Protein AF-A0A3M7N033-F1 (afdb_monomer_lite)

Sequence (394 aa):
MEASHALRQRLLLSLARSFPRSSPSSPSPPPLQHRARQSQSLRCRRLPSSRAFCSSQQWRQHEQPQPAADPSASPSRPPPPPPAETTKQALQAYISAVNTIIDGFKLKDSLSSRQHEQLVVALTNAEIRLGAPHAHPNSFTPLLDSLKGEINPILQRRFGTTDVQSLRTQATVKSVTPSQSVAANSMAITQDLDAVYGHLPKRSSPELARTSEQVNKSREHVNTWAALLQNPLSGINADLSAGAAARVRSPLAGASLSDYLNRRTAAERRESLDLNARLSAAEASADAQFRANYPSLNTNLTLSGQAADSLRLKPSLGRTVETSTQSGDLTRAFRSLEALCKRNHVSYDFNKQRFHVRRGQRRKDVRIQRWRKQFSAGFLEECRRIRRMRTQGW

Structure (mmCIF, N/CA/C/O backbone):
data_AF-A0A3M7N033-F1
#
_entry.id   AF-A0A3M7N033-F1
#
loop_
_atom_site.group_PDB
_atom_site.id
_atom_site.type_symbol
_atom_site.label_atom_id
_atom_site.label_alt_id
_atom_site.label_comp_id
_atom_site.label_asym_id
_atom_site.label_entity_id
_atom_site.label_seq_id
_atom_site.pdbx_PDB_ins_code
_atom_site.Cartn_x
_atom_site.Cartn_y
_atom_site.Cartn_z
_atom_site.occupancy
_atom_site.B_iso_or_equiv
_atom_site.auth_seq_id
_atom_site.auth_comp_id
_atom_site.auth_asym_id
_atom_site.auth_atom_id
_atom_site.pdbx_PDB_model_num
ATOM 1 N N . MET A 1 1 ? -18.131 4.846 -41.073 1.00 50.56 1 MET A N 1
ATOM 2 C CA . MET A 1 1 ? -17.898 5.231 -39.662 1.00 50.56 1 MET A CA 1
ATOM 3 C C . MET A 1 1 ? -16.911 6.405 -39.562 1.00 50.56 1 MET A C 1
ATOM 5 O O . MET A 1 1 ? -15.941 6.319 -38.828 1.00 50.56 1 MET A O 1
ATOM 9 N N . GLU A 1 2 ? -17.164 7.522 -40.258 1.00 44.12 2 GLU A N 1
ATOM 10 C CA . GLU A 1 2 ? -16.288 8.718 -40.196 1.00 44.12 2 GLU A CA 1
ATOM 11 C C . GLU A 1 2 ? -17.047 10.031 -39.919 1.00 44.12 2 GLU A C 1
ATOM 13 O O . GLU A 1 2 ? -16.449 11.026 -39.521 1.00 44.12 2 GLU A O 1
ATOM 18 N N . ALA A 1 3 ? -18.383 10.038 -39.993 1.00 43.06 3 ALA A N 1
ATOM 19 C CA . ALA A 1 3 ? -19.188 11.237 -39.732 1.00 43.06 3 ALA A CA 1
ATOM 20 C C . ALA A 1 3 ? -19.334 11.596 -38.234 1.00 43.06 3 ALA A C 1
ATOM 22 O O . ALA A 1 3 ? -19.726 12.712 -37.894 1.00 43.06 3 ALA A O 1
ATOM 23 N N . SER A 1 4 ? -18.995 10.687 -37.312 1.00 46.09 4 SER A N 1
ATOM 24 C CA . SER A 1 4 ? -19.154 10.898 -35.863 1.00 46.09 4 SER A CA 1
ATOM 25 C C . SER A 1 4 ? -17.999 11.671 -35.212 1.00 46.09 4 SER A C 1
ATOM 27 O O . SER A 1 4 ? -18.141 12.156 -34.087 1.00 46.09 4 SER A O 1
ATOM 29 N N . HIS A 1 5 ? -16.868 11.839 -35.907 1.00 46.62 5 HIS A N 1
ATOM 30 C CA . HIS A 1 5 ? -15.687 12.498 -35.343 1.00 46.62 5 HIS A CA 1
ATOM 31 C C . HIS A 1 5 ? -15.677 14.025 -35.554 1.00 46.62 5 HIS A C 1
ATOM 33 O O . HIS A 1 5 ? -15.130 14.755 -34.725 1.00 46.62 5 HIS A O 1
ATOM 39 N N . ALA A 1 6 ? -16.356 14.529 -36.593 1.00 46.88 6 ALA A N 1
ATOM 40 C CA . ALA A 1 6 ? -16.410 15.961 -36.910 1.00 46.88 6 ALA A CA 1
ATOM 41 C C . ALA A 1 6 ? -17.330 16.769 -35.967 1.00 46.88 6 ALA A C 1
ATOM 43 O O . ALA A 1 6 ? -17.058 17.933 -35.671 1.00 46.88 6 ALA A O 1
ATOM 44 N N . LEU A 1 7 ? -18.383 16.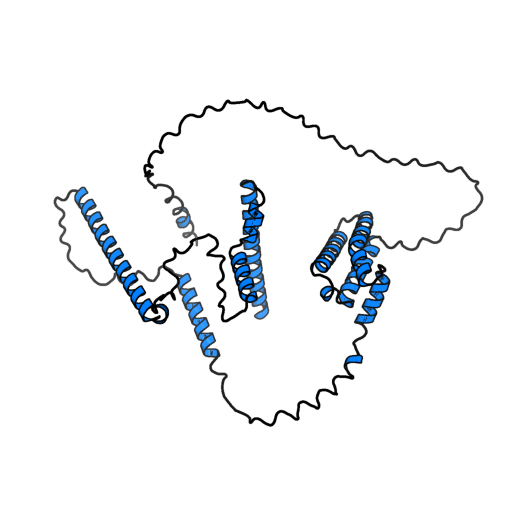151 -35.417 1.00 47.12 7 LEU A N 1
ATOM 45 C CA . LEU A 1 7 ? -19.320 16.826 -34.504 1.00 47.12 7 LEU A CA 1
ATOM 46 C C . LEU A 1 7 ? -18.771 17.004 -33.078 1.00 47.12 7 LEU A C 1
ATOM 48 O O . LEU A 1 7 ? -19.173 17.932 -32.378 1.00 47.12 7 LEU A O 1
ATOM 52 N N . ARG A 1 8 ? -17.794 16.190 -32.653 1.00 53.00 8 ARG A N 1
ATOM 53 C CA . ARG A 1 8 ? -17.167 16.330 -31.324 1.00 53.00 8 ARG A CA 1
ATOM 54 C C . ARG A 1 8 ? -16.167 17.483 -31.228 1.00 53.00 8 ARG A C 1
ATOM 56 O O . ARG A 1 8 ? -15.969 18.004 -30.134 1.00 53.00 8 ARG A O 1
ATOM 63 N N . GLN A 1 9 ? -15.571 17.926 -32.337 1.00 51.31 9 GLN A N 1
ATOM 64 C CA . GLN A 1 9 ? -14.616 19.043 -32.313 1.00 51.31 9 GLN A CA 1
ATOM 65 C C . GLN A 1 9 ? -15.285 20.428 -32.336 1.00 51.31 9 GLN A C 1
ATOM 67 O O . GLN A 1 9 ? -14.699 21.384 -31.833 1.00 51.31 9 GLN A O 1
ATOM 72 N N . ARG A 1 10 ? -16.532 20.554 -32.817 1.00 48.50 10 ARG A N 1
ATOM 73 C CA . ARG A 1 10 ? -17.255 21.843 -32.828 1.00 48.50 10 ARG A CA 1
ATOM 74 C C . ARG A 1 10 ? -17.896 22.234 -31.490 1.00 48.50 10 ARG A C 1
ATOM 76 O O . ARG A 1 10 ? -18.108 23.419 -31.263 1.00 48.50 10 ARG A O 1
ATOM 83 N N . LEU A 1 11 ? -18.137 21.287 -30.580 1.00 45.88 11 LEU A N 1
ATOM 84 C CA . LEU A 1 11 ? -18.760 21.562 -29.272 1.00 45.88 11 LEU A CA 1
ATOM 85 C C . LEU A 1 11 ? -17.783 22.017 -28.172 1.00 45.88 11 LEU A C 1
ATOM 87 O O . LEU A 1 11 ? -18.222 22.510 -27.139 1.00 45.88 11 LEU A O 1
ATOM 91 N N . LEU A 1 12 ? -16.466 21.904 -28.378 1.00 45.19 12 LEU A N 1
ATOM 92 C CA . LEU A 1 12 ? -15.465 22.304 -27.375 1.00 45.19 12 LEU A CA 1
ATOM 93 C C . LEU A 1 12 ? -14.946 23.745 -27.530 1.00 45.19 12 LEU A C 1
ATOM 95 O O . LEU A 1 12 ? -14.196 24.207 -26.673 1.00 45.19 12 LEU A O 1
ATOM 99 N N . LEU A 1 13 ? -15.359 24.477 -28.571 1.00 46.19 13 LEU A N 1
ATOM 100 C CA . LEU A 1 13 ? -14.908 25.855 -28.830 1.00 46.19 13 LEU A CA 1
ATOM 101 C C . LEU A 1 13 ? -15.961 26.943 -28.536 1.00 46.19 13 LEU A C 1
ATOM 103 O O . LEU A 1 13 ? -15.629 28.123 -28.605 1.00 46.19 13 LEU A O 1
ATOM 107 N N . SER A 1 14 ? -17.194 26.593 -28.147 1.00 40.62 14 SER A N 1
ATOM 108 C CA . SER A 1 14 ? -18.272 27.571 -27.893 1.00 40.62 14 SER A CA 1
ATOM 109 C C . SER A 1 14 ? -18.528 27.913 -26.415 1.00 40.62 14 SER A C 1
ATOM 111 O O . SER A 1 14 ? -19.311 28.814 -26.138 1.00 40.62 14 SER A O 1
ATOM 113 N N . LEU A 1 15 ? -17.844 27.279 -25.453 1.00 41.50 15 LEU A N 1
ATOM 114 C CA . LEU A 1 15 ? -18.072 27.502 -24.009 1.00 41.50 15 LEU A CA 1
ATOM 115 C C . LEU A 1 15 ? -17.063 28.449 -23.326 1.00 41.50 15 LEU A C 1
ATOM 117 O O . LEU A 1 15 ? -17.035 28.547 -22.102 1.00 41.50 15 LEU A O 1
ATOM 121 N N . ALA A 1 16 ? -16.239 29.176 -24.089 1.00 43.62 16 ALA A N 1
ATOM 122 C CA . ALA A 1 16 ? -15.180 30.036 -23.540 1.00 43.62 16 ALA A CA 1
ATOM 123 C C . ALA A 1 16 ? -15.465 31.554 -23.575 1.00 43.62 16 ALA A C 1
ATOM 125 O O . ALA A 1 16 ? -14.558 32.344 -23.312 1.00 43.62 16 ALA A O 1
ATOM 126 N N . ARG A 1 17 ? -16.688 32.007 -23.878 1.00 52.81 17 ARG A N 1
ATOM 127 C CA . ARG A 1 17 ? -17.023 33.445 -23.880 1.00 52.81 17 ARG A CA 1
ATOM 128 C C . ARG A 1 17 ? -18.437 33.713 -23.374 1.00 52.81 17 ARG A C 1
ATOM 130 O O . ARG A 1 17 ? -19.341 33.796 -24.186 1.00 52.81 17 ARG A O 1
ATOM 137 N N . SER A 1 18 ? -18.581 33.904 -22.062 1.00 44.84 18 SER A N 1
ATOM 138 C CA . SER A 1 18 ? -19.480 34.906 -21.452 1.00 44.84 18 SER A CA 1
ATOM 139 C C . SER A 1 18 ? -19.660 34.631 -19.955 1.00 44.84 18 SER A C 1
ATOM 141 O O . SER A 1 18 ? -20.509 33.837 -19.565 1.00 44.84 18 SER A O 1
ATOM 143 N N . PHE A 1 19 ? -18.904 35.324 -19.105 1.00 44.34 19 PHE A N 1
ATOM 144 C CA . PHE A 1 19 ? -19.338 35.581 -17.731 1.00 44.34 19 PHE A CA 1
ATOM 145 C C . PHE A 1 19 ? -19.127 37.070 -17.434 1.00 44.34 19 PHE A C 1
ATOM 147 O O . PHE A 1 19 ? -17.982 37.532 -17.485 1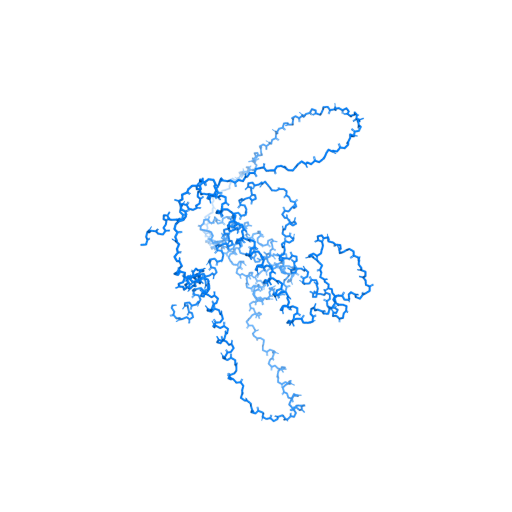.00 44.34 19 PHE A O 1
ATOM 154 N N . PRO A 1 20 ? -20.198 37.843 -17.176 1.00 49.25 20 PRO A N 1
ATOM 155 C CA . PRO A 1 20 ? -20.079 39.226 -16.747 1.00 49.25 20 PRO A CA 1
ATOM 156 C C . PRO A 1 20 ? -19.548 39.285 -15.310 1.00 49.25 20 PRO A C 1
ATOM 158 O O . PRO A 1 20 ? -19.927 38.510 -14.434 1.00 49.25 20 PRO A O 1
ATOM 161 N N . ARG A 1 21 ? -18.626 40.220 -15.091 1.00 41.81 21 ARG A N 1
ATOM 162 C CA . ARG A 1 21 ? -17.944 40.480 -13.826 1.00 41.81 21 ARG A CA 1
ATOM 163 C C . ARG A 1 21 ? -18.787 41.472 -13.019 1.00 41.81 21 ARG A C 1
ATOM 165 O O . ARG A 1 21 ? -18.680 42.672 -13.238 1.00 41.81 21 ARG A O 1
ATOM 172 N N . SER A 1 22 ? -19.628 40.984 -12.113 1.00 45.09 22 SER A N 1
ATOM 173 C CA . SER A 1 22 ? -20.340 41.815 -11.133 1.00 45.09 22 SER A CA 1
ATOM 174 C C . SER A 1 22 ? -19.629 41.752 -9.779 1.00 45.09 22 SER A C 1
ATOM 176 O O . SER A 1 22 ? -19.586 40.707 -9.131 1.00 45.09 22 SER A O 1
ATOM 178 N N . SER A 1 23 ? -19.041 42.879 -9.385 1.00 49.16 23 SER A N 1
ATOM 179 C CA . SER A 1 23 ? -18.403 43.115 -8.088 1.00 49.16 23 SER A CA 1
ATOM 180 C C . SER A 1 23 ? -19.454 43.417 -7.014 1.00 49.16 23 SER A C 1
ATOM 182 O O . SER A 1 23 ? -20.273 44.305 -7.242 1.00 49.16 23 SER A O 1
ATOM 184 N N . PRO A 1 24 ? -19.405 42.798 -5.824 1.00 55.09 24 PRO A N 1
ATOM 185 C CA . PRO A 1 24 ? -20.029 43.368 -4.641 1.00 55.09 24 PRO A CA 1
ATOM 186 C C . PRO A 1 24 ? -19.016 44.219 -3.861 1.00 55.09 24 PRO A C 1
ATOM 188 O O . PRO A 1 24 ? -17.928 43.775 -3.493 1.00 55.09 24 PRO A O 1
ATOM 191 N N . SER A 1 25 ? -19.409 45.468 -3.636 1.00 54.75 25 SER A N 1
ATOM 192 C CA . SER A 1 25 ? -18.839 46.425 -2.693 1.00 54.75 25 SER A CA 1
ATOM 193 C C . SER A 1 25 ? -18.773 45.841 -1.279 1.00 54.75 25 SER A C 1
ATOM 195 O O . SER A 1 25 ? -19.794 45.416 -0.742 1.00 54.75 25 SER A O 1
ATOM 197 N N . SER A 1 26 ? -17.588 45.868 -0.668 1.00 48.44 26 SER A N 1
ATOM 198 C CA . SER A 1 26 ? -17.386 45.525 0.742 1.00 48.44 26 SER A CA 1
ATOM 199 C C . SER A 1 26 ? -17.083 46.801 1.544 1.00 48.44 26 SER A C 1
ATOM 201 O O . SER A 1 26 ? -16.356 47.659 1.035 1.00 48.44 26 SER A O 1
ATOM 203 N N . PRO A 1 27 ? -17.627 46.947 2.767 1.00 59.31 27 PRO A N 1
ATOM 204 C CA . PRO A 1 27 ? -17.520 48.165 3.565 1.00 59.31 27 PRO A CA 1
ATOM 205 C C . PRO A 1 27 ? -16.143 48.343 4.220 1.00 59.31 27 PRO A C 1
ATOM 207 O O . PRO A 1 27 ? -15.442 47.388 4.555 1.00 59.31 27 PRO A O 1
ATOM 210 N N . SER A 1 28 ? -15.790 49.614 4.390 1.00 53.88 28 SER A N 1
ATOM 211 C CA . SER A 1 28 ? -14.573 50.172 4.983 1.00 53.88 28 SER A CA 1
ATOM 212 C C . SER A 1 28 ? -14.316 49.741 6.438 1.00 53.88 28 SER A C 1
ATOM 214 O O . SER A 1 28 ? -15.241 49.809 7.249 1.00 53.88 28 SER A O 1
ATOM 216 N N . PRO A 1 29 ? -13.067 49.407 6.819 1.00 66.75 29 PRO A N 1
ATOM 217 C CA . PRO A 1 29 ? -12.659 49.301 8.220 1.00 66.75 29 PRO A CA 1
ATOM 218 C C . PRO A 1 29 ? -12.250 50.670 8.824 1.00 66.75 29 PRO A C 1
ATOM 220 O O . PRO A 1 29 ? -11.789 51.546 8.089 1.00 66.75 29 PRO A O 1
ATOM 223 N N . PRO A 1 30 ? -12.391 50.862 10.154 1.00 67.44 30 PRO A N 1
ATOM 224 C CA . PRO A 1 30 ? -12.060 52.111 10.851 1.00 67.44 30 PRO A CA 1
ATOM 225 C C . PRO A 1 30 ? -10.540 52.337 11.021 1.00 67.44 30 PRO A C 1
ATOM 227 O O . PRO A 1 30 ? -9.757 51.385 10.938 1.00 67.44 30 PRO A O 1
ATOM 230 N N . PRO A 1 31 ? -10.103 53.589 11.277 1.00 56.31 31 PRO A N 1
ATOM 231 C CA . PRO A 1 31 ? -8.692 53.963 11.283 1.00 56.31 31 PRO A CA 1
ATOM 232 C C . PRO A 1 31 ? -7.973 53.475 12.547 1.00 56.31 31 PRO A C 1
ATOM 234 O O . PRO A 1 31 ? -8.321 53.849 13.667 1.00 56.31 31 PRO A O 1
ATOM 237 N N . LEU A 1 32 ? -6.924 52.670 12.360 1.00 48.84 32 LEU A N 1
ATOM 238 C CA . LEU A 1 32 ? -5.972 52.328 13.414 1.00 48.84 32 LEU A CA 1
ATOM 239 C C . LEU A 1 32 ? -4.834 53.349 13.452 1.00 48.84 32 LEU A C 1
ATOM 241 O O . LEU A 1 32 ? -4.183 53.645 12.452 1.00 48.84 32 LEU A O 1
ATOM 245 N N . GLN A 1 33 ? -4.632 53.868 14.657 1.00 53.22 33 GLN A N 1
ATOM 246 C CA . GLN A 1 33 ? -3.674 54.890 15.040 1.00 53.22 33 GLN A CA 1
ATOM 247 C C . GLN A 1 33 ? -2.227 54.504 14.704 1.00 53.22 33 GLN A C 1
ATOM 249 O O . GLN A 1 33 ? -1.780 53.373 14.909 1.00 53.22 33 GLN A O 1
ATOM 254 N N . HIS A 1 34 ? -1.486 55.502 14.226 1.00 42.84 34 HIS A N 1
ATOM 255 C CA . HIS A 1 34 ? -0.057 55.452 13.958 1.00 42.84 34 HIS A CA 1
ATOM 256 C C . HIS A 1 34 ? 0.744 55.005 15.187 1.00 42.84 34 HIS A C 1
ATOM 258 O O . HIS A 1 34 ? 0.804 55.705 16.195 1.00 42.84 34 HIS A O 1
ATOM 264 N N . ARG A 1 35 ? 1.467 53.888 15.059 1.00 38.84 35 ARG A N 1
ATOM 265 C CA . ARG A 1 35 ? 2.619 53.591 15.914 1.00 38.84 35 ARG A CA 1
ATOM 266 C C . ARG A 1 35 ? 3.851 53.438 15.034 1.00 38.84 35 ARG A C 1
ATOM 268 O O . ARG A 1 35 ? 4.065 52.408 14.402 1.00 38.84 35 ARG A O 1
ATOM 275 N N . ALA A 1 36 ? 4.635 54.510 14.985 1.00 49.53 36 ALA A N 1
ATOM 276 C CA . ALA A 1 36 ? 5.950 54.542 14.373 1.00 49.53 36 ALA A CA 1
ATOM 277 C C . ALA A 1 36 ? 6.831 53.438 14.978 1.00 49.53 36 ALA A C 1
ATOM 279 O O . ALA A 1 36 ? 7.063 53.403 16.188 1.00 49.53 36 ALA A O 1
ATOM 280 N N . ARG A 1 37 ? 7.335 52.533 14.135 1.00 42.59 37 ARG A N 1
ATOM 281 C CA . ARG A 1 37 ? 8.474 51.680 14.471 1.00 42.59 37 ARG A CA 1
ATOM 282 C C . ARG A 1 37 ? 9.512 51.775 13.368 1.00 42.59 37 ARG A C 1
ATOM 284 O O . ARG A 1 37 ? 9.232 51.570 12.192 1.00 42.59 37 ARG A O 1
ATOM 291 N N . GLN A 1 38 ? 10.695 52.146 13.828 1.00 45.75 38 GLN A N 1
ATOM 292 C CA . GLN A 1 38 ? 11.914 52.417 13.095 1.00 45.75 38 GLN A CA 1
ATOM 293 C C . GLN A 1 38 ? 12.310 51.232 12.210 1.00 45.75 38 GLN A C 1
ATOM 295 O O . GLN A 1 38 ? 12.415 50.092 12.660 1.00 45.75 38 GLN A O 1
ATOM 300 N N . SER A 1 39 ? 12.564 51.532 10.944 1.00 38.28 39 SER A N 1
ATOM 301 C CA . SER A 1 39 ? 13.191 50.648 9.972 1.00 38.28 39 SER A CA 1
ATOM 302 C C . SER A 1 39 ? 14.683 50.502 10.284 1.00 38.28 39 SER A C 1
ATOM 304 O O . SER A 1 39 ? 15.471 51.394 9.974 1.00 38.28 39 SER A O 1
ATOM 306 N N . GLN A 1 40 ? 15.086 49.373 10.869 1.00 47.91 40 GLN A N 1
ATOM 307 C CA . GLN A 1 40 ? 16.486 48.945 10.861 1.00 47.91 40 GLN A CA 1
ATOM 308 C C . GLN A 1 40 ? 16.745 48.097 9.613 1.00 47.91 40 GLN A C 1
ATOM 310 O O . GLN A 1 40 ? 16.184 47.015 9.438 1.00 47.91 40 GLN A O 1
ATOM 315 N N . SER A 1 41 ? 17.592 48.618 8.725 1.00 43.97 41 SER A N 1
ATOM 316 C CA . SER A 1 41 ? 18.062 47.922 7.533 1.00 43.97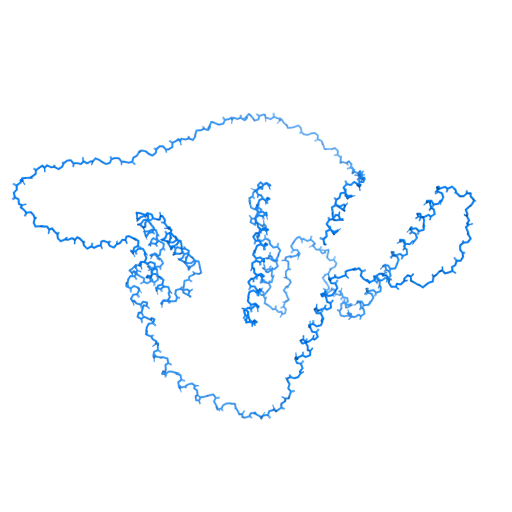 41 SER A CA 1
ATOM 317 C C . SER A 1 41 ? 18.989 46.772 7.932 1.00 43.97 41 SER A C 1
ATOM 319 O O . SER A 1 41 ? 20.115 47.001 8.382 1.00 43.97 41 SER A O 1
ATOM 321 N N . LEU A 1 42 ? 18.560 45.529 7.729 1.00 44.16 42 LEU A N 1
ATOM 322 C CA . LEU A 1 42 ? 19.457 44.380 7.813 1.00 44.16 42 LEU A CA 1
ATOM 323 C C . LEU A 1 42 ? 20.113 44.155 6.449 1.00 44.16 42 LEU A C 1
ATOM 325 O O . LEU A 1 42 ? 19.508 43.659 5.499 1.00 44.16 42 LEU A O 1
ATOM 329 N N . ARG A 1 43 ? 21.386 44.556 6.372 1.00 37.56 43 ARG A N 1
ATOM 330 C CA . ARG A 1 43 ? 22.314 44.241 5.283 1.00 37.56 43 ARG A CA 1
ATOM 331 C C . ARG A 1 43 ? 22.423 42.721 5.129 1.00 37.56 43 ARG A C 1
ATOM 333 O O . ARG A 1 43 ? 22.909 42.033 6.024 1.00 37.56 43 ARG A O 1
ATOM 340 N N . CYS A 1 44 ? 22.035 42.206 3.967 1.00 39.34 44 CYS A N 1
ATOM 341 C CA . CYS A 1 44 ? 22.314 40.831 3.565 1.00 39.34 44 CYS A CA 1
ATOM 342 C C . CYS A 1 44 ? 23.824 40.659 3.326 1.00 39.34 44 CYS A C 1
ATOM 344 O O . CYS A 1 44 ? 24.346 41.062 2.287 1.00 39.34 44 CYS A O 1
ATOM 346 N N . ARG A 1 45 ? 24.537 40.056 4.286 1.00 43.66 45 ARG A N 1
ATOM 347 C CA . ARG A 1 45 ? 25.896 39.541 4.069 1.00 43.66 45 ARG A CA 1
ATOM 348 C C . ARG A 1 45 ? 25.817 38.285 3.195 1.00 43.66 45 ARG A C 1
ATOM 350 O O . ARG A 1 45 ? 25.253 37.274 3.604 1.00 43.66 45 ARG A O 1
ATOM 357 N N . ARG A 1 46 ? 26.399 38.360 1.994 1.00 41.12 46 ARG A N 1
ATOM 358 C CA . ARG A 1 46 ? 26.750 37.194 1.171 1.00 41.12 46 ARG A CA 1
ATOM 359 C C . ARG A 1 46 ? 27.793 36.366 1.925 1.00 41.12 46 ARG A C 1
ATOM 361 O O . ARG A 1 46 ? 28.841 36.896 2.281 1.00 41.12 46 ARG A O 1
ATOM 368 N N . LEU A 1 47 ? 27.508 35.087 2.147 1.00 51.56 47 LEU A N 1
ATOM 369 C CA . LEU A 1 47 ? 28.498 34.104 2.586 1.00 51.56 47 LEU A CA 1
ATOM 370 C C . LEU A 1 47 ? 29.118 33.421 1.355 1.00 51.56 47 LEU A C 1
ATOM 372 O O . LEU A 1 47 ? 28.383 33.122 0.407 1.00 51.56 47 LEU A O 1
ATOM 376 N N . PRO A 1 48 ? 30.439 33.177 1.339 1.00 52.56 48 PRO A N 1
ATOM 377 C CA . PRO A 1 48 ? 31.097 32.490 0.242 1.00 52.56 48 PRO A CA 1
ATOM 378 C C . PRO A 1 48 ? 30.838 30.980 0.305 1.00 52.56 48 PRO A C 1
ATOM 380 O O . PRO A 1 48 ? 30.936 30.336 1.346 1.00 52.56 48 PRO A O 1
ATOM 383 N N . SER A 1 49 ? 30.508 30.428 -0.858 1.00 46.38 49 SER A N 1
ATOM 384 C CA . SER A 1 49 ? 30.420 28.999 -1.134 1.00 46.38 49 SER A CA 1
ATOM 385 C C . SER A 1 49 ? 31.829 28.441 -1.347 1.00 46.38 49 SER A C 1
ATOM 387 O O . SER A 1 49 ? 32.379 28.583 -2.437 1.00 46.38 49 SER A O 1
ATOM 389 N N . SER A 1 50 ? 32.390 27.763 -0.348 1.00 44.19 50 SER A N 1
ATOM 390 C CA . SER A 1 50 ? 33.521 26.849 -0.523 1.00 44.19 50 SER A CA 1
ATOM 391 C C . SER A 1 50 ? 33.066 25.422 -0.206 1.00 44.19 50 SER A C 1
ATOM 393 O O . SER A 1 50 ? 32.959 25.005 0.944 1.00 44.19 50 SER A O 1
ATOM 395 N N . ARG A 1 51 ? 32.758 24.645 -1.250 1.00 44.19 51 ARG A N 1
ATOM 396 C CA . ARG A 1 51 ? 32.740 23.181 -1.147 1.00 44.19 51 ARG A CA 1
ATOM 397 C C . ARG A 1 51 ? 34.118 22.679 -1.549 1.00 44.19 51 ARG A C 1
ATOM 399 O O . ARG A 1 51 ? 34.522 22.843 -2.695 1.00 44.19 51 ARG A O 1
ATOM 406 N N . ALA A 1 52 ? 34.814 22.094 -0.581 1.00 44.88 52 ALA A N 1
ATOM 407 C CA . ALA A 1 52 ? 36.081 21.414 -0.777 1.00 44.88 52 ALA A CA 1
ATOM 408 C C . ALA A 1 52 ? 35.893 20.181 -1.673 1.00 44.88 52 ALA A C 1
ATOM 410 O O . ALA A 1 52 ? 35.001 19.355 -1.465 1.00 44.88 52 ALA A O 1
ATOM 411 N N . PHE A 1 53 ? 36.750 20.096 -2.681 1.00 42.78 53 PHE A N 1
ATOM 412 C CA . PHE A 1 53 ? 36.928 18.968 -3.577 1.00 42.78 53 PHE A CA 1
ATOM 413 C C . PHE A 1 53 ? 37.640 17.859 -2.786 1.00 42.78 53 PHE A C 1
ATOM 415 O O . PHE A 1 53 ? 38.811 17.991 -2.437 1.00 42.78 53 PHE A O 1
ATOM 422 N N . CYS A 1 54 ? 36.923 16.795 -2.424 1.00 43.53 54 CYS A N 1
ATOM 423 C CA . CYS A 1 54 ? 37.494 15.655 -1.709 1.00 43.53 54 CYS A CA 1
ATOM 424 C C . CYS A 1 54 ? 38.180 14.730 -2.727 1.00 43.53 54 CYS A C 1
ATOM 426 O O . CYS A 1 54 ? 37.559 13.843 -3.309 1.00 43.53 54 CYS A O 1
ATOM 428 N N . SER A 1 55 ? 39.458 15.007 -2.988 1.00 43.72 55 SER A N 1
ATOM 429 C CA . SER A 1 55 ? 40.377 14.140 -3.725 1.00 43.72 55 SER A CA 1
ATOM 430 C C . SER A 1 55 ? 40.754 12.947 -2.845 1.00 43.72 55 SER A C 1
ATOM 432 O O . SER A 1 55 ? 41.519 13.089 -1.894 1.00 43.72 55 SER A O 1
ATOM 434 N N . SER A 1 56 ? 40.224 11.768 -3.167 1.00 50.81 56 SER A N 1
ATOM 435 C CA . SER A 1 56 ? 40.667 10.492 -2.605 1.00 50.81 56 SER A CA 1
ATOM 436 C C . SER A 1 56 ? 41.999 10.095 -3.254 1.00 50.81 56 SER A C 1
ATOM 438 O O . SER A 1 56 ? 42.035 9.503 -4.328 1.00 50.81 56 SER A O 1
ATOM 440 N N . GLN A 1 57 ? 43.104 10.477 -2.612 1.00 52.03 57 GLN A N 1
ATOM 441 C CA . GLN A 1 57 ? 44.424 9.878 -2.803 1.00 52.03 57 GLN A CA 1
ATOM 442 C C . GLN A 1 57 ? 44.834 9.218 -1.490 1.00 52.03 57 GLN A C 1
ATOM 444 O O . GLN A 1 57 ? 45.143 9.932 -0.542 1.00 52.03 57 GLN A O 1
ATOM 449 N N . GLN A 1 58 ? 44.810 7.883 -1.438 1.00 49.94 58 GLN A N 1
ATOM 450 C CA . GLN A 1 58 ? 45.424 7.017 -0.414 1.00 49.94 58 GLN A CA 1
ATOM 451 C C . GLN A 1 58 ? 44.930 5.584 -0.715 1.00 49.94 58 GLN A C 1
ATOM 453 O O . GLN A 1 58 ? 43.727 5.376 -0.780 1.00 49.94 58 GLN A O 1
ATOM 458 N N . TRP A 1 59 ? 45.722 4.548 -1.003 1.00 45.50 59 TRP A N 1
ATOM 459 C CA . TRP A 1 59 ? 47.049 4.172 -0.523 1.00 45.50 59 TRP A CA 1
ATOM 460 C C . TRP A 1 59 ? 47.783 3.338 -1.587 1.00 45.50 59 TRP A C 1
ATOM 462 O O . TRP A 1 59 ? 47.241 2.360 -2.096 1.00 45.50 59 TRP A O 1
ATOM 472 N N . ARG A 1 60 ? 49.034 3.699 -1.886 1.00 44.56 60 ARG A N 1
ATOM 473 C CA . ARG A 1 60 ? 49.999 2.855 -2.598 1.00 44.56 60 ARG A CA 1
ATOM 474 C C . ARG A 1 60 ? 50.849 2.203 -1.504 1.00 44.56 60 ARG A C 1
ATOM 476 O O . ARG A 1 60 ? 51.627 2.900 -0.859 1.00 44.56 60 ARG A O 1
ATOM 483 N N . GLN A 1 61 ? 50.612 0.927 -1.204 1.00 52.16 61 GLN A N 1
ATOM 484 C CA . GLN A 1 61 ? 51.459 0.196 -0.262 1.00 52.16 61 GLN A CA 1
ATOM 485 C C . GLN A 1 61 ? 52.780 -0.167 -0.942 1.00 52.16 61 GLN A C 1
ATOM 487 O O . GLN A 1 61 ? 52.802 -0.604 -2.090 1.00 52.16 61 GLN A O 1
ATOM 492 N N . HIS A 1 62 ? 53.862 0.098 -0.217 1.00 41.75 62 HIS A N 1
ATOM 493 C CA . HIS A 1 62 ? 55.231 -0.277 -0.532 1.00 41.75 62 HIS A CA 1
ATOM 494 C C . HIS A 1 62 ? 55.349 -1.801 -0.662 1.00 41.75 62 HIS A C 1
ATOM 496 O O . HIS A 1 62 ? 55.105 -2.520 0.305 1.00 41.75 62 HIS A O 1
ATOM 502 N N . GLU A 1 63 ? 55.774 -2.277 -1.830 1.00 43.62 63 GLU A N 1
ATOM 503 C CA . GLU A 1 63 ? 56.376 -3.601 -1.967 1.00 43.62 63 GLU A CA 1
ATOM 504 C C . GLU A 1 63 ? 57.762 -3.580 -1.310 1.00 43.62 63 GLU A C 1
ATOM 506 O O . GLU A 1 63 ? 58.606 -2.731 -1.606 1.00 43.62 63 GLU A O 1
ATOM 511 N N . GLN A 1 64 ? 57.971 -4.501 -0.372 1.00 55.31 64 GLN A N 1
ATOM 512 C CA . GLN A 1 64 ? 59.260 -4.779 0.250 1.00 55.31 64 GLN A CA 1
ATOM 513 C C . GLN A 1 64 ? 60.022 -5.783 -0.637 1.00 55.31 64 GLN A C 1
ATOM 515 O O . GLN A 1 64 ? 59.459 -6.834 -0.951 1.00 55.31 64 GLN A O 1
ATOM 520 N N . PRO A 1 65 ? 61.279 -5.522 -1.037 1.00 55.28 65 PRO A N 1
ATOM 521 C CA . PRO A 1 65 ? 62.076 -6.502 -1.768 1.00 55.28 65 PRO A CA 1
ATOM 522 C C . PRO A 1 65 ? 62.567 -7.609 -0.822 1.00 55.28 65 PRO A C 1
ATOM 524 O O . PRO A 1 65 ? 63.194 -7.330 0.201 1.00 55.28 65 PRO A O 1
ATOM 527 N N . GLN A 1 66 ? 62.278 -8.867 -1.164 1.00 58.91 66 GLN A N 1
ATOM 528 C CA . GLN A 1 66 ? 62.834 -10.039 -0.484 1.00 58.91 66 GLN A CA 1
ATOM 529 C C . GLN A 1 66 ? 64.253 -10.351 -0.994 1.00 58.91 66 GLN A C 1
ATOM 531 O O . GLN A 1 66 ? 64.515 -10.183 -2.189 1.00 58.91 66 GLN A O 1
ATOM 536 N N . PRO A 1 67 ? 65.172 -10.802 -0.119 1.00 61.69 67 PRO A N 1
ATOM 537 C CA . PRO A 1 67 ? 66.532 -11.159 -0.499 1.00 61.69 67 PRO A CA 1
ATOM 538 C C . PRO A 1 67 ? 66.579 -12.497 -1.249 1.00 61.69 67 PRO A C 1
ATOM 540 O O . PRO A 1 67 ? 65.850 -13.437 -0.937 1.00 61.69 67 PRO A O 1
ATOM 543 N N . ALA A 1 68 ? 67.464 -12.553 -2.243 1.00 55.06 68 ALA A N 1
ATOM 544 C CA . ALA A 1 68 ? 67.749 -13.722 -3.060 1.00 55.06 68 ALA A CA 1
ATOM 545 C C . ALA A 1 68 ? 68.278 -14.889 -2.209 1.00 55.06 68 ALA A C 1
ATOM 547 O O . ALA A 1 68 ? 69.231 -14.714 -1.450 1.00 55.06 68 ALA A O 1
ATOM 548 N N . ALA A 1 69 ? 67.678 -16.068 -2.381 1.00 50.00 69 ALA A N 1
ATOM 549 C CA . ALA A 1 69 ? 68.182 -17.336 -1.869 1.00 50.00 69 ALA A CA 1
ATOM 550 C C . ALA A 1 69 ? 68.380 -18.338 -3.020 1.00 50.00 69 ALA A C 1
ATOM 552 O O . ALA A 1 69 ? 67.627 -18.358 -3.994 1.00 50.00 69 ALA A O 1
ATOM 553 N N . ASP A 1 70 ? 69.446 -19.110 -2.849 1.00 50.78 70 ASP A N 1
ATOM 554 C CA . ASP A 1 70 ? 70.190 -20.008 -3.734 1.00 50.78 70 ASP A CA 1
ATOM 555 C C . ASP A 1 70 ? 69.423 -20.949 -4.696 1.00 50.78 70 ASP A C 1
ATOM 557 O O . ASP A 1 70 ? 68.333 -21.436 -4.386 1.00 50.78 70 ASP A O 1
ATOM 561 N N . PRO A 1 71 ? 70.033 -21.314 -5.847 1.00 61.47 71 PRO A N 1
ATOM 562 C CA . PRO A 1 71 ? 69.471 -22.259 -6.804 1.00 61.47 71 PRO A CA 1
ATOM 563 C C . PRO A 1 71 ? 70.006 -23.682 -6.569 1.00 61.47 71 PRO A C 1
ATOM 565 O O . PRO A 1 71 ? 71.100 -24.005 -7.016 1.00 61.47 71 PRO A O 1
ATOM 568 N N . SER A 1 72 ? 69.255 -24.567 -5.906 1.00 56.41 72 SER A N 1
ATOM 569 C CA . SER A 1 72 ? 69.419 -26.031 -6.083 1.00 56.41 72 SER A CA 1
ATOM 570 C C . SER A 1 72 ? 68.380 -26.854 -5.313 1.00 56.41 72 SER A C 1
ATOM 572 O O . SER A 1 72 ? 68.692 -27.564 -4.366 1.00 56.41 72 SER A O 1
ATOM 574 N N . ALA A 1 73 ? 67.122 -26.828 -5.745 1.00 52.62 73 ALA A N 1
ATOM 575 C CA . ALA A 1 73 ? 66.196 -27.915 -5.431 1.00 52.62 73 ALA A CA 1
ATOM 576 C C . ALA A 1 73 ? 65.053 -27.920 -6.443 1.00 52.62 73 ALA A C 1
ATOM 578 O O . ALA A 1 73 ? 64.261 -26.984 -6.488 1.00 52.62 73 ALA A O 1
ATOM 579 N N . SER A 1 74 ? 64.971 -28.969 -7.260 1.00 60.38 74 SER A N 1
ATOM 580 C CA . SER A 1 74 ? 63.840 -29.234 -8.150 1.00 60.38 74 SER A CA 1
ATOM 581 C C . SER A 1 74 ? 62.558 -29.396 -7.321 1.00 60.38 74 SER A C 1
ATOM 583 O O . SER A 1 74 ? 62.449 -30.388 -6.595 1.00 60.38 74 SER A O 1
ATOM 585 N N . PRO A 1 75 ? 61.573 -28.480 -7.400 1.00 55.78 75 PRO A N 1
ATOM 586 C CA . PRO A 1 75 ? 60.330 -28.643 -6.672 1.00 55.78 75 PRO A CA 1
ATOM 587 C C . PRO A 1 75 ? 59.411 -29.569 -7.467 1.00 55.78 75 PRO A C 1
ATOM 589 O O . PRO A 1 75 ? 59.059 -29.317 -8.623 1.00 55.78 75 PRO A O 1
ATOM 592 N N . SER A 1 76 ? 59.013 -30.660 -6.824 1.00 63.06 76 SER A N 1
ATOM 593 C CA . SER A 1 76 ? 57.863 -31.453 -7.226 1.00 63.06 76 SER A CA 1
ATOM 594 C C . SER A 1 76 ? 56.656 -30.526 -7.399 1.00 63.06 76 SER A C 1
ATOM 596 O O . SER A 1 76 ? 56.313 -29.731 -6.524 1.00 63.06 76 SER A O 1
ATOM 598 N N . ARG A 1 77 ? 56.035 -30.594 -8.579 1.00 63.00 77 ARG A N 1
ATOM 599 C CA . ARG A 1 77 ? 54.848 -29.822 -8.949 1.00 63.00 77 ARG A CA 1
ATOM 600 C C . ARG A 1 77 ? 53.762 -30.026 -7.877 1.00 63.00 77 ARG A C 1
ATOM 602 O O . ARG A 1 77 ? 53.287 -31.156 -7.746 1.00 63.00 77 ARG A O 1
ATOM 609 N N . PRO A 1 78 ? 53.368 -28.990 -7.113 1.00 73.12 78 PRO A N 1
ATOM 610 C CA . PRO A 1 78 ? 52.297 -29.132 -6.140 1.00 73.12 78 PRO A CA 1
ATOM 611 C C . PRO A 1 78 ? 51.004 -29.535 -6.866 1.00 73.12 78 PRO A C 1
ATOM 613 O O . PRO A 1 78 ? 50.771 -29.084 -7.996 1.00 73.12 78 PRO A O 1
ATOM 616 N N . PRO A 1 79 ? 50.178 -30.407 -6.259 1.00 76.94 79 PRO A N 1
ATOM 617 C CA . PRO A 1 79 ? 48.902 -30.801 -6.837 1.00 76.94 79 PRO A CA 1
ATOM 618 C C . PRO A 1 79 ? 48.057 -29.550 -7.122 1.00 76.94 79 PRO A C 1
ATOM 620 O O . PRO A 1 79 ? 48.117 -28.587 -6.350 1.00 76.94 79 PRO A O 1
ATOM 623 N N . PRO A 1 80 ? 47.295 -29.528 -8.232 1.00 77.69 80 PRO A N 1
ATOM 624 C CA . PRO A 1 80 ? 46.448 -28.392 -8.560 1.00 77.69 80 PRO A CA 1
ATOM 625 C C . PRO A 1 80 ? 45.520 -28.103 -7.371 1.00 77.69 80 PRO A C 1
ATOM 627 O O . PRO A 1 80 ? 44.923 -29.043 -6.837 1.00 77.69 80 PRO A O 1
ATOM 630 N N . PRO A 1 81 ? 45.413 -26.837 -6.926 1.00 74.50 81 PRO A N 1
ATOM 631 C CA . PRO A 1 81 ? 44.511 -26.491 -5.842 1.00 74.50 81 PRO A CA 1
ATOM 632 C C . PRO A 1 81 ? 43.090 -26.935 -6.220 1.00 74.50 81 PRO A C 1
ATOM 634 O O . PRO A 1 81 ? 42.717 -26.823 -7.396 1.00 74.50 81 PRO A O 1
ATOM 637 N N . PRO A 1 82 ? 42.299 -27.456 -5.262 1.00 73.25 82 PRO A N 1
ATOM 638 C CA . PRO A 1 82 ? 40.904 -27.791 -5.518 1.00 73.25 82 PRO A CA 1
ATOM 639 C C . PRO A 1 82 ? 40.208 -26.570 -6.135 1.00 73.25 82 PRO A C 1
ATOM 641 O O . PRO A 1 82 ? 40.569 -25.440 -5.787 1.00 73.25 82 PRO A O 1
ATOM 644 N N . PRO A 1 83 ? 39.251 -26.762 -7.063 1.00 72.25 83 PRO A N 1
ATOM 645 C CA . PRO A 1 83 ? 38.559 -25.652 -7.700 1.00 72.25 83 PRO A CA 1
ATOM 646 C C . PRO A 1 83 ? 37.946 -24.795 -6.596 1.00 72.25 83 PRO A C 1
ATOM 648 O O . PRO A 1 83 ? 37.020 -25.232 -5.918 1.00 72.25 83 PRO A O 1
ATOM 651 N N . ALA A 1 84 ? 38.521 -23.612 -6.366 1.00 69.00 84 ALA A N 1
ATOM 652 C CA . ALA A 1 84 ? 38.035 -22.702 -5.347 1.00 69.00 84 ALA A CA 1
ATOM 653 C C . ALA A 1 84 ? 36.559 -22.451 -5.649 1.00 69.00 84 ALA A C 1
ATOM 655 O O . ALA A 1 84 ? 36.231 -21.982 -6.744 1.00 69.00 84 ALA A O 1
ATOM 656 N N . GLU A 1 85 ? 35.681 -22.832 -4.715 1.00 74.81 85 GLU A N 1
ATOM 657 C CA . GLU A 1 85 ? 34.255 -22.566 -4.837 1.00 74.81 85 GLU A CA 1
ATOM 658 C C . GLU A 1 85 ? 34.097 -21.103 -5.218 1.00 74.81 85 GLU A C 1
ATOM 660 O O . GLU A 1 85 ? 34.580 -20.195 -4.532 1.00 74.81 85 GLU A O 1
ATOM 665 N N . THR A 1 86 ? 33.490 -20.867 -6.377 1.00 88.69 86 THR A N 1
ATOM 666 C CA . THR A 1 86 ? 33.352 -19.497 -6.855 1.00 88.69 86 THR A CA 1
ATOM 667 C C . THR A 1 86 ? 32.544 -18.728 -5.811 1.00 88.69 86 THR A C 1
ATOM 669 O O . THR A 1 86 ? 31.562 -19.235 -5.271 1.00 88.69 86 THR A O 1
ATOM 672 N N . THR A 1 87 ? 32.922 -17.489 -5.509 1.00 89.88 87 THR A N 1
ATOM 673 C CA . THR A 1 87 ? 32.209 -16.639 -4.531 1.00 89.88 87 THR A CA 1
ATOM 674 C C . THR A 1 87 ? 30.702 -16.565 -4.811 1.00 89.88 87 THR A C 1
ATOM 676 O O . THR A 1 87 ? 29.884 -16.470 -3.897 1.00 89.88 87 THR A O 1
ATOM 679 N N . LYS A 1 88 ? 30.332 -16.697 -6.090 1.00 92.31 88 LYS A N 1
ATOM 680 C CA . LYS A 1 88 ? 28.962 -16.870 -6.575 1.00 92.31 88 LYS A CA 1
ATOM 681 C C . LYS A 1 88 ? 28.285 -18.140 -6.037 1.00 92.31 88 LYS A C 1
ATOM 683 O O . LYS A 1 88 ? 27.164 -18.052 -5.544 1.00 92.31 88 LYS A O 1
ATOM 688 N N . GLN A 1 89 ? 28.943 -19.299 -6.119 1.00 94.19 89 GLN A N 1
ATOM 689 C CA . GLN A 1 89 ? 28.441 -20.564 -5.568 1.00 94.19 89 GLN A CA 1
ATOM 690 C C . GLN A 1 89 ? 28.295 -20.491 -4.048 1.00 94.19 89 GLN A C 1
ATOM 692 O O . GLN A 1 89 ? 27.260 -20.904 -3.534 1.00 94.19 89 GLN A O 1
ATOM 697 N N . ALA A 1 90 ? 29.258 -19.895 -3.339 1.00 93.19 90 ALA A N 1
ATOM 698 C CA . ALA A 1 90 ? 29.170 -19.718 -1.888 1.00 93.19 90 ALA A CA 1
ATOM 699 C C . ALA A 1 90 ? 27.953 -18.862 -1.481 1.00 93.19 90 ALA A C 1
ATOM 701 O O . ALA A 1 90 ? 27.213 -19.215 -0.561 1.00 93.19 90 ALA A O 1
ATOM 702 N N . LEU A 1 91 ? 27.696 -17.765 -2.204 1.00 94.94 91 LEU A N 1
ATOM 703 C CA . LEU A 1 91 ? 26.515 -16.925 -1.992 1.00 94.94 91 LEU A CA 1
ATOM 704 C C . LEU A 1 91 ? 25.212 -17.677 -2.301 1.00 94.94 91 LEU A C 1
ATOM 706 O O . LEU A 1 91 ? 24.268 -17.618 -1.515 1.00 94.94 91 LEU A O 1
ATOM 710 N N . GLN A 1 92 ? 25.167 -18.420 -3.408 1.00 95.81 92 GLN A N 1
ATOM 711 C CA . GLN A 1 92 ? 24.005 -19.224 -3.786 1.00 95.81 92 GLN A CA 1
ATOM 712 C C . GLN A 1 92 ? 23.719 -20.335 -2.763 1.00 95.81 92 GLN A C 1
ATOM 714 O O . GLN A 1 92 ? 22.568 -20.533 -2.367 1.00 95.81 92 GLN A O 1
ATOM 719 N N . ALA A 1 93 ? 24.761 -21.017 -2.282 1.00 95.44 93 ALA A N 1
ATOM 720 C CA . ALA A 1 93 ? 24.662 -22.023 -1.234 1.00 95.44 93 ALA A CA 1
ATOM 721 C C . ALA A 1 93 ? 24.128 -21.410 0.068 1.00 95.44 93 ALA A C 1
ATOM 723 O O . ALA A 1 93 ? 23.211 -21.972 0.667 1.00 95.44 93 ALA A O 1
ATOM 724 N N . TYR A 1 94 ? 24.620 -20.230 0.460 1.00 96.19 94 TYR A N 1
ATOM 725 C CA . TYR A 1 94 ? 24.136 -19.517 1.642 1.00 96.19 94 TYR A CA 1
ATOM 726 C C . TYR A 1 94 ? 22.648 -19.147 1.525 1.00 96.19 94 TYR A C 1
ATOM 728 O O . TYR A 1 94 ? 21.874 -19.468 2.424 1.00 96.19 94 TYR A O 1
ATOM 736 N N . ILE A 1 95 ? 22.221 -18.545 0.406 1.00 96.06 95 ILE A N 1
ATOM 737 C CA . ILE A 1 95 ? 20.808 -18.193 0.160 1.00 96.06 95 ILE A CA 1
ATOM 738 C C . ILE A 1 95 ? 19.920 -19.443 0.243 1.00 96.06 95 ILE A C 1
ATOM 740 O O . ILE A 1 95 ? 18.911 -19.445 0.949 1.00 96.06 95 ILE A O 1
ATOM 744 N N . SER A 1 96 ? 20.326 -20.539 -0.410 1.00 96.56 96 SER A N 1
ATOM 745 C CA . SER A 1 96 ? 19.570 -21.799 -0.388 1.00 96.56 96 SER A CA 1
ATOM 746 C C . SER A 1 96 ? 19.442 -22.392 1.021 1.00 96.56 96 SER A C 1
ATOM 748 O O . SER A 1 96 ? 18.376 -22.885 1.401 1.00 96.56 96 SER A O 1
ATOM 750 N N . ALA A 1 97 ? 20.505 -22.303 1.825 1.00 95.56 97 ALA A N 1
ATOM 751 C CA . ALA A 1 97 ? 20.516 -22.797 3.193 1.00 95.56 97 ALA A CA 1
ATOM 752 C C . ALA A 1 97 ? 19.584 -21.969 4.087 1.00 95.56 97 ALA A C 1
ATOM 754 O O . ALA A 1 97 ? 18.795 -22.543 4.834 1.00 95.56 97 ALA A O 1
ATOM 755 N N . VAL A 1 98 ? 19.597 -20.637 3.955 1.00 94.50 98 VAL A N 1
ATOM 756 C CA . VAL A 1 98 ? 18.686 -19.755 4.700 1.00 94.50 98 VAL A CA 1
ATOM 757 C C . VAL A 1 98 ? 17.226 -20.017 4.328 1.00 94.50 98 VAL A C 1
ATOM 759 O O . VAL A 1 98 ? 16.401 -20.142 5.231 1.00 94.50 98 VAL A O 1
ATOM 762 N N . ASN A 1 99 ? 16.899 -20.175 3.042 1.00 95.06 99 ASN A N 1
ATOM 763 C CA . ASN A 1 99 ? 15.536 -20.520 2.617 1.00 95.06 99 ASN A CA 1
ATOM 764 C C . ASN A 1 99 ? 15.073 -21.855 3.229 1.00 95.06 99 ASN A C 1
ATOM 766 O O . ASN A 1 99 ? 13.984 -21.935 3.793 1.00 95.06 99 ASN A O 1
ATOM 770 N N . THR A 1 100 ? 15.950 -22.865 3.248 1.00 95.06 100 THR A N 1
ATOM 771 C CA . THR A 1 100 ? 15.663 -24.164 3.889 1.00 95.06 100 THR A CA 1
ATOM 772 C C . THR A 1 100 ? 15.379 -24.016 5.391 1.00 95.06 100 THR A C 1
ATOM 774 O O . THR A 1 100 ? 14.485 -24.671 5.925 1.00 95.06 100 THR A O 1
ATOM 777 N N . ILE A 1 101 ? 16.114 -23.142 6.086 1.00 93.31 101 ILE A N 1
ATOM 778 C CA . ILE A 1 101 ? 15.907 -22.857 7.515 1.00 93.31 101 ILE A CA 1
ATOM 779 C C . ILE A 1 101 ? 14.565 -22.146 7.740 1.00 93.31 101 ILE A C 1
ATOM 781 O O . ILE A 1 101 ? 13.843 -22.491 8.678 1.00 93.31 101 ILE A O 1
ATOM 785 N N . ILE A 1 102 ? 14.212 -21.175 6.890 1.00 92.81 102 ILE A N 1
ATOM 786 C CA . ILE A 1 102 ? 12.933 -20.451 6.973 1.00 92.81 102 ILE A CA 1
ATOM 787 C C . ILE A 1 102 ? 11.757 -21.416 6.871 1.00 92.81 102 ILE A C 1
ATOM 789 O O . ILE A 1 102 ? 10.849 -21.351 7.709 1.00 92.81 102 ILE A O 1
ATOM 793 N N . ASP A 1 103 ? 11.812 -22.325 5.901 1.00 92.81 103 ASP A N 1
ATOM 794 C CA . ASP A 1 103 ? 10.752 -23.294 5.648 1.00 92.81 103 ASP A CA 1
ATOM 795 C C . ASP A 1 103 ? 10.708 -24.382 6.730 1.00 92.81 103 ASP A C 1
ATOM 797 O O . ASP A 1 103 ? 9.649 -24.644 7.305 1.00 92.81 103 ASP A O 1
ATOM 801 N N . GLY A 1 104 ? 11.857 -24.969 7.085 1.00 90.50 104 GLY A N 1
ATOM 802 C CA . GLY A 1 104 ? 11.929 -26.080 8.039 1.00 90.50 104 GLY A CA 1
ATOM 803 C C . GLY A 1 104 ? 11.542 -25.702 9.473 1.00 90.50 104 GLY A C 1
ATOM 804 O O . GLY A 1 104 ? 10.919 -26.495 10.181 1.00 90.50 104 GLY A O 1
ATOM 805 N N . PHE A 1 105 ? 11.849 -24.477 9.912 1.00 90.38 105 PHE A N 1
ATOM 806 C CA . PHE A 1 105 ? 11.490 -24.003 11.254 1.00 90.38 105 PHE A CA 1
ATOM 807 C C . PHE A 1 105 ? 10.179 -23.214 11.310 1.00 90.38 105 PHE A C 1
ATOM 809 O O . PHE A 1 105 ? 9.819 -22.737 12.388 1.00 90.38 105 PHE A O 1
ATOM 816 N N . LYS A 1 106 ? 9.464 -23.063 10.185 1.00 89.12 106 LYS A N 1
ATOM 817 C CA . LYS A 1 106 ? 8.286 -22.185 10.078 1.00 89.12 106 LYS A CA 1
ATOM 818 C C . LYS A 1 106 ? 8.578 -20.791 10.649 1.00 89.12 106 LYS A C 1
ATOM 820 O O . LYS A 1 106 ? 7.795 -20.226 11.415 1.00 89.12 106 LYS A O 1
ATOM 825 N N . LEU A 1 107 ? 9.735 -20.217 10.293 1.00 85.81 107 LEU A N 1
ATOM 826 C CA . LEU A 1 107 ? 10.179 -18.923 10.836 1.00 85.81 107 LEU A CA 1
ATOM 827 C C . LEU A 1 107 ? 9.186 -17.790 10.548 1.00 85.81 107 LEU A C 1
ATOM 829 O O . LEU A 1 107 ? 9.148 -16.804 11.280 1.00 85.81 107 LEU A O 1
ATOM 833 N N . LYS A 1 108 ? 8.344 -17.951 9.523 1.00 83.44 108 LYS A N 1
ATOM 834 C CA . LYS A 1 108 ? 7.252 -17.032 9.199 1.00 83.44 108 LYS A CA 1
ATOM 835 C C . LYS A 1 108 ? 6.274 -16.813 10.359 1.00 83.44 108 LYS A C 1
ATOM 837 O O . LYS A 1 108 ? 5.809 -15.692 10.532 1.00 83.44 108 LYS A O 1
ATOM 842 N N . ASP A 1 109 ? 6.013 -17.843 11.163 1.00 87.12 109 ASP A N 1
ATOM 843 C CA . ASP A 1 109 ? 5.027 -17.778 12.249 1.00 87.12 109 ASP A CA 1
ATOM 844 C C . ASP A 1 109 ? 5.648 -17.293 13.568 1.00 87.12 109 ASP A C 1
ATOM 846 O O . ASP A 1 109 ? 4.951 -16.792 14.448 1.00 87.12 109 ASP A O 1
ATOM 850 N N . SER A 1 110 ? 6.970 -17.433 13.717 1.00 84.00 110 SER A N 1
ATOM 851 C CA . SER A 1 110 ? 7.684 -17.127 14.963 1.00 84.00 110 SER A CA 1
ATOM 852 C C . SER A 1 110 ? 8.421 -15.787 14.949 1.00 84.00 110 SER A C 1
ATOM 854 O O . SER A 1 110 ? 8.677 -15.218 16.017 1.00 84.00 110 SER A O 1
ATOM 856 N N . LEU A 1 111 ? 8.784 -15.263 13.775 1.00 90.00 111 LEU A N 1
ATOM 857 C CA . LEU A 1 111 ? 9.435 -13.962 13.639 1.00 90.00 111 LEU A CA 1
ATOM 858 C C . LEU A 1 111 ? 8.425 -12.817 13.755 1.00 90.00 111 LEU A C 1
ATOM 860 O O . LEU A 1 111 ? 7.290 -12.902 13.295 1.00 90.00 111 LEU A O 1
ATOM 864 N N . SER A 1 112 ? 8.867 -11.692 14.327 1.00 94.19 112 SER A N 1
ATOM 865 C CA . SER A 1 112 ? 8.099 -10.450 14.216 1.00 94.19 112 SER A CA 1
ATOM 866 C C . SER A 1 112 ? 7.901 -10.121 12.735 1.00 94.19 112 SER A C 1
ATOM 868 O O . SER A 1 112 ? 8.854 -10.238 11.961 1.00 94.19 112 SER A O 1
ATOM 870 N N . SER A 1 113 ? 6.711 -9.644 12.351 1.00 91.31 113 SER A N 1
ATOM 871 C CA . SER A 1 113 ? 6.398 -9.246 10.965 1.00 91.31 113 SER A CA 1
ATOM 872 C C . SER A 1 113 ? 7.504 -8.384 10.347 1.00 91.31 113 SER A C 1
ATOM 874 O O . SER A 1 113 ? 7.894 -8.596 9.205 1.00 91.31 113 SER A O 1
ATOM 876 N N . ARG A 1 114 ? 8.090 -7.469 11.135 1.00 91.31 114 ARG A N 1
ATOM 877 C CA . ARG A 1 114 ? 9.183 -6.595 10.690 1.00 91.31 114 ARG A CA 1
ATOM 878 C C . ARG A 1 114 ? 10.493 -7.345 10.427 1.00 91.31 114 ARG A C 1
ATOM 880 O O . ARG A 1 114 ? 11.196 -7.010 9.484 1.00 91.31 114 ARG A O 1
ATOM 887 N N . GLN A 1 115 ? 10.836 -8.336 11.251 1.00 91.50 115 GLN A N 1
ATOM 888 C CA . GLN A 1 115 ? 12.045 -9.149 11.065 1.00 91.50 115 GLN A CA 1
ATOM 889 C C . GLN A 1 115 ? 11.907 -10.073 9.857 1.00 91.50 115 GLN A C 1
ATOM 891 O O . GLN A 1 115 ? 12.854 -10.222 9.093 1.00 91.50 115 GLN A O 1
ATOM 896 N N . HIS A 1 116 ? 10.722 -10.660 9.674 1.00 92.12 116 HIS A N 1
ATOM 897 C CA . HIS A 1 116 ? 10.429 -11.478 8.504 1.00 92.12 116 HIS A CA 1
ATOM 898 C C . HIS A 1 116 ? 10.527 -10.651 7.216 1.00 92.12 116 HIS A C 1
ATOM 900 O O . HIS A 1 116 ? 11.221 -11.055 6.289 1.00 92.12 116 HIS A O 1
ATOM 906 N N . GLU A 1 117 ? 9.924 -9.457 7.183 1.00 92.38 117 GLU A N 1
ATOM 907 C CA . GLU A 1 117 ? 10.041 -8.538 6.044 1.00 92.38 117 GLU A CA 1
ATOM 908 C C . GLU A 1 117 ? 11.494 -8.145 5.755 1.00 92.38 117 GLU A C 1
ATOM 910 O O . GLU A 1 117 ? 11.908 -8.172 4.600 1.00 92.38 117 GLU A O 1
ATOM 915 N N . GLN A 1 118 ? 12.286 -7.822 6.784 1.00 92.19 118 GLN A N 1
ATOM 916 C CA . GLN A 1 118 ? 13.710 -7.506 6.617 1.00 92.19 118 GLN A CA 1
ATOM 917 C C . GLN A 1 118 ? 14.483 -8.667 5.988 1.00 92.19 118 GLN A C 1
ATOM 919 O O . GLN A 1 118 ? 15.227 -8.455 5.034 1.00 92.19 118 GLN A O 1
ATOM 924 N N . LEU A 1 119 ? 14.261 -9.888 6.477 1.00 93.12 119 LEU A N 1
ATOM 925 C CA . LEU A 1 119 ? 14.918 -11.095 5.980 1.00 93.12 119 LEU A CA 1
ATOM 926 C C . LEU A 1 119 ? 14.535 -11.365 4.513 1.00 93.12 119 LEU A C 1
ATOM 928 O O . LEU A 1 119 ? 15.407 -11.557 3.666 1.00 93.12 119 LEU A O 1
ATOM 932 N N . VAL A 1 120 ? 13.241 -11.292 4.186 1.00 93.88 120 VAL A N 1
ATOM 933 C CA . VAL A 1 120 ? 12.740 -11.482 2.815 1.00 93.88 120 VAL A CA 1
ATOM 934 C C . VAL A 1 120 ? 13.318 -10.429 1.868 1.00 93.88 120 VAL A C 1
ATOM 936 O O . VAL A 1 120 ? 13.775 -10.773 0.778 1.00 93.88 120 VAL A O 1
ATOM 939 N N . VAL A 1 121 ? 13.354 -9.156 2.272 1.00 95.25 121 VAL A N 1
ATOM 940 C CA . VAL A 1 121 ? 13.924 -8.072 1.456 1.00 95.25 121 VAL A CA 1
ATOM 941 C C . VAL A 1 121 ? 15.425 -8.277 1.231 1.00 95.25 121 VAL A C 1
ATOM 943 O O . VAL A 1 121 ? 15.889 -8.113 0.102 1.00 95.25 121 VAL A O 1
ATOM 946 N N . ALA A 1 122 ? 16.177 -8.665 2.263 1.00 93.75 122 ALA A N 1
ATOM 947 C CA . ALA A 1 122 ? 17.611 -8.928 2.167 1.00 93.75 122 ALA A CA 1
ATOM 948 C C . ALA A 1 122 ? 17.924 -10.065 1.180 1.00 93.75 122 ALA A C 1
ATOM 950 O O . ALA A 1 122 ? 18.739 -9.887 0.270 1.00 93.75 122 ALA A O 1
ATOM 951 N N . LEU A 1 123 ? 17.224 -11.199 1.305 1.00 95.12 123 LEU A N 1
ATOM 952 C CA . LEU A 1 123 ? 17.380 -12.346 0.404 1.00 95.12 123 LEU A CA 1
ATOM 953 C C . LEU A 1 123 ? 16.986 -12.000 -1.033 1.00 95.12 123 LEU A C 1
ATOM 955 O O . LEU A 1 123 ? 17.754 -12.262 -1.955 1.00 95.12 123 LEU A O 1
ATOM 959 N N . THR A 1 124 ? 15.847 -11.329 -1.223 1.00 96.31 124 THR A N 1
ATOM 960 C CA . THR A 1 124 ? 15.373 -10.935 -2.561 1.00 96.31 124 THR A CA 1
ATOM 961 C C . THR A 1 124 ? 16.372 -9.998 -3.245 1.00 96.31 124 THR A C 1
ATOM 963 O O . THR A 1 124 ? 16.682 -10.152 -4.424 1.00 96.31 124 THR A O 1
ATOM 966 N N . ASN A 1 125 ? 16.932 -9.035 -2.506 1.00 94.38 125 ASN A N 1
ATOM 967 C CA . ASN A 1 125 ? 17.948 -8.125 -3.037 1.00 94.38 125 ASN A CA 1
ATOM 968 C C . ASN A 1 125 ? 19.234 -8.863 -3.438 1.00 94.38 125 ASN A C 1
ATOM 970 O O . ASN A 1 125 ? 19.848 -8.513 -4.450 1.00 94.38 125 ASN A O 1
ATOM 974 N N . ALA A 1 126 ? 19.647 -9.868 -2.663 1.00 93.69 126 ALA A N 1
ATOM 975 C CA . ALA A 1 126 ? 20.802 -10.695 -2.984 1.00 93.69 126 ALA A CA 1
ATOM 976 C C . ALA A 1 126 ? 20.565 -11.565 -4.224 1.00 93.69 126 ALA A C 1
ATOM 978 O O . ALA A 1 126 ? 21.427 -11.603 -5.100 1.00 93.69 126 ALA A O 1
ATOM 979 N N . GLU A 1 127 ? 19.388 -12.182 -4.352 1.00 95.75 127 GLU A N 1
ATOM 980 C CA . GLU A 1 127 ? 18.997 -12.968 -5.529 1.00 95.75 127 GLU A CA 1
ATOM 981 C C . GLU A 1 127 ? 18.948 -12.115 -6.803 1.00 95.75 127 GLU A C 1
ATOM 983 O O . GLU A 1 127 ? 19.507 -12.504 -7.830 1.00 95.75 127 GLU A O 1
ATOM 988 N N . ILE A 1 128 ? 18.369 -10.910 -6.735 1.00 95.88 128 ILE A N 1
ATOM 989 C CA . ILE A 1 128 ? 18.335 -9.972 -7.870 1.00 95.88 128 ILE A CA 1
ATOM 990 C C . ILE A 1 128 ? 19.755 -9.624 -8.331 1.00 95.88 128 ILE A C 1
ATOM 992 O O . ILE A 1 128 ? 20.035 -9.590 -9.530 1.00 95.88 128 ILE A O 1
ATOM 996 N N . ARG A 1 129 ? 20.672 -9.373 -7.388 1.00 93.75 129 ARG A N 1
ATOM 997 C CA . ARG A 1 129 ? 22.074 -9.065 -7.706 1.00 93.75 129 ARG A CA 1
ATOM 998 C C . ARG A 1 129 ? 22.833 -10.281 -8.238 1.00 93.75 129 ARG A C 1
ATOM 1000 O O . ARG A 1 129 ? 23.673 -10.114 -9.116 1.00 93.75 129 ARG A O 1
ATOM 1007 N N . LEU A 1 130 ? 22.522 -11.484 -7.752 1.00 93.69 130 LEU A N 1
ATOM 1008 C CA . LEU A 1 130 ? 23.084 -12.743 -8.249 1.00 93.69 130 LEU A CA 1
ATOM 1009 C C . LEU A 1 130 ? 22.654 -13.029 -9.700 1.00 93.69 130 LEU A C 1
ATOM 1011 O O . LEU A 1 130 ? 23.446 -13.554 -10.482 1.00 93.69 130 LEU A O 1
ATOM 1015 N N . GLY A 1 131 ? 21.416 -12.671 -10.056 1.00 93.06 131 GLY A N 1
ATOM 1016 C CA . GLY A 1 131 ? 20.841 -12.855 -11.392 1.00 93.06 131 GLY A CA 1
ATOM 1017 C C . GLY A 1 131 ? 21.231 -11.791 -12.424 1.00 93.06 131 GLY A C 1
ATOM 1018 O O . GLY A 1 131 ? 20.870 -11.923 -13.593 1.00 93.06 131 GLY A O 1
ATOM 1019 N N . ALA A 1 132 ? 21.952 -10.736 -12.034 1.00 95.19 132 ALA A N 1
ATOM 1020 C CA . ALA A 1 132 ? 22.329 -9.677 -12.961 1.00 95.19 132 ALA A CA 1
ATOM 1021 C C . ALA A 1 132 ? 23.356 -10.193 -14.000 1.00 95.19 132 ALA A C 1
ATOM 1023 O O . ALA A 1 132 ? 24.412 -10.699 -13.613 1.00 95.19 132 ALA A O 1
ATOM 1024 N N . PRO A 1 133 ? 23.110 -10.019 -15.317 1.00 90.69 133 PRO A N 1
ATOM 1025 C CA . PRO A 1 133 ? 23.922 -10.612 -16.391 1.00 90.69 133 PRO A CA 1
ATOM 1026 C C . PRO A 1 133 ? 25.374 -10.104 -16.446 1.00 90.69 133 PRO A C 1
ATOM 1028 O O . PRO A 1 133 ? 26.208 -10.694 -17.126 1.00 90.69 133 PRO A O 1
ATOM 1031 N N . HIS A 1 134 ? 25.692 -9.030 -15.717 1.00 89.94 134 HIS A N 1
ATOM 1032 C CA . HIS A 1 134 ? 27.014 -8.397 -15.685 1.00 89.94 134 HIS A CA 1
ATOM 1033 C C . HIS A 1 134 ? 27.574 -8.249 -14.261 1.00 89.94 134 HIS A C 1
ATOM 1035 O O . HIS A 1 134 ? 28.375 -7.355 -13.991 1.00 89.94 134 HIS A O 1
ATOM 1041 N N . ALA A 1 135 ? 27.140 -9.093 -13.321 1.00 89.94 135 ALA A N 1
ATOM 1042 C CA . ALA A 1 135 ? 27.689 -9.081 -11.970 1.00 89.94 135 ALA A CA 1
ATOM 1043 C C . ALA A 1 135 ? 29.143 -9.586 -11.969 1.00 89.94 135 ALA A C 1
ATOM 1045 O O . ALA A 1 135 ? 29.423 -10.743 -12.282 1.00 89.94 135 ALA A O 1
ATOM 1046 N N . HIS A 1 136 ? 30.078 -8.706 -11.606 1.00 90.94 136 HIS A N 1
ATOM 1047 C CA . HIS A 1 136 ? 31.494 -9.048 -11.498 1.00 90.94 136 HIS A CA 1
ATOM 1048 C C . HIS A 1 136 ? 31.718 -10.023 -10.320 1.00 90.94 136 HIS A C 1
ATOM 1050 O O . HIS A 1 136 ? 31.151 -9.789 -9.248 1.00 90.94 136 HIS A O 1
ATOM 1056 N N . PRO A 1 137 ? 32.564 -11.066 -10.436 1.00 88.75 137 PRO A N 1
ATOM 1057 C CA . PRO A 1 137 ? 32.781 -12.059 -9.370 1.00 88.75 137 PRO A CA 1
ATOM 1058 C C . PRO A 1 137 ? 33.228 -11.445 -8.032 1.00 88.75 137 PRO A C 1
ATOM 1060 O O . PRO A 1 137 ? 32.813 -11.887 -6.960 1.00 88.75 137 PRO A O 1
ATOM 1063 N N . ASN A 1 138 ? 34.000 -10.359 -8.095 1.00 90.50 138 ASN A N 1
ATOM 1064 C CA . ASN A 1 138 ? 34.466 -9.620 -6.912 1.00 90.50 138 ASN A CA 1
ATOM 1065 C C . ASN A 1 138 ? 33.357 -8.825 -6.194 1.00 90.50 138 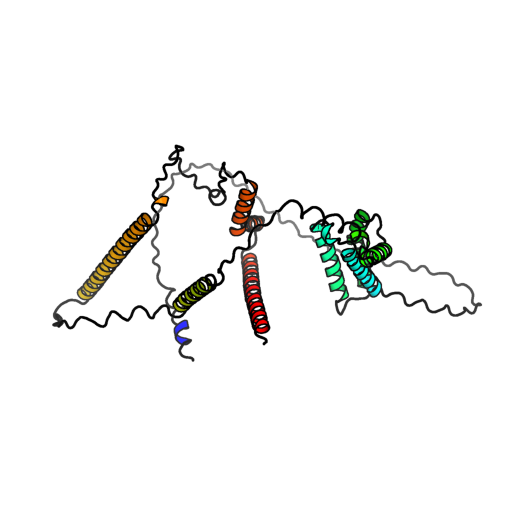ASN A C 1
ATOM 1067 O O . ASN A 1 138 ? 33.581 -8.318 -5.103 1.00 90.50 138 ASN A O 1
ATOM 1071 N N . SER A 1 139 ? 32.164 -8.690 -6.786 1.00 91.38 139 SER A N 1
ATOM 1072 C CA . SER A 1 139 ? 31.030 -8.002 -6.147 1.00 91.38 139 SER A CA 1
ATOM 1073 C C . SER A 1 139 ? 30.241 -8.899 -5.187 1.00 91.38 139 SER A C 1
ATOM 1075 O O . SER A 1 139 ? 29.465 -8.393 -4.375 1.00 91.38 139 SER A O 1
ATOM 1077 N N . PHE A 1 140 ? 30.453 -10.220 -5.239 1.00 93.81 140 PHE A N 1
ATOM 1078 C CA . PHE A 1 140 ? 29.715 -11.176 -4.412 1.00 93.81 140 PHE A CA 1
ATOM 1079 C C . PHE A 1 140 ? 30.238 -11.280 -2.979 1.00 93.81 140 PHE A C 1
ATOM 1081 O O . PHE A 1 140 ? 29.449 -11.564 -2.085 1.00 93.81 140 PHE A O 1
ATOM 1088 N N . THR A 1 141 ? 31.522 -11.009 -2.733 1.00 93.00 141 THR A N 1
ATOM 1089 C CA . THR A 1 141 ? 32.101 -11.023 -1.380 1.00 93.00 141 THR A CA 1
ATOM 1090 C C . THR A 1 141 ? 31.493 -9.958 -0.459 1.00 93.00 141 THR A C 1
ATOM 1092 O O . THR A 1 141 ? 30.931 -10.351 0.562 1.00 93.00 141 THR A O 1
ATOM 1095 N N . PRO A 1 142 ? 31.447 -8.651 -0.810 1.00 94.50 142 PRO A N 1
ATOM 1096 C CA . PRO A 1 142 ? 30.822 -7.658 0.066 1.00 94.50 142 PRO A CA 1
ATOM 1097 C C . PRO A 1 142 ? 29.314 -7.880 0.214 1.00 94.50 142 PRO A C 1
ATOM 1099 O O . PRO A 1 142 ? 28.728 -7.529 1.234 1.00 94.50 142 PRO A O 1
ATOM 1102 N N . LEU A 1 143 ? 28.669 -8.470 -0.798 1.00 93.38 143 LEU A N 1
ATOM 1103 C CA . LEU A 1 143 ? 27.254 -8.817 -0.741 1.00 93.38 143 LEU A CA 1
ATOM 1104 C C . LEU A 1 143 ? 27.007 -9.956 0.253 1.00 93.38 143 LEU A C 1
ATOM 1106 O O . LEU A 1 143 ? 26.098 -9.852 1.073 1.00 93.38 143 LEU A O 1
ATOM 1110 N N . LEU A 1 144 ? 27.833 -11.002 0.213 1.00 95.75 144 LEU A N 1
ATOM 1111 C CA . LEU A 1 144 ? 27.777 -12.112 1.158 1.00 95.75 144 LEU A CA 1
ATOM 1112 C C . LEU A 1 144 ? 28.022 -11.633 2.592 1.00 95.75 144 LEU A C 1
ATOM 1114 O O . LEU A 1 144 ? 27.279 -12.021 3.490 1.00 95.75 144 LEU A O 1
ATOM 1118 N N . ASP A 1 145 ? 29.009 -10.765 2.807 1.00 95.75 145 ASP A N 1
ATOM 1119 C CA . ASP A 1 145 ? 29.317 -10.232 4.138 1.00 95.75 145 ASP A CA 1
ATOM 1120 C C . ASP A 1 145 ? 28.204 -9.316 4.661 1.00 95.75 145 ASP A C 1
ATOM 1122 O O . ASP A 1 145 ? 27.795 -9.441 5.816 1.00 95.75 145 ASP A O 1
ATOM 1126 N N . SER A 1 146 ? 27.639 -8.458 3.802 1.00 95.94 146 SER A N 1
ATOM 1127 C CA . SER A 1 146 ? 26.470 -7.634 4.140 1.00 95.94 146 SER A CA 1
ATOM 1128 C C . SER A 1 146 ? 25.275 -8.500 4.537 1.00 95.94 146 SER A C 1
ATOM 1130 O O . SER A 1 146 ? 24.612 -8.231 5.536 1.00 95.94 146 SER A O 1
ATOM 1132 N N . LEU A 1 147 ? 25.012 -9.560 3.775 1.00 95.69 147 LEU A N 1
ATOM 1133 C CA . LEU A 1 147 ? 23.885 -10.455 4.003 1.00 95.69 147 LEU A CA 1
ATOM 1134 C C . LEU A 1 147 ? 24.075 -11.295 5.279 1.00 95.69 147 LEU A C 1
ATOM 1136 O O . LEU A 1 147 ? 23.140 -11.429 6.069 1.00 95.69 147 LEU A O 1
ATOM 1140 N N . LYS A 1 148 ? 25.299 -11.766 5.553 1.00 95.94 148 LYS A N 1
ATOM 1141 C CA . LYS A 1 148 ? 25.666 -12.376 6.843 1.00 95.94 148 LYS A CA 1
ATOM 1142 C C . LYS A 1 148 ? 25.476 -11.396 8.003 1.00 95.94 148 LYS A C 1
ATOM 1144 O O . LYS A 1 148 ? 24.953 -11.792 9.041 1.00 95.94 148 LYS A O 1
ATOM 1149 N N . GLY A 1 149 ? 25.855 -10.129 7.836 1.00 95.69 149 GLY A N 1
ATOM 1150 C CA . GLY A 1 149 ? 25.688 -9.085 8.851 1.00 95.69 149 GLY A CA 1
ATOM 1151 C C . GLY A 1 149 ? 24.226 -8.817 9.226 1.00 95.69 149 GLY A C 1
ATOM 1152 O O . GLY A 1 149 ? 23.932 -8.557 10.391 1.00 95.69 149 GLY A O 1
ATOM 1153 N N . GLU A 1 150 ? 23.303 -8.935 8.270 1.00 94.50 150 GLU A N 1
ATOM 1154 C CA . GLU A 1 150 ? 21.865 -8.763 8.511 1.00 94.50 150 GLU A CA 1
ATOM 1155 C C . GLU A 1 150 ? 21.202 -10.018 9.105 1.00 94.50 150 GLU A C 1
ATOM 1157 O O . GLU A 1 150 ? 20.366 -9.911 10.005 1.00 94.50 150 GLU A O 1
ATOM 1162 N N . ILE A 1 151 ? 21.579 -11.213 8.636 1.00 94.44 151 ILE A N 1
ATOM 1163 C CA . ILE A 1 151 ? 20.905 -12.473 8.991 1.00 94.44 151 ILE A CA 1
ATOM 1164 C C . ILE A 1 151 ? 21.461 -13.088 10.281 1.00 94.44 151 ILE A C 1
ATOM 1166 O O . ILE A 1 151 ? 20.689 -13.567 11.117 1.00 94.44 151 ILE A O 1
ATOM 1170 N N . ASN A 1 152 ? 22.778 -13.044 10.502 1.00 95.00 152 ASN A N 1
ATOM 1171 C CA . ASN A 1 152 ? 23.410 -13.692 11.654 1.00 95.00 152 ASN A CA 1
ATOM 1172 C C . ASN A 1 152 ? 22.877 -13.199 13.013 1.00 95.00 152 ASN A C 1
ATOM 1174 O O . ASN A 1 152 ? 22.655 -14.042 13.879 1.00 95.00 152 ASN A O 1
ATOM 1178 N N . PRO A 1 153 ? 22.589 -11.900 13.242 1.00 95.50 153 PRO A N 1
ATOM 1179 C CA . PRO A 1 153 ? 21.985 -11.452 14.498 1.00 95.50 153 PRO A CA 1
ATOM 1180 C C . PRO A 1 153 ? 20.594 -12.048 14.753 1.00 95.50 153 PRO A C 1
ATOM 1182 O O . PRO A 1 153 ? 20.215 -12.259 15.906 1.00 95.50 153 PRO A O 1
ATOM 1185 N N . ILE A 1 154 ? 19.824 -12.319 13.693 1.00 92.69 154 ILE A N 1
ATOM 1186 C CA . ILE A 1 154 ? 18.500 -12.944 13.795 1.00 92.69 154 ILE A CA 1
ATOM 1187 C C . ILE A 1 154 ? 18.660 -14.421 14.166 1.00 92.69 154 ILE A C 1
ATOM 1189 O O . ILE A 1 154 ? 17.988 -14.887 15.087 1.00 92.69 154 ILE A O 1
ATOM 1193 N N . LEU A 1 155 ? 19.579 -15.131 13.501 1.00 93.06 155 LEU A N 1
ATOM 1194 C CA . LEU A 1 155 ? 19.871 -16.538 13.788 1.00 93.06 155 LEU A CA 1
ATOM 1195 C C . LEU A 1 155 ? 20.447 -16.720 15.196 1.00 93.06 155 LEU A C 1
ATOM 1197 O O . LEU A 1 155 ? 19.929 -17.531 15.959 1.00 93.06 155 LEU A O 1
ATOM 1201 N N . GLN A 1 156 ? 21.417 -15.892 15.592 1.00 95.38 156 GLN A N 1
ATOM 1202 C CA . GLN A 1 156 ? 22.041 -15.952 16.913 1.00 95.38 156 GLN A CA 1
ATOM 1203 C C . GLN A 1 156 ? 21.022 -15.740 18.037 1.00 95.38 156 GLN A C 1
ATOM 1205 O O . GLN A 1 156 ? 21.026 -16.475 19.020 1.00 95.38 156 GLN A O 1
ATOM 1210 N N . ARG A 1 157 ? 20.107 -14.770 17.896 1.00 93.44 157 ARG A N 1
ATOM 1211 C CA . ARG A 1 157 ? 19.058 -14.522 18.903 1.00 93.44 157 ARG A CA 1
ATOM 1212 C C . ARG A 1 157 ? 18.060 -15.670 19.034 1.00 93.44 157 ARG A C 1
ATOM 1214 O O . ARG A 1 157 ? 17.423 -15.784 20.075 1.00 93.44 157 ARG A O 1
ATOM 1221 N N . ARG A 1 158 ? 17.858 -16.457 17.975 1.00 91.06 158 ARG A N 1
ATOM 1222 C CA . ARG A 1 158 ? 16.829 -17.505 17.932 1.00 91.06 158 ARG A CA 1
ATOM 1223 C C . ARG A 1 158 ? 17.365 -18.887 18.248 1.00 91.06 158 ARG A C 1
ATOM 1225 O O . ARG A 1 158 ? 16.718 -19.620 18.983 1.00 91.06 158 ARG A O 1
ATOM 1232 N N . PHE A 1 159 ? 18.516 -19.226 17.690 1.00 93.25 159 PHE A N 1
ATOM 1233 C CA . PHE A 1 159 ? 19.086 -20.564 17.763 1.00 93.25 159 PHE A CA 1
ATOM 1234 C C . PHE A 1 159 ? 20.354 -20.623 18.618 1.00 93.25 159 PHE A C 1
ATOM 1236 O O . PHE A 1 159 ? 20.880 -21.706 18.840 1.00 93.25 159 PHE A O 1
ATOM 1243 N N . GLY A 1 160 ? 20.878 -19.479 19.074 1.00 95.25 160 GLY A N 1
ATOM 1244 C CA . GLY A 1 160 ? 22.136 -19.417 19.826 1.00 95.25 160 GLY A CA 1
ATOM 1245 C C . GLY A 1 160 ? 23.387 -19.707 18.988 1.00 95.25 160 GLY A C 1
ATOM 1246 O O . GLY A 1 160 ? 24.490 -19.684 19.528 1.00 95.25 160 GLY A O 1
ATOM 1247 N N . THR A 1 161 ? 23.229 -19.948 17.683 1.00 94.19 161 THR A N 1
ATOM 1248 C CA . THR A 1 161 ? 24.310 -20.230 16.735 1.00 94.19 161 THR A CA 1
ATOM 1249 C C . THR A 1 161 ? 24.117 -19.452 15.431 1.00 94.19 161 THR A C 1
ATOM 1251 O O . THR A 1 161 ? 22.988 -19.194 15.002 1.00 94.19 161 THR A O 1
ATOM 1254 N N . THR A 1 162 ? 25.230 -19.087 14.794 1.00 94.81 162 THR A N 1
ATOM 1255 C CA . THR A 1 162 ? 25.291 -18.488 13.451 1.00 94.81 162 THR A CA 1
ATOM 1256 C C . THR A 1 162 ? 25.684 -19.495 12.369 1.00 94.81 162 THR A C 1
ATOM 1258 O O . THR A 1 162 ? 25.753 -19.125 11.196 1.00 94.81 162 THR A O 1
ATOM 1261 N N . ASP A 1 163 ? 25.936 -20.757 12.732 1.00 95.75 163 ASP A N 1
ATOM 1262 C CA . ASP A 1 163 ? 26.325 -21.788 11.773 1.00 95.75 163 ASP A CA 1
ATOM 1263 C C . ASP A 1 163 ? 25.121 -22.255 10.941 1.00 95.75 163 ASP A C 1
ATOM 1265 O O . ASP A 1 163 ? 24.326 -23.114 11.332 1.00 95.75 163 ASP A O 1
ATOM 1269 N N . VAL A 1 164 ? 25.000 -21.662 9.754 1.00 93.25 164 VAL A N 1
ATOM 1270 C CA . VAL A 1 164 ? 23.908 -21.904 8.810 1.00 93.25 164 VAL A CA 1
ATOM 1271 C C . VAL A 1 164 ? 23.887 -23.356 8.319 1.00 93.25 164 VAL A C 1
ATOM 1273 O O . VAL A 1 164 ? 22.806 -23.879 8.056 1.00 93.25 164 VAL A O 1
ATOM 1276 N N . GLN A 1 165 ? 25.032 -24.043 8.223 1.00 94.50 165 GLN A N 1
ATOM 1277 C CA . GLN A 1 165 ? 25.046 -25.435 7.757 1.00 94.50 165 GLN A CA 1
ATOM 1278 C C . GLN A 1 165 ? 24.504 -26.386 8.826 1.00 94.50 165 GLN A C 1
ATOM 1280 O O . GLN A 1 165 ? 23.676 -27.241 8.512 1.00 94.50 165 GLN A O 1
ATOM 1285 N N . SER A 1 166 ? 24.876 -26.179 10.092 1.00 94.00 166 SER A N 1
ATOM 1286 C CA . SER A 1 166 ? 24.297 -26.920 11.221 1.00 94.00 166 SER A CA 1
ATOM 1287 C C . SER A 1 166 ? 22.786 -26.683 11.353 1.00 94.00 166 SER A C 1
ATOM 1289 O O . SER A 1 166 ? 22.010 -27.617 11.549 1.00 94.00 166 SER A O 1
ATOM 1291 N N . LEU A 1 167 ? 22.318 -25.446 11.156 1.00 93.38 167 LEU A N 1
ATOM 1292 C CA . LEU A 1 167 ? 20.879 -25.153 11.167 1.00 93.38 167 LEU A CA 1
ATOM 1293 C C . LEU A 1 167 ? 20.138 -25.778 9.980 1.00 93.38 167 LEU A C 1
ATOM 1295 O O . LEU A 1 167 ? 19.002 -26.229 10.129 1.00 93.38 167 LEU A O 1
ATOM 1299 N N . ARG A 1 168 ? 20.770 -25.839 8.804 1.00 94.31 168 ARG A N 1
ATOM 1300 C CA . ARG A 1 168 ? 20.196 -26.468 7.611 1.00 94.31 168 ARG A CA 1
ATOM 1301 C C . ARG A 1 168 ? 19.995 -27.971 7.803 1.00 94.31 168 ARG A C 1
ATOM 1303 O O . ARG A 1 168 ? 18.940 -28.487 7.428 1.00 94.31 168 ARG A O 1
ATOM 1310 N N . THR A 1 169 ? 20.969 -28.676 8.379 1.00 93.50 169 THR A N 1
ATOM 1311 C CA . THR A 1 169 ? 20.835 -30.118 8.642 1.00 93.50 169 THR A CA 1
ATOM 1312 C C . THR A 1 169 ? 19.718 -30.381 9.650 1.00 93.50 169 THR A C 1
ATOM 1314 O O . THR A 1 169 ? 18.856 -31.217 9.388 1.00 93.50 169 THR A O 1
ATOM 1317 N N . GLN A 1 170 ? 19.633 -29.591 10.726 1.00 91.12 170 GLN A N 1
ATOM 1318 C CA . GLN A 1 170 ? 18.537 -29.679 11.699 1.00 91.12 170 GLN A CA 1
ATOM 1319 C C . GLN A 1 170 ? 17.160 -29.402 11.075 1.00 91.12 170 GLN A C 1
ATOM 1321 O O . GLN A 1 170 ? 16.208 -30.141 11.329 1.00 91.12 170 GLN A O 1
ATOM 1326 N N . ALA A 1 171 ? 17.049 -28.369 10.231 1.00 90.31 171 ALA A N 1
ATOM 1327 C CA . ALA A 1 171 ? 15.813 -28.036 9.521 1.00 90.31 171 ALA A CA 1
ATOM 1328 C C . ALA A 1 171 ? 15.352 -29.182 8.606 1.00 90.31 171 ALA A C 1
ATOM 1330 O O . ALA A 1 171 ? 14.165 -29.504 8.567 1.00 90.31 171 ALA A O 1
ATOM 1331 N N . THR A 1 172 ? 16.298 -29.818 7.909 1.00 90.75 172 THR A N 1
ATOM 1332 C CA . THR A 1 172 ? 16.025 -30.933 6.989 1.00 90.75 172 THR A CA 1
ATOM 1333 C C . THR A 1 172 ? 15.596 -32.192 7.743 1.00 90.75 172 THR A C 1
ATOM 1335 O O . THR A 1 172 ? 14.635 -32.845 7.355 1.00 90.75 172 THR A O 1
ATOM 1338 N N . VAL A 1 173 ? 16.249 -32.515 8.864 1.00 91.44 173 VAL A N 1
ATOM 1339 C CA . VAL A 1 173 ? 15.839 -33.647 9.715 1.00 91.44 173 VAL A CA 1
ATOM 1340 C C . VAL A 1 173 ? 14.410 -33.436 10.224 1.00 91.44 173 VAL A C 1
ATOM 1342 O O . VAL A 1 173 ? 13.573 -34.335 10.142 1.00 91.44 173 VAL A O 1
ATOM 1345 N N . LYS A 1 174 ? 14.091 -32.216 10.671 1.00 85.62 174 LYS A N 1
ATOM 1346 C CA . LYS A 1 174 ? 12.772 -31.877 11.213 1.00 85.62 174 LYS A CA 1
ATOM 1347 C C . LYS A 1 174 ? 11.644 -31.922 10.174 1.00 85.62 174 LYS A C 1
ATOM 1349 O O . LYS A 1 174 ? 10.522 -32.253 10.542 1.00 85.62 174 LYS A O 1
ATOM 1354 N N . SER A 1 175 ? 11.909 -31.613 8.901 1.00 81.50 175 SER A N 1
ATOM 1355 C CA . SER A 1 175 ? 10.896 -31.695 7.836 1.00 81.50 175 SER A CA 1
ATOM 1356 C C . SER A 1 175 ? 10.653 -33.122 7.334 1.00 81.50 175 SER A C 1
ATOM 1358 O O . SER A 1 175 ? 9.547 -33.428 6.895 1.00 81.50 175 SER A O 1
ATOM 1360 N N . VAL A 1 176 ? 11.656 -34.000 7.430 1.00 79.94 176 VAL A N 1
ATOM 1361 C CA . VAL A 1 176 ? 11.601 -35.390 6.938 1.00 79.94 176 VAL A CA 1
ATOM 1362 C C . VAL A 1 176 ? 11.042 -36.362 7.977 1.00 79.94 176 VAL A C 1
ATOM 1364 O O . VAL A 1 176 ? 10.716 -37.490 7.625 1.00 79.94 176 VAL A O 1
ATOM 1367 N N . THR A 1 177 ? 10.857 -35.948 9.235 1.00 65.56 177 THR A N 1
ATOM 1368 C CA . THR A 1 177 ? 10.190 -36.791 10.240 1.00 65.56 177 THR A CA 1
ATOM 1369 C C . THR A 1 177 ? 8.699 -36.434 10.283 1.00 65.56 177 THR A C 1
ATOM 1371 O O . THR A 1 177 ? 8.317 -35.535 11.038 1.00 65.56 177 THR A O 1
ATOM 1374 N N . PRO A 1 178 ? 7.815 -37.073 9.484 1.00 56.62 178 PRO A N 1
ATOM 1375 C CA . PRO A 1 178 ? 6.390 -36.952 9.726 1.00 56.62 178 PRO A CA 1
ATOM 1376 C C . PRO A 1 178 ? 6.137 -37.507 11.125 1.00 56.62 178 PRO A C 1
ATOM 1378 O O . PRO A 1 178 ? 6.509 -38.633 11.446 1.00 56.62 178 PRO A O 1
ATOM 1381 N N . SER A 1 179 ? 5.556 -36.673 11.975 1.00 51.59 179 SER A N 1
ATOM 1382 C CA . SER A 1 179 ? 5.165 -36.974 13.344 1.00 51.59 179 SER A CA 1
ATOM 1383 C C . SER A 1 179 ? 4.376 -38.289 13.436 1.00 51.59 179 SER A C 1
ATOM 1385 O O . SER A 1 179 ? 3.150 -38.289 13.337 1.00 51.59 179 SER A O 1
ATOM 1387 N N . GLN A 1 180 ? 5.069 -39.405 13.673 1.00 51.62 180 GLN A N 1
ATOM 1388 C CA . GLN A 1 180 ? 4.464 -40.694 14.027 1.00 51.62 180 GLN A CA 1
ATOM 1389 C C . GLN A 1 180 ? 3.902 -40.697 15.463 1.00 51.62 180 GLN A C 1
ATOM 1391 O O . GLN A 1 180 ? 3.214 -41.631 15.852 1.00 51.62 180 GLN A O 1
ATOM 1396 N N . SER A 1 181 ? 4.110 -39.634 16.248 1.00 48.56 181 SER A N 1
ATOM 1397 C CA . SER A 1 181 ? 3.647 -39.542 17.639 1.00 48.56 181 SER A CA 1
ATOM 1398 C C . SER A 1 181 ? 2.241 -38.950 17.835 1.00 48.56 181 SER A C 1
ATOM 1400 O O . SER A 1 181 ? 1.789 -38.855 18.971 1.00 48.56 181 SER A O 1
ATOM 1402 N N . VAL A 1 182 ? 1.506 -38.594 16.771 1.00 48.28 182 VAL A N 1
ATOM 1403 C CA . VAL A 1 182 ? 0.100 -38.126 16.888 1.00 48.28 182 VAL A CA 1
ATOM 1404 C C . VAL A 1 182 ? -0.918 -39.263 16.668 1.00 48.28 182 VAL A C 1
ATOM 1406 O O . VAL A 1 182 ? -2.101 -39.117 16.973 1.00 48.28 182 VAL A O 1
ATOM 1409 N N . ALA A 1 183 ? -0.472 -40.446 16.230 1.00 45.25 183 ALA A N 1
ATOM 1410 C CA . ALA A 1 183 ? -1.349 -41.604 16.038 1.00 45.25 183 ALA A CA 1
ATOM 1411 C C . ALA A 1 183 ? -1.745 -42.322 17.349 1.00 45.25 183 ALA A C 1
ATOM 1413 O O . ALA A 1 183 ? -2.718 -43.066 17.351 1.00 45.25 183 ALA A O 1
ATOM 1414 N N . ALA A 1 184 ? -1.058 -42.078 18.473 1.00 47.25 184 ALA A N 1
ATOM 1415 C CA . ALA A 1 184 ? -1.341 -42.775 19.736 1.00 47.25 184 ALA A CA 1
ATOM 1416 C C . ALA A 1 184 ? -2.392 -42.088 20.637 1.00 47.25 184 ALA A C 1
ATOM 1418 O O . ALA A 1 184 ? -2.924 -42.734 21.530 1.00 47.25 184 ALA A O 1
ATOM 1419 N N . ASN A 1 185 ? -2.746 -40.818 20.390 1.00 47.22 185 ASN A N 1
ATOM 1420 C CA . ASN A 1 185 ? -3.699 -40.070 21.233 1.00 47.22 185 ASN A CA 1
ATOM 1421 C C . ASN A 1 185 ? -5.045 -39.751 20.555 1.00 47.22 185 ASN A C 1
ATOM 1423 O O . ASN A 1 185 ? -5.881 -39.077 21.151 1.00 47.22 185 ASN A O 1
ATOM 1427 N N . SER A 1 186 ? -5.286 -40.227 19.329 1.00 44.91 186 SER A N 1
ATOM 1428 C CA . SER A 1 186 ? -6.537 -39.962 18.593 1.00 44.91 186 SER A CA 1
ATOM 1429 C C . SER A 1 186 ? -7.556 -41.109 18.610 1.00 44.91 186 SER A C 1
ATOM 1431 O O . SER A 1 186 ? -8.667 -40.914 18.128 1.00 44.91 186 SER A O 1
ATOM 1433 N N . MET A 1 187 ? -7.246 -42.264 19.218 1.00 44.28 187 MET A N 1
ATOM 1434 C CA . MET A 1 187 ? -8.224 -43.354 19.418 1.00 44.28 187 MET A CA 1
ATOM 1435 C C . MET A 1 187 ? -8.932 -43.344 20.783 1.00 44.28 187 MET A C 1
ATOM 1437 O O . MET A 1 187 ? -9.890 -44.086 20.960 1.00 44.28 187 MET A O 1
ATOM 1441 N N . ALA A 1 188 ? -8.518 -42.501 21.735 1.00 45.28 188 ALA A N 1
ATOM 1442 C CA . ALA A 1 188 ? -9.104 -42.475 23.083 1.00 45.28 188 ALA A CA 1
ATOM 1443 C C . ALA A 1 188 ? -10.183 -41.390 23.296 1.00 45.28 188 ALA A C 1
ATOM 1445 O O . ALA A 1 188 ? -10.755 -41.314 24.375 1.00 45.28 188 ALA A O 1
ATOM 1446 N N . ILE A 1 189 ? -10.472 -40.545 22.296 1.00 44.25 189 ILE A N 1
ATOM 1447 C CA . ILE A 1 189 ? -11.429 -39.420 22.431 1.00 44.25 189 ILE A CA 1
ATOM 1448 C C . ILE A 1 189 ? -12.710 -39.638 21.603 1.00 44.25 189 ILE A C 1
ATOM 1450 O O . ILE A 1 189 ? -13.699 -38.932 21.775 1.00 44.25 189 ILE A O 1
ATOM 1454 N N . THR A 1 190 ? -12.757 -40.658 20.744 1.00 41.19 190 THR A N 1
ATOM 1455 C CA . THR A 1 190 ? -13.944 -40.970 19.928 1.00 41.19 190 THR A CA 1
ATOM 1456 C C . THR A 1 190 ? -14.925 -41.949 20.576 1.00 41.19 190 THR A C 1
ATOM 1458 O O . THR A 1 190 ? -15.934 -42.256 19.955 1.00 41.19 190 THR A O 1
ATOM 1461 N N . GLN A 1 191 ? -14.690 -42.413 21.809 1.00 47.16 191 GLN A N 1
ATOM 1462 C CA . GLN A 1 191 ? -15.617 -43.327 22.501 1.00 47.16 191 GLN A CA 1
ATOM 1463 C C . GLN A 1 191 ? -16.572 -42.656 23.500 1.00 47.16 191 GLN A C 1
ATOM 1465 O O . GLN A 1 191 ? -17.482 -43.327 23.972 1.00 47.16 191 GLN A O 1
ATOM 1470 N N . ASP A 1 192 ? -16.439 -41.353 23.779 1.00 40.75 192 ASP A N 1
ATOM 1471 C CA . ASP A 1 192 ? -17.183 -40.708 24.881 1.00 40.75 192 ASP A CA 1
ATOM 1472 C C . ASP A 1 192 ? -18.177 -39.611 24.440 1.00 40.75 192 ASP A C 1
ATOM 1474 O O . ASP A 1 192 ? -18.745 -38.895 25.259 1.00 40.75 192 ASP A O 1
ATOM 1478 N N . LEU A 1 193 ? -18.422 -39.469 23.130 1.00 45.00 193 LEU A N 1
ATOM 1479 C CA . LEU A 1 193 ? -19.393 -38.501 22.585 1.00 45.00 193 LEU A CA 1
ATOM 1480 C C . LEU A 1 193 ? -20.698 -39.130 22.069 1.00 45.00 193 LEU A C 1
ATOM 1482 O O . LEU A 1 193 ? -21.654 -38.398 21.816 1.00 45.00 193 LEU A O 1
ATOM 1486 N N . ASP A 1 194 ? -20.783 -40.462 22.005 1.00 41.41 194 ASP A N 1
ATOM 1487 C CA . ASP A 1 194 ? -21.987 -41.187 21.562 1.00 41.41 194 ASP A CA 1
ATOM 1488 C C . ASP A 1 194 ? -22.979 -41.508 22.701 1.00 41.41 194 ASP A C 1
ATOM 1490 O O . ASP A 1 194 ? -24.076 -42.001 22.446 1.00 41.41 194 ASP A O 1
ATOM 1494 N N . ALA A 1 195 ? -22.655 -41.184 23.960 1.00 50.66 195 ALA A N 1
ATOM 1495 C CA . ALA A 1 195 ? -23.514 -41.481 25.113 1.00 50.66 195 ALA A CA 1
ATOM 1496 C C . ALA A 1 195 ? -24.472 -40.340 25.527 1.00 50.66 195 ALA A C 1
ATOM 1498 O O . ALA A 1 195 ? -25.333 -40.554 26.378 1.00 50.66 195 ALA A O 1
ATOM 1499 N N . VAL A 1 196 ? -24.357 -39.131 24.954 1.00 48.41 196 VAL A N 1
ATOM 1500 C CA . VAL A 1 196 ? -25.076 -37.937 25.466 1.00 48.41 196 VAL A CA 1
ATOM 1501 C C . VAL A 1 196 ? -26.155 -37.386 24.523 1.00 48.41 196 VAL A C 1
ATOM 1503 O O . VAL A 1 196 ? -27.083 -36.730 24.992 1.00 48.41 196 VAL A O 1
ATOM 1506 N N . TYR A 1 197 ? -26.134 -37.689 23.221 1.00 42.47 197 TYR A N 1
ATOM 1507 C CA . TYR A 1 197 ? -27.160 -37.190 22.292 1.00 42.47 197 TYR A CA 1
ATOM 1508 C C . TYR A 1 197 ? -28.022 -38.315 21.723 1.00 42.47 197 TYR A C 1
ATOM 1510 O O . TYR A 1 197 ? -27.736 -38.909 20.687 1.00 42.47 197 TYR A O 1
ATOM 1518 N N . GLY A 1 198 ? -29.123 -38.573 22.431 1.00 39.22 198 GLY A N 1
ATOM 1519 C CA . GLY A 1 198 ? -30.205 -39.437 21.982 1.00 39.22 198 GLY A CA 1
ATOM 1520 C C . GLY A 1 198 ? -30.792 -39.018 20.630 1.00 39.22 198 GLY A C 1
ATOM 1521 O O . GLY A 1 198 ? -30.807 -37.847 20.249 1.00 39.22 198 GLY A O 1
ATOM 1522 N N . HIS A 1 199 ? -31.286 -40.032 19.920 1.00 48.19 199 HIS A N 1
ATOM 1523 C CA . HIS A 1 199 ? -31.997 -39.966 18.648 1.00 48.19 199 HIS A CA 1
ATOM 1524 C C . HIS A 1 199 ? -32.950 -38.767 18.512 1.00 48.19 199 HIS A C 1
ATOM 1526 O O . HIS A 1 199 ? -33.945 -38.667 19.229 1.00 48.19 199 HIS A O 1
ATOM 1532 N N . LEU A 1 200 ? -32.716 -37.937 17.487 1.00 39.69 200 LEU A N 1
ATOM 1533 C CA . LEU A 1 200 ? -33.737 -37.060 16.911 1.00 39.69 200 LEU A CA 1
ATOM 1534 C C . LEU A 1 200 ? -34.237 -37.627 15.568 1.00 39.69 200 LEU A C 1
ATOM 1536 O O . LEU A 1 200 ? -33.440 -38.143 14.780 1.00 39.69 200 LEU A O 1
ATOM 1540 N N . PRO A 1 201 ? -35.546 -37.530 15.273 1.00 44.72 201 PRO A N 1
ATOM 1541 C CA . PRO A 1 201 ? -36.155 -38.181 14.123 1.00 44.72 201 PRO A CA 1
ATOM 1542 C C . PRO A 1 201 ? -35.866 -37.447 12.806 1.00 44.72 201 PRO A C 1
ATOM 1544 O O . PRO A 1 201 ? -35.832 -36.217 12.735 1.00 44.72 201 PRO A O 1
ATOM 1547 N N . LYS A 1 202 ? -35.722 -38.237 11.734 1.00 41.97 202 LYS A N 1
ATOM 1548 C CA . LYS A 1 202 ? -35.633 -37.793 10.335 1.00 41.97 202 LYS A CA 1
ATOM 1549 C C . LYS A 1 202 ? -36.815 -36.885 9.978 1.00 41.97 202 LYS A C 1
ATOM 1551 O O . LYS A 1 202 ? -37.932 -37.356 9.782 1.00 41.97 202 LYS A O 1
ATOM 1556 N N . ARG A 1 203 ? -36.544 -35.589 9.824 1.00 32.28 203 ARG A N 1
ATOM 1557 C CA . ARG A 1 203 ? -37.468 -34.612 9.240 1.00 32.28 203 ARG A CA 1
ATOM 1558 C C . ARG A 1 203 ? -37.177 -34.500 7.743 1.00 32.28 203 ARG A C 1
ATOM 1560 O O . ARG A 1 203 ? -36.205 -33.872 7.336 1.00 32.28 203 ARG A O 1
ATOM 1567 N N . SER A 1 204 ? -38.008 -35.132 6.924 1.00 52.06 204 SER A N 1
ATOM 1568 C CA . SER A 1 204 ? -38.092 -34.857 5.489 1.00 52.06 204 SER A CA 1
ATOM 1569 C C . SER A 1 204 ? -38.667 -33.453 5.286 1.00 52.06 204 SER A C 1
ATOM 1571 O O . SER A 1 204 ? -39.791 -33.201 5.718 1.00 52.06 204 SER A O 1
ATOM 1573 N N . SER A 1 205 ? -37.929 -32.547 4.640 1.00 34.75 205 SER A N 1
ATOM 1574 C CA . SER A 1 205 ? -38.488 -31.274 4.173 1.00 34.75 205 SER A CA 1
ATOM 1575 C C . SER A 1 205 ? -37.883 -30.853 2.821 1.00 34.75 205 SER A C 1
ATOM 1577 O O . SER A 1 205 ? -36.668 -30.974 2.647 1.00 34.75 205 SER A O 1
ATOM 1579 N N . PRO A 1 206 ? -38.701 -30.371 1.865 1.00 51.53 206 PRO A N 1
ATOM 1580 C CA . PRO A 1 206 ? -38.284 -29.954 0.531 1.00 51.53 206 PRO A CA 1
ATOM 1581 C C . PRO A 1 206 ? -37.965 -28.450 0.517 1.00 51.53 206 PRO A C 1
ATOM 1583 O O . PRO A 1 206 ? -38.867 -27.618 0.559 1.00 51.53 206 PRO A O 1
ATOM 1586 N N . GLU A 1 207 ? -36.690 -28.067 0.443 1.00 37.38 207 GLU A N 1
ATOM 1587 C CA . GLU A 1 207 ? -36.303 -26.645 0.420 1.00 37.38 207 GLU A CA 1
ATOM 1588 C C . GLU A 1 207 ? -35.098 -26.380 -0.497 1.00 37.38 207 GLU A C 1
ATOM 1590 O O . GLU A 1 207 ? -34.077 -25.833 -0.096 1.00 37.38 207 GLU A O 1
ATOM 1595 N N . LEU A 1 208 ? -35.214 -26.785 -1.766 1.00 44.25 208 LEU A N 1
ATOM 1596 C CA . LEU A 1 208 ? -34.226 -26.471 -2.814 1.00 44.25 208 LEU A CA 1
ATOM 1597 C C . LEU A 1 208 ? -34.809 -25.714 -4.022 1.00 44.25 208 LEU A C 1
ATOM 1599 O O . LEU A 1 208 ? -34.093 -25.450 -4.981 1.00 44.25 208 LEU A O 1
ATOM 1603 N N . ALA A 1 209 ? -36.078 -25.296 -3.975 1.00 47.78 209 ALA A N 1
ATOM 1604 C CA . ALA A 1 209 ? -36.733 -24.613 -5.099 1.00 47.78 209 ALA A CA 1
ATOM 1605 C C . ALA A 1 209 ? -36.832 -23.077 -4.968 1.00 47.78 209 ALA A C 1
ATOM 1607 O O . ALA A 1 209 ? -37.226 -22.419 -5.923 1.00 47.78 209 ALA A O 1
ATOM 1608 N N . ARG A 1 210 ? -36.477 -22.473 -3.822 1.00 49.56 210 ARG A N 1
ATOM 1609 C CA . ARG A 1 210 ? -36.691 -21.025 -3.584 1.00 49.56 210 ARG A CA 1
ATOM 1610 C C . ARG A 1 210 ? -35.469 -20.129 -3.815 1.00 49.56 210 ARG A C 1
ATOM 1612 O O . ARG A 1 210 ? -35.619 -18.918 -3.922 1.00 49.56 210 ARG A O 1
ATOM 1619 N N . THR A 1 211 ? -34.266 -20.686 -3.949 1.00 48.97 211 THR A N 1
ATOM 1620 C CA . THR A 1 211 ? -33.039 -19.887 -4.136 1.00 48.97 211 THR A CA 1
ATOM 1621 C C . THR A 1 211 ? -32.735 -19.551 -5.601 1.00 48.97 211 THR A C 1
ATOM 1623 O O . THR A 1 211 ? -32.019 -18.586 -5.863 1.00 48.97 211 THR A O 1
ATOM 1626 N N . SER A 1 212 ? -33.315 -20.267 -6.571 1.00 50.34 212 SER A N 1
ATOM 1627 C CA . SER A 1 212 ? -33.111 -19.999 -8.006 1.00 50.34 212 SER A CA 1
ATOM 1628 C C . SER A 1 212 ? -33.896 -18.779 -8.511 1.00 50.34 212 SER A C 1
ATOM 1630 O O . SER A 1 212 ? -33.392 -18.018 -9.338 1.00 50.34 212 SER A O 1
ATOM 1632 N N . GLU A 1 213 ? -35.085 -18.516 -7.965 1.00 51.59 213 GLU A N 1
ATOM 1633 C CA . GLU A 1 213 ? -35.911 -17.367 -8.363 1.00 51.59 213 GLU A CA 1
ATOM 1634 C C . GLU A 1 213 ? -35.308 -16.019 -7.942 1.00 51.59 213 GLU A C 1
ATOM 1636 O O . GLU A 1 213 ? -35.413 -15.023 -8.659 1.00 51.59 213 GLU A O 1
ATOM 1641 N N . GLN A 1 214 ? -34.629 -15.976 -6.796 1.00 50.69 214 GLN A N 1
ATOM 1642 C CA . GLN A 1 214 ? -34.056 -14.739 -6.261 1.00 50.69 214 GLN A CA 1
ATOM 1643 C C . GLN A 1 214 ? -32.752 -14.347 -6.980 1.00 50.69 214 GLN A C 1
ATOM 1645 O O . GLN A 1 214 ? -32.457 -13.160 -7.153 1.00 50.69 214 GLN A O 1
ATOM 1650 N N . VAL A 1 215 ? -32.016 -15.336 -7.498 1.00 58.44 215 VAL A N 1
ATOM 1651 C CA . VAL A 1 215 ? -30.848 -15.125 -8.368 1.00 58.44 215 VAL A CA 1
ATOM 1652 C C . VAL A 1 215 ? -31.273 -14.637 -9.759 1.00 58.44 215 VAL A C 1
ATOM 1654 O O . VAL A 1 215 ? -30.618 -13.752 -10.313 1.00 58.44 215 VAL A O 1
ATOM 1657 N N . ASN A 1 216 ? -32.402 -15.117 -10.293 1.00 57.75 216 ASN A N 1
ATOM 1658 C CA . ASN A 1 216 ? -32.934 -14.652 -11.579 1.00 57.75 216 ASN A CA 1
ATOM 1659 C C . ASN A 1 216 ? -33.483 -13.215 -11.509 1.00 57.75 216 ASN A C 1
ATOM 1661 O O . ASN A 1 216 ? -33.100 -12.389 -12.337 1.00 57.75 216 ASN A O 1
ATOM 1665 N N . LYS A 1 217 ? -34.235 -12.857 -10.457 1.00 60.97 217 LYS A N 1
ATOM 1666 C CA . LYS A 1 217 ? -34.711 -11.471 -10.229 1.00 60.97 217 LYS A CA 1
ATOM 1667 C C . LYS A 1 217 ? -33.563 -10.460 -10.087 1.00 60.97 217 LYS A C 1
ATOM 1669 O O . LYS A 1 217 ? -33.644 -9.333 -10.574 1.00 60.97 217 LYS A O 1
ATOM 1674 N N . SER A 1 218 ? -32.450 -10.878 -9.479 1.00 54.59 218 SER A N 1
ATOM 1675 C CA . SER A 1 218 ? -31.243 -10.045 -9.347 1.00 54.59 218 SER A CA 1
ATOM 1676 C C . SER A 1 218 ? -30.541 -9.809 -10.693 1.00 54.59 218 SER A C 1
ATOM 1678 O O . SER A 1 218 ? -29.938 -8.758 -10.910 1.00 54.59 218 SER A O 1
ATOM 1680 N N . ARG A 1 219 ? -30.628 -10.774 -11.617 1.00 56.38 219 ARG A N 1
ATOM 1681 C CA . ARG A 1 219 ? -30.019 -10.706 -12.953 1.00 56.38 219 ARG A CA 1
ATOM 1682 C C . ARG A 1 219 ? -30.837 -9.840 -13.914 1.00 56.38 219 ARG A C 1
ATOM 1684 O O . ARG A 1 219 ? -30.256 -9.108 -14.712 1.00 56.38 219 ARG A O 1
ATOM 1691 N N . GLU A 1 220 ? -32.160 -9.859 -13.781 1.00 62.56 220 GLU A N 1
ATOM 1692 C CA . GLU A 1 220 ? -33.066 -8.973 -14.519 1.00 62.56 220 GLU A CA 1
ATOM 1693 C C . GLU A 1 220 ? -32.880 -7.506 -14.110 1.00 62.56 220 GLU A C 1
ATOM 1695 O O . GLU A 1 220 ? -32.702 -6.657 -14.983 1.00 62.56 220 GLU A O 1
ATOM 1700 N N . HIS A 1 221 ? -32.755 -7.215 -12.806 1.00 56.53 221 HIS A N 1
ATOM 1701 C CA . HIS A 1 221 ? -32.515 -5.851 -12.316 1.00 56.53 221 HIS A CA 1
ATOM 1702 C C . HIS A 1 221 ? -31.216 -5.227 -12.858 1.00 56.53 221 HIS A C 1
ATOM 1704 O O . HIS A 1 221 ? -31.202 -4.049 -13.228 1.00 56.53 221 HIS A O 1
ATOM 1710 N N . VAL A 1 222 ? -30.132 -6.005 -12.960 1.00 63.41 222 VAL A N 1
ATOM 1711 C CA . VAL A 1 222 ? -28.846 -5.532 -13.507 1.00 63.41 222 VAL A CA 1
ATOM 1712 C C . VAL A 1 222 ? -28.939 -5.257 -15.014 1.00 63.41 222 VAL A C 1
ATOM 1714 O O . VAL A 1 222 ? -28.343 -4.291 -15.493 1.00 63.41 222 VAL A O 1
ATOM 1717 N N . ASN A 1 223 ? -29.738 -6.032 -15.754 1.00 56.69 223 ASN A N 1
ATOM 1718 C CA . ASN A 1 223 ? -29.958 -5.806 -17.183 1.00 56.69 223 ASN A CA 1
ATOM 1719 C C . ASN A 1 223 ? -30.835 -4.569 -17.457 1.00 56.69 223 ASN A C 1
ATOM 1721 O O . ASN A 1 223 ? -30.542 -3.825 -18.391 1.00 56.69 223 ASN A O 1
ATOM 1725 N N . THR A 1 224 ? -31.828 -4.265 -16.612 1.00 59.53 224 THR A N 1
ATOM 1726 C CA . THR A 1 224 ? -32.588 -2.997 -16.698 1.00 59.53 224 THR A CA 1
ATOM 1727 C C . THR A 1 224 ? -31.716 -1.762 -16.459 1.00 59.53 224 THR A C 1
ATOM 1729 O O . THR A 1 224 ? -31.843 -0.770 -17.176 1.00 59.53 224 THR A O 1
ATOM 1732 N N . TRP A 1 225 ? -30.774 -1.819 -15.510 1.00 53.19 225 TRP A N 1
ATOM 1733 C CA . TRP A 1 225 ? -29.826 -0.718 -15.284 1.00 53.19 225 TRP A CA 1
ATOM 1734 C C . TRP A 1 225 ? -28.804 -0.572 -16.421 1.00 53.19 225 TRP A C 1
ATOM 1736 O O . TRP A 1 225 ? -28.413 0.546 -16.758 1.00 53.19 225 TRP A O 1
ATOM 1746 N N . ALA A 1 226 ? -28.401 -1.678 -17.053 1.00 49.94 226 ALA A N 1
ATOM 1747 C CA . ALA A 1 226 ? -27.523 -1.648 -18.221 1.00 49.94 226 ALA A CA 1
ATOM 1748 C C . ALA A 1 226 ? -28.217 -1.068 -19.471 1.00 49.94 226 ALA A C 1
ATOM 1750 O O . ALA A 1 226 ? -27.577 -0.343 -20.233 1.00 49.94 226 ALA A O 1
ATOM 1751 N N . ALA A 1 227 ? -29.521 -1.312 -19.647 1.00 50.38 227 ALA A N 1
ATOM 1752 C CA . ALA A 1 227 ? -30.314 -0.740 -20.738 1.00 50.38 227 ALA A CA 1
ATOM 1753 C C . ALA A 1 227 ? -30.493 0.789 -20.606 1.00 50.38 227 ALA A C 1
ATOM 1755 O O . ALA A 1 227 ? -30.395 1.507 -21.600 1.00 50.38 227 ALA A O 1
ATOM 1756 N N . LEU A 1 228 ? -30.652 1.307 -19.380 1.00 51.47 228 LEU A N 1
ATOM 1757 C CA . LEU A 1 228 ? -30.742 2.752 -19.105 1.00 51.47 228 LEU A CA 1
ATOM 1758 C C . LEU A 1 228 ? -29.440 3.519 -19.396 1.00 51.47 228 LEU A C 1
ATOM 1760 O O . LEU A 1 228 ? -29.474 4.710 -19.697 1.00 51.47 228 LEU A O 1
ATOM 1764 N N . LEU A 1 229 ? -28.288 2.847 -19.344 1.00 52.84 229 LEU A N 1
ATOM 1765 C CA . LEU A 1 229 ? -26.984 3.465 -19.604 1.00 52.84 229 LEU A CA 1
ATOM 1766 C C . LEU A 1 229 ? -26.590 3.472 -21.087 1.00 52.84 229 LEU A C 1
ATOM 1768 O O . LEU A 1 229 ? -25.657 4.187 -21.455 1.00 52.84 229 LEU A O 1
ATOM 1772 N N . GLN A 1 230 ? -27.277 2.707 -21.941 1.00 51.88 230 GLN A N 1
ATOM 1773 C CA . GLN A 1 230 ? -26.942 2.614 -23.365 1.00 51.88 230 GLN A CA 1
ATOM 1774 C C . GLN A 1 230 ? -27.713 3.598 -24.259 1.00 51.88 230 GLN A C 1
ATOM 1776 O O . GLN A 1 230 ? -27.210 3.908 -25.333 1.00 51.88 230 GLN A O 1
ATOM 1781 N N . ASN A 1 231 ? -28.851 4.159 -23.826 1.00 48.66 231 ASN A N 1
ATOM 1782 C CA . ASN A 1 231 ? -29.610 5.151 -24.608 1.00 48.66 231 ASN A CA 1
ATOM 1783 C C . ASN A 1 231 ? -30.327 6.192 -23.719 1.00 48.66 231 ASN A C 1
ATOM 1785 O O . ASN A 1 231 ? -31.497 6.014 -23.392 1.00 48.66 231 ASN A O 1
ATOM 1789 N N . PRO A 1 232 ? -29.693 7.326 -23.365 1.00 47.12 232 PRO A N 1
ATOM 1790 C CA . PRO A 1 232 ? -30.335 8.354 -22.539 1.00 47.12 232 PRO A CA 1
ATOM 1791 C C . PRO A 1 232 ? -31.324 9.275 -23.292 1.00 47.12 232 PRO A C 1
ATOM 1793 O O . PRO A 1 232 ? -31.745 10.280 -22.729 1.00 47.12 232 PRO A O 1
ATOM 1796 N N . LEU A 1 233 ? -31.684 8.996 -24.556 1.00 42.94 233 LEU A N 1
ATOM 1797 C CA . LEU A 1 233 ? -32.449 9.936 -25.405 1.00 42.94 233 LEU A CA 1
ATOM 1798 C C . LEU A 1 233 ? -33.671 9.351 -26.138 1.00 42.94 233 LEU A C 1
ATOM 1800 O O . LEU A 1 233 ? -34.300 10.065 -26.913 1.00 42.94 233 LEU A O 1
ATOM 1804 N N . SER A 1 234 ? -34.066 8.099 -25.899 1.00 46.25 234 SER A N 1
ATOM 1805 C CA . SER A 1 234 ? -35.222 7.502 -26.596 1.00 46.25 234 SER A CA 1
ATOM 1806 C C . SER A 1 234 ? -36.584 7.752 -25.926 1.00 46.25 234 SER A C 1
ATOM 1808 O O . SER A 1 234 ? -37.595 7.291 -26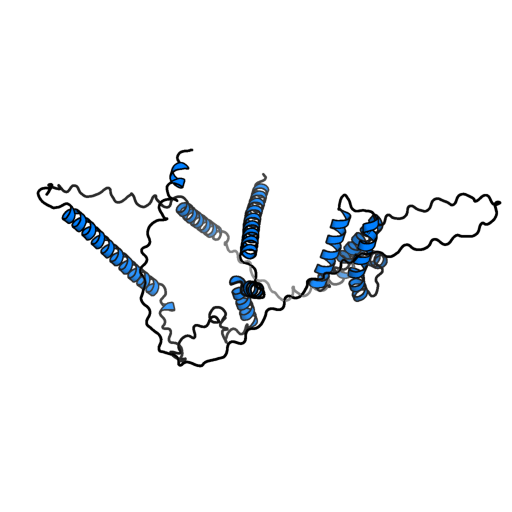.441 1.00 46.25 234 SER A O 1
ATOM 1810 N N . GLY A 1 235 ? -36.638 8.477 -24.803 1.00 42.28 235 GLY A N 1
ATOM 1811 C CA . GLY A 1 235 ? -37.860 8.633 -23.997 1.00 42.28 235 GLY A CA 1
ATOM 1812 C C . GLY A 1 235 ? -38.656 9.933 -24.171 1.00 42.28 235 GLY A C 1
ATOM 1813 O O . GLY A 1 235 ? -39.644 10.097 -23.472 1.00 42.28 235 GLY A O 1
ATOM 1814 N N . ILE A 1 236 ? -38.247 10.871 -25.038 1.00 44.59 236 ILE A N 1
ATOM 1815 C CA . ILE A 1 236 ? -38.840 12.233 -25.062 1.00 44.59 236 ILE A CA 1
ATOM 1816 C C . ILE A 1 236 ? -39.694 12.519 -26.319 1.00 44.59 236 ILE A C 1
ATOM 1818 O O . ILE A 1 236 ? -40.401 13.517 -26.364 1.00 44.59 236 ILE A O 1
ATOM 1822 N N . ASN A 1 237 ? -39.732 11.634 -27.322 1.00 39.62 237 ASN A N 1
ATOM 1823 C CA . ASN A 1 237 ? -40.414 11.927 -28.598 1.00 39.62 237 ASN A CA 1
ATOM 1824 C C . ASN A 1 237 ? -41.776 11.236 -28.815 1.00 39.62 237 ASN A C 1
ATOM 1826 O O . ASN A 1 237 ? -42.276 11.257 -29.936 1.00 39.62 237 ASN A O 1
ATOM 1830 N N . ALA A 1 238 ? -42.395 10.641 -27.790 1.00 43.12 238 ALA A N 1
ATOM 1831 C CA . ALA A 1 238 ? -43.673 9.936 -27.965 1.00 43.12 238 ALA A CA 1
ATOM 1832 C C . ALA A 1 238 ? -44.937 10.809 -27.777 1.00 43.12 238 ALA A C 1
ATOM 1834 O O . ALA A 1 238 ? -45.987 10.431 -28.286 1.00 43.12 238 ALA A O 1
ATOM 1835 N N . ASP A 1 239 ? -44.848 11.997 -27.164 1.00 38.03 239 ASP A N 1
ATOM 1836 C CA . ASP A 1 239 ? -46.045 12.752 -26.727 1.00 38.03 239 ASP A CA 1
ATOM 1837 C C . ASP A 1 239 ? -46.335 14.061 -27.493 1.00 38.03 239 ASP A C 1
ATOM 1839 O O . ASP A 1 239 ? -47.147 14.873 -27.056 1.00 38.03 239 ASP A O 1
ATOM 1843 N N . LEU A 1 240 ? -45.736 14.285 -28.670 1.00 43.50 240 LEU A N 1
ATOM 1844 C CA . LEU A 1 240 ? -45.995 15.494 -29.485 1.00 43.50 240 LEU A CA 1
ATOM 1845 C C . LEU A 1 240 ? -46.827 15.255 -30.761 1.00 43.50 240 LEU A C 1
ATOM 1847 O O . LEU A 1 240 ? -46.932 16.145 -31.601 1.00 43.50 240 LEU A O 1
ATOM 1851 N N . SER A 1 241 ? -47.462 14.088 -30.919 1.00 41.22 241 SER A N 1
ATOM 1852 C CA . SER A 1 241 ? -48.207 13.737 -32.145 1.00 41.22 241 SER A CA 1
ATOM 1853 C C . SER A 1 241 ? -49.737 13.889 -32.057 1.00 41.22 241 SER A C 1
ATOM 1855 O O . SER A 1 241 ? -50.432 13.532 -33.010 1.00 41.22 241 SER A O 1
ATOM 1857 N N . ALA A 1 242 ? -50.302 14.414 -30.968 1.00 44.91 242 ALA A N 1
ATOM 1858 C CA . ALA A 1 242 ? -51.756 14.501 -30.827 1.00 44.91 242 ALA A CA 1
ATOM 1859 C C . ALA A 1 242 ? -52.205 15.843 -30.239 1.00 44.91 242 ALA A C 1
ATOM 1861 O O . ALA A 1 242 ? -52.282 16.015 -29.029 1.00 44.91 242 ALA A O 1
ATOM 1862 N N . GLY A 1 243 ? -52.560 16.779 -31.125 1.00 40.59 243 GLY A N 1
ATOM 1863 C CA . GLY A 1 243 ? -53.437 17.902 -30.786 1.00 40.59 243 GLY A CA 1
ATOM 1864 C C . GLY A 1 243 ? -52.857 19.287 -31.048 1.00 40.59 243 GLY A C 1
ATOM 1865 O O . GLY A 1 243 ? -52.293 19.889 -30.148 1.00 40.59 243 GLY A O 1
ATOM 1866 N N . ALA A 1 244 ? -53.075 19.820 -32.256 1.00 37.66 244 ALA A N 1
ATOM 1867 C CA . ALA A 1 244 ? -53.348 21.248 -32.488 1.00 37.66 244 ALA A CA 1
ATOM 1868 C C . ALA A 1 244 ? -53.653 21.517 -33.974 1.00 37.66 244 ALA A C 1
ATOM 1870 O O . ALA A 1 244 ? -52.946 22.249 -34.662 1.00 37.66 244 ALA A O 1
ATOM 1871 N N . ALA A 1 245 ? -54.757 20.964 -34.479 1.00 41.62 245 ALA A N 1
ATOM 1872 C CA . ALA A 1 245 ? -55.428 21.523 -35.650 1.00 41.62 245 ALA A CA 1
ATOM 1873 C C . ALA A 1 245 ? -56.244 22.753 -35.208 1.00 41.62 245 ALA A C 1
ATOM 1875 O O . ALA A 1 245 ? -57.469 22.716 -35.150 1.00 41.62 245 ALA A O 1
ATOM 1876 N N . ALA A 1 246 ? -55.563 23.840 -34.838 1.00 43.06 246 ALA A N 1
ATOM 1877 C CA . ALA A 1 246 ? -56.195 25.118 -34.529 1.00 43.06 246 ALA A CA 1
ATOM 1878 C C . ALA A 1 246 ? -55.681 26.177 -35.507 1.00 43.06 246 ALA A C 1
ATOM 1880 O O . ALA A 1 246 ? -54.513 26.555 -35.512 1.00 43.06 246 ALA A O 1
ATOM 1881 N N . ARG A 1 247 ? -56.594 26.618 -36.376 1.00 48.12 247 ARG A N 1
ATOM 1882 C CA . ARG A 1 247 ? -56.423 27.675 -37.374 1.00 48.12 247 ARG A CA 1
ATOM 1883 C C . ARG A 1 247 ? -55.801 28.930 -36.749 1.00 48.12 247 ARG A C 1
ATOM 1885 O O . ARG A 1 247 ? -56.491 29.676 -36.060 1.00 48.12 247 ARG A O 1
ATOM 1892 N N . VAL A 1 248 ? -54.541 29.220 -37.063 1.00 44.91 248 VAL A N 1
ATOM 1893 C CA . VAL A 1 248 ? -53.947 30.536 -36.798 1.00 44.91 248 VAL A CA 1
ATOM 1894 C C . VAL A 1 248 ? -54.194 31.416 -38.019 1.00 44.91 248 VAL A C 1
ATOM 1896 O O . VAL A 1 248 ? -53.480 31.356 -39.018 1.00 44.91 248 VAL A O 1
ATOM 1899 N N . ARG A 1 249 ? -55.247 32.239 -37.943 1.00 48.31 249 ARG A N 1
ATOM 1900 C CA . ARG A 1 249 ? -55.342 33.462 -38.746 1.00 48.31 249 ARG A CA 1
ATOM 1901 C C . ARG A 1 249 ? -54.178 34.362 -38.334 1.00 48.31 249 ARG A C 1
ATOM 1903 O O . ARG A 1 249 ? -54.059 34.709 -37.164 1.00 48.31 249 ARG A O 1
ATOM 1910 N N . SER A 1 250 ? -53.326 34.693 -39.296 1.00 45.31 250 SER A N 1
ATOM 1911 C CA . SER A 1 250 ? -52.181 35.590 -39.143 1.00 45.31 250 SER A CA 1
ATOM 1912 C C . SER A 1 250 ? -52.630 36.985 -38.677 1.00 45.31 250 SER A C 1
ATOM 1914 O O . SER A 1 250 ? -53.363 37.640 -39.419 1.00 45.31 250 SER A O 1
ATOM 1916 N N . PRO A 1 251 ? -52.210 37.486 -37.497 1.00 53.84 251 PRO A N 1
ATOM 1917 C CA . PRO A 1 251 ? -52.323 38.891 -37.150 1.00 53.84 251 PRO A CA 1
ATOM 1918 C C . PRO A 1 251 ? -50.961 39.540 -37.416 1.00 53.84 251 PRO A C 1
ATOM 1920 O O . PRO A 1 251 ? -50.212 39.843 -36.489 1.00 53.84 251 PRO A O 1
ATOM 1923 N N . LEU A 1 252 ? -50.599 39.688 -38.691 1.00 53.66 252 LEU A N 1
ATOM 1924 C CA . LEU A 1 252 ? -49.371 40.374 -39.087 1.00 53.66 252 LEU A CA 1
ATOM 1925 C C . LEU A 1 252 ? -49.715 41.633 -39.886 1.00 53.66 252 LEU A C 1
ATOM 1927 O O . LEU A 1 252 ? -49.637 41.663 -41.108 1.00 53.66 252 LEU A O 1
ATOM 1931 N N . ALA A 1 253 ? -50.114 42.678 -39.167 1.00 52.47 253 ALA A N 1
ATOM 1932 C CA . ALA A 1 253 ? -50.082 44.048 -39.660 1.00 52.47 253 ALA A CA 1
ATOM 1933 C C . ALA A 1 253 ? -49.897 44.992 -38.461 1.00 52.47 253 ALA A C 1
ATOM 1935 O O . ALA A 1 253 ? -50.850 45.288 -37.747 1.00 52.47 253 ALA A O 1
ATOM 1936 N N . GLY A 1 254 ? -48.653 45.417 -38.204 1.00 56.53 254 GLY A N 1
ATOM 1937 C CA . GLY A 1 254 ? -48.369 46.605 -37.383 1.00 56.53 254 GLY A CA 1
ATOM 1938 C C . GLY A 1 254 ? -47.544 46.433 -36.102 1.00 56.53 254 GLY A C 1
ATOM 1939 O O . GLY A 1 254 ? -47.161 47.442 -35.522 1.00 56.53 254 GLY A O 1
ATOM 1940 N N . ALA A 1 255 ? -47.224 45.218 -35.646 1.00 58.31 255 ALA A N 1
ATOM 1941 C CA . ALA A 1 255 ? -46.404 45.061 -34.439 1.00 58.31 255 ALA A CA 1
ATOM 1942 C C . ALA A 1 255 ? -44.905 45.207 -34.758 1.00 58.31 255 ALA A C 1
ATOM 1944 O O . ALA A 1 255 ? -44.359 44.452 -35.566 1.00 58.31 255 ALA A O 1
ATOM 1945 N N . SER A 1 256 ? -44.248 46.172 -34.109 1.00 75.69 256 SER A N 1
ATOM 1946 C CA . SER A 1 256 ? -42.799 46.385 -34.177 1.00 75.69 256 SER A CA 1
ATOM 1947 C C . SER A 1 256 ? -42.042 45.108 -33.792 1.00 75.69 256 SER A C 1
ATOM 1949 O O . SER A 1 256 ? -42.450 44.373 -32.891 1.00 75.69 256 SER A O 1
ATOM 1951 N N . LEU A 1 257 ? -40.894 44.859 -34.430 1.00 65.50 257 LEU A N 1
ATOM 1952 C CA . LEU A 1 257 ? -39.995 43.741 -34.114 1.00 65.50 257 LEU A CA 1
ATOM 1953 C C . LEU A 1 257 ? -39.650 43.674 -32.610 1.00 65.50 257 LEU A C 1
ATOM 1955 O O . LEU A 1 257 ? -39.490 42.584 -32.059 1.00 65.50 257 LEU A O 1
ATOM 1959 N N . SER A 1 258 ? -39.606 44.827 -31.930 1.00 73.38 258 SER A N 1
ATOM 1960 C CA . SER A 1 258 ? -39.417 44.918 -30.476 1.00 73.38 258 SER A CA 1
ATOM 1961 C C . SER A 1 258 ? -40.539 44.242 -29.680 1.00 73.38 258 SER A C 1
ATOM 1963 O O . SER A 1 258 ? -40.269 43.566 -28.689 1.00 73.38 258 SER A O 1
ATOM 1965 N N . ASP A 1 259 ? -41.788 44.357 -30.130 1.00 73.44 259 ASP A N 1
ATOM 1966 C CA . ASP A 1 259 ? -42.949 43.776 -29.447 1.00 73.44 259 ASP A CA 1
ATOM 1967 C C . ASP A 1 259 ? -43.016 42.263 -29.634 1.00 73.44 259 ASP A C 1
ATOM 1969 O O . ASP A 1 259 ? -43.442 41.538 -28.732 1.00 73.44 259 ASP A O 1
ATOM 1973 N N . TYR A 1 260 ? -42.524 41.761 -30.768 1.00 67.81 260 TYR A N 1
ATOM 1974 C CA . TYR A 1 260 ? -42.420 40.325 -31.017 1.00 67.81 260 TYR A CA 1
ATOM 1975 C C . TYR A 1 260 ? -41.360 39.669 -30.119 1.00 67.81 260 TYR A C 1
ATOM 1977 O O . TYR A 1 260 ? -41.601 38.607 -29.540 1.00 67.81 260 TYR A O 1
ATOM 1985 N N . LEU A 1 261 ? -40.209 40.327 -29.936 1.00 72.75 261 LEU A N 1
ATOM 1986 C CA . LEU A 1 261 ? -39.153 39.862 -29.031 1.00 72.75 261 LEU A CA 1
ATOM 1987 C C . LEU A 1 261 ? -39.583 39.946 -27.557 1.00 72.75 261 LEU A C 1
ATOM 1989 O O . LEU A 1 261 ? -39.332 39.017 -26.784 1.00 72.75 261 LEU A O 1
ATOM 1993 N N . ASN A 1 262 ? -40.311 40.998 -27.171 1.00 77.62 262 ASN A N 1
ATOM 1994 C CA . ASN A 1 262 ? -40.864 41.124 -25.820 1.00 77.62 262 ASN A CA 1
ATOM 1995 C C . ASN A 1 262 ? -41.971 40.094 -25.536 1.00 77.62 262 ASN A C 1
ATOM 1997 O O . ASN A 1 262 ? -42.009 39.522 -24.447 1.00 77.62 262 ASN A O 1
ATOM 2001 N N . ARG A 1 263 ? -42.840 39.778 -26.507 1.00 71.25 263 ARG A N 1
ATOM 2002 C CA . ARG A 1 263 ? -43.840 38.705 -26.341 1.00 71.25 263 ARG A CA 1
ATOM 2003 C C . ARG A 1 263 ? -43.204 37.327 -26.228 1.00 71.25 263 ARG A C 1
ATOM 2005 O O . ARG A 1 263 ? -43.639 36.540 -25.390 1.00 71.25 263 ARG A O 1
ATOM 2012 N N . ARG A 1 264 ? -42.172 37.042 -27.026 1.00 69.75 264 ARG A N 1
ATOM 2013 C CA . ARG A 1 264 ? -41.467 35.755 -26.974 1.00 69.75 264 ARG A CA 1
ATOM 2014 C C . ARG A 1 264 ? -40.769 35.547 -25.628 1.00 69.75 264 ARG A C 1
ATOM 2016 O O . ARG A 1 264 ? -40.955 34.510 -25.002 1.00 69.75 264 ARG A O 1
ATOM 2023 N N . THR A 1 265 ? -40.074 36.566 -25.127 1.00 73.31 265 THR A N 1
ATOM 2024 C CA . THR A 1 265 ? -39.409 36.502 -23.812 1.00 73.31 265 THR A CA 1
ATOM 2025 C C . THR A 1 265 ? -40.397 36.446 -22.641 1.00 73.31 265 THR A C 1
ATOM 2027 O O . THR A 1 265 ? -40.122 35.795 -21.633 1.00 73.31 265 THR A O 1
ATOM 2030 N N . ALA A 1 266 ? -41.572 37.075 -22.752 1.00 71.75 266 ALA A N 1
ATOM 2031 C CA . ALA A 1 266 ? -42.626 36.968 -21.741 1.00 71.75 266 ALA A CA 1
ATOM 2032 C C . ALA A 1 266 ? -43.279 35.573 -21.701 1.00 71.75 266 ALA A C 1
ATOM 2034 O O . ALA A 1 266 ? -43.605 35.090 -20.615 1.00 71.75 266 ALA A O 1
ATOM 2035 N N . ALA A 1 267 ? -43.447 34.919 -22.856 1.00 71.38 267 ALA A N 1
ATOM 2036 C CA . ALA A 1 267 ? -43.951 33.547 -22.935 1.00 71.38 267 ALA A CA 1
ATOM 2037 C C . ALA A 1 267 ? -42.958 32.546 -22.317 1.00 71.38 267 ALA A C 1
ATOM 2039 O O . ALA A 1 267 ? -43.344 31.765 -21.451 1.00 71.38 267 ALA A O 1
ATOM 2040 N N . GLU A 1 268 ? -41.669 32.661 -22.651 1.00 77.44 268 GLU A N 1
ATOM 2041 C CA . GLU A 1 268 ? -40.604 31.816 -22.086 1.00 77.44 268 GLU A CA 1
ATOM 2042 C C . GLU A 1 268 ? -40.485 31.973 -20.556 1.00 77.44 268 GLU A C 1
ATOM 2044 O O . GLU A 1 268 ? -40.281 30.998 -19.832 1.00 77.44 268 GLU A O 1
ATOM 2049 N N . ARG A 1 269 ? -40.693 33.187 -20.020 1.00 73.81 269 ARG A N 1
ATOM 2050 C CA . ARG A 1 269 ? -40.727 33.403 -18.561 1.00 73.81 269 ARG A CA 1
ATOM 2051 C C . ARG A 1 269 ? -41.901 32.697 -17.885 1.00 73.81 269 ARG A C 1
ATOM 2053 O O . ARG A 1 269 ? -41.719 32.156 -16.796 1.00 73.81 269 ARG A O 1
ATOM 2060 N N . ARG A 1 270 ? -43.087 32.676 -18.501 1.00 71.75 270 ARG A N 1
ATOM 2061 C CA . ARG A 1 270 ? -44.257 31.978 -17.939 1.00 71.75 270 ARG A CA 1
ATOM 2062 C C . ARG A 1 270 ? -44.048 30.468 -17.904 1.00 71.75 270 ARG A C 1
ATOM 2064 O O . ARG A 1 270 ? -44.317 29.866 -16.872 1.00 71.75 270 ARG A O 1
ATOM 2071 N N . GLU A 1 271 ? -43.489 29.889 -18.964 1.00 77.62 271 GLU A N 1
ATOM 2072 C CA . GLU A 1 271 ? -43.147 28.460 -18.982 1.00 77.62 271 GLU A CA 1
ATOM 2073 C C . GLU A 1 271 ? -42.092 28.106 -17.925 1.00 77.62 271 GLU A C 1
ATOM 2075 O O . GLU A 1 271 ? -42.214 27.088 -17.247 1.00 77.62 271 GLU A O 1
ATOM 2080 N N . SER A 1 272 ? -41.094 28.970 -17.706 1.00 74.12 272 SER A N 1
ATOM 2081 C CA . SER A 1 272 ? -40.084 28.736 -16.663 1.00 74.12 272 SER A CA 1
ATOM 2082 C C . SER A 1 272 ? -40.653 28.777 -15.237 1.00 74.12 272 SER A C 1
ATOM 2084 O O . SER A 1 272 ? -40.215 28.017 -14.373 1.00 74.12 272 SER A O 1
ATOM 2086 N N . LEU A 1 273 ? -41.651 29.633 -14.984 1.00 78.50 273 LEU A N 1
ATOM 2087 C CA . LEU A 1 273 ? -42.322 29.721 -13.685 1.00 78.50 273 LEU A CA 1
ATOM 2088 C C . LEU A 1 273 ? -43.238 28.518 -13.441 1.00 78.50 273 LEU A C 1
ATOM 2090 O O . LEU A 1 273 ? -43.260 28.002 -12.327 1.00 78.50 273 LEU A O 1
ATOM 2094 N N . ASP A 1 274 ? -43.939 28.046 -14.474 1.00 82.31 274 ASP A N 1
ATOM 2095 C CA . ASP A 1 274 ? -44.790 26.856 -14.384 1.00 82.31 274 ASP A CA 1
ATOM 2096 C C . ASP A 1 274 ? -43.956 25.578 -14.180 1.00 82.31 274 ASP A C 1
ATOM 2098 O O . ASP A 1 274 ? -44.266 24.754 -13.323 1.00 82.31 274 ASP A O 1
ATOM 2102 N N . LEU A 1 275 ? -42.812 25.451 -14.865 1.00 81.12 275 LEU A N 1
ATOM 2103 C CA . LEU A 1 275 ? -41.859 24.364 -14.611 1.00 81.12 275 LEU A CA 1
ATOM 2104 C C . LEU A 1 275 ? -41.337 24.374 -13.167 1.00 81.12 275 LEU A C 1
ATOM 2106 O O . LEU A 1 275 ? -41.286 23.319 -12.536 1.00 81.12 275 LEU A O 1
ATOM 2110 N N . ASN A 1 276 ? -41.007 25.545 -12.615 1.00 82.69 276 ASN A N 1
ATOM 2111 C CA . ASN A 1 276 ? -40.595 25.655 -11.213 1.00 82.69 276 ASN A CA 1
ATOM 2112 C C . ASN A 1 276 ? -41.727 25.305 -10.238 1.00 82.69 276 ASN A C 1
ATOM 2114 O O . ASN A 1 276 ? -41.480 24.625 -9.244 1.00 82.69 276 ASN A O 1
ATOM 2118 N N . ALA A 1 277 ? -42.963 25.721 -10.520 1.00 83.50 277 ALA A N 1
ATOM 2119 C CA . ALA A 1 277 ? -44.117 25.366 -9.699 1.00 83.50 277 ALA A CA 1
ATOM 2120 C C . ALA A 1 277 ? -44.374 23.850 -9.715 1.00 83.50 277 ALA A C 1
ATOM 2122 O O . ALA A 1 277 ? -44.619 23.253 -8.668 1.00 83.50 277 ALA A O 1
ATOM 2123 N N . ARG A 1 278 ? -44.239 23.207 -10.882 1.00 81.44 278 ARG A N 1
ATOM 2124 C CA . ARG A 1 278 ? -44.382 21.751 -11.035 1.00 81.44 278 ARG A CA 1
ATOM 2125 C C . ARG A 1 278 ? -43.263 20.981 -10.339 1.00 81.44 278 ARG A C 1
ATOM 2127 O O . ARG A 1 278 ? -43.553 19.976 -9.696 1.00 81.44 278 ARG A O 1
ATOM 2134 N N . LEU A 1 279 ? -42.018 21.458 -10.405 1.00 86.19 279 LEU A N 1
ATOM 2135 C CA . LEU A 1 279 ? -40.899 20.868 -9.662 1.00 86.19 279 LEU A CA 1
ATOM 2136 C C . LEU A 1 279 ? -41.098 20.998 -8.148 1.00 86.19 279 LEU A C 1
ATOM 2138 O O . LEU A 1 279 ? -40.944 20.016 -7.432 1.00 86.19 279 LEU A O 1
ATOM 2142 N N . SER A 1 280 ? -41.528 22.166 -7.669 1.00 89.56 280 SER A N 1
ATOM 2143 C CA . SER A 1 280 ? -41.762 22.390 -6.239 1.00 89.56 280 SER A CA 1
ATOM 2144 C C . SER A 1 280 ? -42.953 21.577 -5.705 1.00 89.56 280 SER A C 1
ATOM 2146 O O . SER A 1 280 ? -42.885 21.012 -4.615 1.00 89.56 280 SER A O 1
ATOM 2148 N N . ALA A 1 281 ? -44.021 21.426 -6.496 1.00 86.88 281 ALA A N 1
ATOM 2149 C CA . ALA A 1 281 ? -45.140 20.545 -6.158 1.00 86.88 281 ALA A CA 1
ATOM 2150 C C . ALA A 1 281 ? -44.732 19.059 -6.160 1.00 86.88 281 ALA A C 1
ATOM 2152 O O . ALA A 1 281 ? -45.159 18.301 -5.287 1.00 86.88 281 ALA A O 1
ATOM 2153 N N . ALA A 1 282 ? -43.879 18.645 -7.103 1.00 87.81 282 ALA A N 1
ATOM 2154 C CA . ALA A 1 282 ? -43.338 17.290 -7.146 1.00 87.81 282 ALA A CA 1
ATOM 2155 C C . ALA A 1 282 ? -42.455 16.999 -5.922 1.00 87.81 282 ALA A C 1
ATOM 2157 O O . ALA A 1 282 ? -42.633 15.956 -5.294 1.00 87.81 282 ALA A O 1
ATOM 2158 N N . GLU A 1 283 ? -41.584 17.932 -5.526 1.00 85.88 283 GLU A N 1
ATOM 2159 C CA . GLU A 1 283 ? -40.777 17.834 -4.301 1.00 85.88 283 GLU A CA 1
ATOM 2160 C C . GLU A 1 283 ? -41.657 17.709 -3.051 1.00 85.88 283 GLU A C 1
ATOM 2162 O O . GLU A 1 283 ? -41.474 16.781 -2.265 1.00 85.88 283 GLU A O 1
ATOM 2167 N N . ALA A 1 284 ? -42.683 18.556 -2.911 1.00 85.62 284 ALA A N 1
ATOM 2168 C CA . ALA A 1 284 ? -43.615 18.479 -1.786 1.00 85.62 284 ALA A CA 1
ATOM 2169 C C . ALA A 1 284 ? -44.365 17.134 -1.734 1.00 85.62 284 ALA A C 1
ATOM 2171 O O . ALA A 1 284 ? -44.579 16.574 -0.656 1.00 85.62 284 ALA A O 1
ATOM 2172 N N . SER A 1 285 ? -44.744 16.587 -2.894 1.00 88.19 285 SER A N 1
ATOM 2173 C CA . SER A 1 285 ? -45.402 15.278 -2.976 1.00 88.19 285 SER A CA 1
ATOM 2174 C C . SER A 1 285 ? -44.457 14.120 -2.634 1.00 88.19 285 SER A C 1
ATOM 2176 O O . SER A 1 285 ? -44.862 13.189 -1.936 1.00 88.19 285 SER A O 1
ATOM 2178 N N . ALA A 1 286 ? -43.191 14.197 -3.057 1.00 82.44 286 ALA A N 1
ATOM 2179 C CA . ALA A 1 286 ? -42.170 13.203 -2.749 1.00 82.44 286 ALA A CA 1
ATOM 2180 C C . ALA A 1 286 ? -41.838 13.198 -1.251 1.00 82.44 286 ALA A C 1
ATOM 2182 O O . ALA A 1 286 ? -41.767 12.130 -0.644 1.00 82.44 286 ALA A O 1
ATOM 2183 N N . ASP A 1 287 ? -41.736 14.376 -0.631 1.00 78.44 287 ASP A N 1
ATOM 2184 C CA . ASP A 1 287 ? -41.552 14.518 0.815 1.00 78.44 287 ASP A CA 1
ATOM 2185 C C . ASP A 1 287 ? -42.750 13.971 1.602 1.00 78.44 287 ASP A C 1
ATOM 2187 O O . ASP A 1 287 ? -42.573 13.282 2.611 1.00 78.44 287 ASP A O 1
ATOM 2191 N N . ALA A 1 288 ? -43.978 14.221 1.136 1.00 79.69 288 ALA A N 1
ATOM 2192 C CA . ALA A 1 288 ? -45.182 13.671 1.753 1.00 79.69 288 ALA A CA 1
ATOM 2193 C C . ALA A 1 288 ? -45.222 12.135 1.664 1.00 79.69 288 ALA A C 1
ATOM 2195 O O . ALA A 1 288 ? -45.500 11.466 2.661 1.00 79.69 288 ALA A O 1
ATOM 2196 N N . GLN A 1 289 ? -44.884 11.563 0.503 1.00 81.69 289 GLN A N 1
ATOM 2197 C CA . GLN A 1 289 ? -44.797 10.111 0.314 1.00 81.69 289 GLN A CA 1
ATOM 2198 C C . GLN A 1 289 ? -43.675 9.484 1.148 1.00 81.69 289 GLN A C 1
ATOM 2200 O O . GLN A 1 289 ? -43.861 8.414 1.728 1.00 81.69 289 GLN A O 1
ATOM 2205 N N . PHE A 1 290 ? -42.525 10.152 1.255 1.00 76.94 290 PHE A N 1
ATOM 2206 C CA . PHE A 1 290 ? -41.414 9.694 2.084 1.00 76.94 290 PHE A CA 1
ATOM 2207 C C . PHE A 1 290 ? -41.795 9.682 3.571 1.00 76.94 290 PHE A C 1
ATOM 2209 O O . PHE A 1 290 ? -41.573 8.683 4.255 1.00 76.94 290 PHE A O 1
ATOM 2216 N N . ARG A 1 291 ? -42.449 10.741 4.066 1.00 74.06 291 ARG A N 1
ATOM 2217 C CA . ARG A 1 291 ? -42.966 10.800 5.445 1.00 74.06 291 ARG A CA 1
ATOM 2218 C C . ARG A 1 291 ? -44.034 9.743 5.727 1.00 74.06 291 ARG A C 1
ATOM 2220 O O . ARG A 1 291 ? -44.071 9.215 6.835 1.00 74.06 291 ARG A O 1
ATOM 2227 N N . ALA A 1 292 ? -44.877 9.424 4.745 1.00 77.56 292 ALA A N 1
ATOM 2228 C CA . ALA A 1 292 ? -45.911 8.400 4.878 1.00 77.56 292 ALA A CA 1
ATOM 2229 C C . ALA A 1 292 ? -45.337 6.971 4.904 1.00 77.56 292 ALA A C 1
ATOM 2231 O O . ALA A 1 292 ? -45.801 6.146 5.686 1.00 77.56 292 ALA A O 1
ATOM 2232 N N . ASN A 1 293 ? -44.311 6.681 4.095 1.00 80.38 293 ASN A N 1
ATOM 2233 C CA . ASN A 1 293 ? -43.698 5.347 4.025 1.00 80.38 293 ASN A CA 1
ATOM 2234 C C . ASN A 1 293 ? -42.744 5.035 5.189 1.00 80.38 293 ASN A C 1
ATOM 2236 O O . ASN A 1 293 ? -42.488 3.864 5.463 1.00 80.38 293 ASN A O 1
ATOM 2240 N N . TYR A 1 294 ? -42.236 6.051 5.894 1.00 66.62 294 TYR A N 1
ATOM 2241 C CA . TYR A 1 294 ? -41.323 5.870 7.027 1.00 66.62 294 TYR A CA 1
ATOM 2242 C C . TYR A 1 294 ? -41.818 6.593 8.292 1.00 66.62 294 TYR A C 1
ATOM 2244 O O . TYR A 1 294 ? -41.154 7.512 8.780 1.00 66.62 294 TYR A O 1
ATOM 2252 N N . PRO A 1 295 ? -42.949 6.168 8.889 1.00 62.47 295 PRO A N 1
ATOM 2253 C CA . PRO A 1 295 ? -43.477 6.787 10.107 1.00 62.47 295 PRO A CA 1
ATOM 2254 C C . PRO A 1 295 ? -42.508 6.683 11.301 1.00 62.47 295 PRO A C 1
ATOM 2256 O O . PRO A 1 295 ? -42.553 7.518 12.200 1.00 62.47 295 PRO A O 1
ATOM 2259 N N . SER A 1 296 ? -41.568 5.728 11.285 1.00 57.72 296 SER A N 1
ATOM 2260 C CA . SER A 1 296 ? -40.509 5.573 12.296 1.00 57.72 296 SER A CA 1
ATOM 2261 C C . SER A 1 296 ? -39.394 6.624 12.222 1.00 57.72 296 SER A C 1
ATOM 2263 O O . SER A 1 296 ? -38.589 6.711 13.140 1.00 57.72 296 SER A O 1
ATOM 2265 N N . LEU A 1 297 ? -39.314 7.407 11.142 1.00 56.34 297 LEU A N 1
ATOM 2266 C CA . LEU A 1 297 ? -38.462 8.604 11.071 1.00 56.34 297 LEU A CA 1
ATOM 2267 C C . LEU A 1 297 ? -39.222 9.868 11.504 1.00 56.34 297 LEU A C 1
ATOM 2269 O O . LEU A 1 297 ? -38.615 10.921 11.676 1.00 56.34 297 LEU A O 1
ATOM 2273 N N . ASN A 1 298 ? -40.544 9.756 11.666 1.00 50.06 298 ASN A N 1
ATOM 2274 C CA . ASN A 1 298 ? -41.454 10.835 12.038 1.00 50.06 298 ASN A CA 1
ATOM 2275 C C . ASN A 1 298 ? -41.816 10.802 13.533 1.00 50.06 298 ASN A C 1
ATOM 2277 O O . ASN A 1 298 ? -42.526 11.680 14.025 1.00 50.06 298 ASN A O 1
ATOM 2281 N N . THR A 1 299 ? -41.296 9.823 14.286 1.00 51.25 299 THR A N 1
ATOM 2282 C CA . THR A 1 299 ? -41.121 10.002 15.723 1.00 51.25 299 THR A CA 1
ATOM 2283 C C . THR A 1 299 ? -40.150 11.148 15.880 1.00 51.25 299 THR A C 1
ATOM 2285 O O . THR A 1 299 ? -38.968 11.019 15.560 1.00 51.25 299 THR A O 1
ATOM 2288 N N . ASN A 1 300 ? -40.701 12.276 16.309 1.00 47.56 300 ASN A N 1
ATOM 2289 C CA . ASN A 1 300 ? -39.990 13.406 16.853 1.00 47.56 300 ASN A CA 1
ATOM 2290 C C . ASN A 1 300 ? -38.607 12.978 17.353 1.00 47.56 300 ASN A C 1
ATOM 2292 O O . ASN A 1 300 ? -38.485 12.089 18.202 1.00 47.56 300 ASN A O 1
ATOM 2296 N N . LEU A 1 301 ? -37.581 13.696 16.906 1.00 46.34 301 LEU A N 1
ATOM 2297 C CA . LEU A 1 301 ? -36.514 14.085 17.810 1.00 46.34 301 LEU A CA 1
ATOM 2298 C C . LEU A 1 301 ? -37.154 14.840 18.999 1.00 46.34 301 LEU A C 1
ATOM 2300 O O . LEU A 1 301 ? -36.913 16.020 19.220 1.00 46.34 301 LEU A O 1
ATOM 2304 N N . THR A 1 302 ? -37.953 14.160 19.820 1.00 44.97 302 THR A N 1
ATOM 2305 C CA . THR A 1 302 ? -37.909 14.310 21.261 1.00 44.97 302 THR A CA 1
ATOM 2306 C C . THR A 1 302 ? -36.513 13.853 21.646 1.00 44.97 302 THR A C 1
ATOM 2308 O O . THR A 1 302 ? -36.296 12.738 22.115 1.00 44.97 302 THR A O 1
ATOM 2311 N N . LEU A 1 303 ? -35.551 14.740 21.352 1.00 48.06 303 LEU A N 1
ATOM 2312 C CA . LEU A 1 303 ? -34.352 14.938 22.135 1.00 48.06 303 LEU A CA 1
ATOM 2313 C C . LEU A 1 303 ? -34.771 14.689 23.577 1.00 48.06 303 LEU A C 1
ATOM 2315 O O . LEU A 1 303 ? -35.553 15.454 24.145 1.00 48.06 303 LEU A O 1
ATOM 2319 N N . SER A 1 304 ? -34.301 13.592 24.153 1.00 45.97 304 SER A N 1
ATOM 2320 C CA . SER A 1 304 ? -34.383 13.408 25.586 1.00 45.97 304 SER A CA 1
ATOM 2321 C C . SER A 1 304 ? -33.584 14.545 26.225 1.00 45.97 304 SER A C 1
ATOM 2323 O O . SER A 1 304 ? -32.363 14.468 26.278 1.00 45.97 304 SER A O 1
ATOM 2325 N N . GLY A 1 305 ? -34.249 15.628 26.626 1.00 45.75 305 GLY A N 1
ATOM 2326 C CA . GLY A 1 305 ? -33.836 16.559 27.683 1.00 45.75 305 GLY A CA 1
ATOM 2327 C C . GLY A 1 305 ? -32.454 17.229 27.624 1.00 45.75 305 GLY A C 1
ATOM 2328 O O . GLY A 1 305 ? -32.144 17.983 28.538 1.00 45.75 305 GLY A O 1
ATOM 2329 N N . GLN A 1 306 ? -31.625 17.015 26.603 1.00 48.38 306 GLN A N 1
ATOM 2330 C CA . GLN A 1 306 ? -30.329 17.673 26.437 1.00 48.38 306 GLN A CA 1
ATOM 2331 C C . GLN A 1 306 ? -30.406 18.643 25.264 1.00 48.38 306 GLN A C 1
ATOM 2333 O O . GLN A 1 306 ? -29.929 18.371 24.172 1.00 48.38 306 GLN A O 1
ATOM 2338 N N . ALA A 1 307 ? -31.099 19.742 25.563 1.00 44.22 307 ALA A N 1
ATOM 2339 C CA . ALA A 1 307 ? -30.915 21.096 25.063 1.00 44.22 307 ALA A CA 1
ATOM 2340 C C . ALA A 1 307 ? -30.910 21.354 23.545 1.00 44.22 307 ALA A C 1
ATOM 2342 O O . ALA A 1 307 ? -30.241 20.717 22.738 1.00 44.22 307 ALA A O 1
ATOM 2343 N N . ALA A 1 308 ? -31.549 22.468 23.191 1.00 51.81 308 ALA A N 1
ATOM 2344 C CA . ALA A 1 308 ? -31.205 23.303 22.047 1.00 51.81 308 ALA A CA 1
ATOM 2345 C C . ALA A 1 308 ? -29.775 23.883 22.182 1.00 51.81 308 ALA A C 1
ATOM 2347 O O . ALA A 1 308 ? -29.553 25.086 22.051 1.00 51.81 308 ALA A O 1
ATOM 2348 N N . ASP A 1 309 ? -28.796 23.029 22.474 1.00 58.62 309 ASP A N 1
ATOM 2349 C CA . ASP A 1 309 ? -27.387 23.352 22.426 1.00 58.62 309 ASP A CA 1
ATOM 2350 C C . ASP A 1 309 ? -27.013 23.423 20.954 1.00 58.62 309 ASP A C 1
ATOM 2352 O O . ASP A 1 309 ? -27.118 22.443 20.215 1.00 58.62 309 ASP A O 1
ATOM 2356 N N . SER A 1 310 ? -26.596 24.608 20.509 1.00 70.69 310 SER A N 1
ATOM 2357 C CA . SER A 1 310 ? -26.070 24.828 19.166 1.00 70.69 310 SER A CA 1
ATOM 2358 C C . SER A 1 310 ? -25.145 23.668 18.785 1.00 70.69 310 SER A C 1
ATOM 2360 O O . SER A 1 310 ? -24.094 23.491 19.418 1.00 70.69 310 SER A O 1
ATOM 2362 N N . LEU A 1 311 ? -25.529 22.871 17.782 1.00 75.62 311 LEU A N 1
ATOM 2363 C CA . LEU A 1 311 ? -24.693 21.792 17.266 1.00 75.62 311 LEU A CA 1
ATOM 2364 C C . LEU A 1 311 ? -23.303 22.370 17.014 1.00 75.62 311 LEU A C 1
ATOM 2366 O O . LEU A 1 311 ? -23.123 23.262 16.183 1.00 75.62 311 LEU A O 1
ATOM 2370 N N . ARG A 1 312 ? -22.308 21.911 17.777 1.00 78.62 312 ARG A N 1
ATOM 2371 C CA . ARG A 1 312 ? -20.933 22.389 17.632 1.00 78.62 312 ARG A CA 1
ATOM 2372 C C . ARG A 1 312 ? -20.382 21.821 16.329 1.00 78.62 312 ARG A C 1
ATOM 2374 O O . ARG A 1 312 ? -19.748 20.768 16.327 1.00 78.62 312 ARG A O 1
ATOM 2381 N N . LEU A 1 313 ? -20.619 22.535 15.228 1.00 86.69 313 LEU A N 1
ATOM 2382 C CA . LEU A 1 313 ? -20.108 22.236 13.891 1.00 86.69 313 LEU A CA 1
ATOM 2383 C C . LEU A 1 313 ? -18.592 22.455 13.856 1.00 86.69 313 LEU A C 1
ATOM 2385 O O . LEU A 1 313 ? -18.072 23.440 13.338 1.00 86.69 313 LEU A O 1
ATOM 2389 N N . LYS A 1 314 ? -17.861 21.531 14.474 1.00 89.81 314 LYS A N 1
ATOM 2390 C CA . LYS A 1 314 ? -16.404 21.476 14.440 1.00 89.81 314 LYS A CA 1
ATOM 2391 C C . LYS A 1 314 ? -15.965 20.494 13.352 1.00 89.81 314 LYS A C 1
ATOM 2393 O O . LYS A 1 314 ? -16.662 19.512 13.100 1.00 89.81 314 LYS A O 1
ATOM 2398 N N . PRO A 1 315 ? -14.758 20.648 12.783 1.00 87.50 315 PRO A N 1
ATOM 2399 C CA . PRO A 1 315 ? -14.170 19.646 11.887 1.00 87.50 315 PRO A CA 1
ATOM 2400 C C . PRO A 1 315 ? -14.039 18.239 12.503 1.00 87.50 315 PRO A C 1
ATOM 2402 O O . PRO A 1 315 ? -13.791 17.273 11.781 1.00 87.50 315 PRO A O 1
ATOM 2405 N N . SER A 1 316 ? -14.178 18.119 13.829 1.00 85.69 316 SER A N 1
ATOM 2406 C CA . SER A 1 316 ? -14.234 16.848 14.551 1.00 85.69 316 SER A CA 1
ATOM 2407 C C . SER A 1 316 ? -15.533 16.075 14.322 1.00 85.69 316 SER A C 1
ATOM 2409 O O . SER A 1 316 ? -15.509 14.863 14.473 1.00 85.69 316 SER A O 1
ATOM 2411 N N . LEU A 1 317 ? -16.627 16.730 13.913 1.00 84.12 317 LEU A N 1
ATOM 2412 C CA . LEU A 1 317 ? -17.951 16.110 13.779 1.00 84.12 317 LEU A CA 1
ATOM 2413 C C . LEU A 1 317 ? -17.933 14.901 12.831 1.00 84.12 317 LEU A C 1
ATOM 2415 O O . LEU A 1 317 ? -18.408 13.830 13.183 1.00 84.12 317 LEU A O 1
ATOM 2419 N N . GLY A 1 318 ? -17.279 15.026 11.671 1.00 82.19 318 GLY A N 1
ATOM 2420 C CA . GLY A 1 318 ? -17.123 13.924 10.707 1.00 82.19 318 GLY A CA 1
ATOM 2421 C C . GLY A 1 318 ? -16.115 12.839 11.117 1.00 82.19 318 GLY A C 1
ATOM 2422 O O . GLY A 1 318 ? -15.833 11.936 10.331 1.00 82.19 318 GLY A O 1
ATOM 2423 N N . ARG A 1 319 ? -15.520 12.949 12.310 1.00 89.00 319 ARG A N 1
ATOM 2424 C CA . ARG A 1 319 ? -14.582 11.983 12.904 1.00 89.00 319 ARG A CA 1
ATOM 2425 C C . ARG A 1 319 ? -15.042 11.539 14.295 1.00 89.00 319 ARG A C 1
ATOM 2427 O O . ARG A 1 319 ? -14.243 10.990 15.044 1.00 89.00 319 ARG A O 1
ATOM 2434 N N . THR A 1 320 ? -16.297 11.790 14.647 1.00 91.25 320 THR A N 1
ATOM 2435 C CA . THR A 1 320 ? -16.902 11.273 15.871 1.00 91.25 320 THR A CA 1
ATOM 2436 C C . THR A 1 320 ? -17.631 9.977 15.538 1.00 91.25 320 THR A C 1
ATOM 2438 O O . THR A 1 320 ? -18.340 9.899 14.537 1.00 91.25 320 THR A O 1
ATOM 2441 N N . VAL A 1 321 ? -17.440 8.948 16.361 1.00 92.19 321 VAL A N 1
ATOM 2442 C CA . VAL A 1 321 ? -18.237 7.719 16.327 1.00 92.19 321 VAL A CA 1
ATOM 2443 C C . VAL A 1 321 ? -18.921 7.621 17.675 1.00 92.19 321 VAL A C 1
ATOM 2445 O O . VAL A 1 321 ? -18.246 7.549 18.700 1.00 92.19 321 VAL A O 1
ATOM 2448 N N . GLU A 1 322 ? -20.247 7.666 17.668 1.00 90.50 322 GLU A N 1
ATOM 2449 C CA . GLU A 1 322 ? -21.034 7.504 18.883 1.00 90.50 322 GLU A CA 1
ATOM 2450 C C . GLU A 1 322 ? -21.002 6.040 19.314 1.00 90.50 322 GLU A C 1
ATOM 2452 O O . GLU A 1 322 ? -21.219 5.123 18.517 1.00 90.50 322 GLU A O 1
ATOM 2457 N N . THR A 1 323 ? -20.691 5.815 20.585 1.00 89.50 323 THR A N 1
ATOM 2458 C CA . THR A 1 323 ? -20.701 4.487 21.191 1.00 89.50 323 THR A CA 1
ATOM 2459 C C . THR A 1 323 ? -21.958 4.356 22.027 1.00 89.50 323 THR A C 1
ATOM 2461 O O . THR A 1 323 ? -22.103 5.067 23.021 1.00 89.50 323 THR A O 1
ATOM 2464 N N . SER A 1 324 ? -22.866 3.461 21.634 1.00 82.56 324 SER A N 1
ATOM 2465 C CA . SER A 1 324 ? -24.022 3.137 22.471 1.00 82.56 324 SER A CA 1
ATOM 2466 C C . SER A 1 324 ? -23.530 2.560 23.796 1.00 82.56 324 SER A C 1
ATOM 2468 O O . SER A 1 324 ? -22.773 1.592 23.810 1.00 82.56 324 SER A O 1
ATOM 2470 N N . THR A 1 325 ? -23.973 3.140 24.910 1.00 75.25 325 THR A N 1
ATOM 2471 C CA . THR A 1 325 ? -23.637 2.678 26.265 1.00 75.25 325 THR A CA 1
ATOM 2472 C C . THR A 1 325 ? -24.133 1.258 26.543 1.00 75.25 325 THR A C 1
ATOM 2474 O O . THR A 1 325 ? -23.592 0.586 27.413 1.00 75.25 325 THR A O 1
ATOM 2477 N N . GLN A 1 326 ? -25.125 0.779 25.785 1.00 75.56 326 GLN A N 1
ATOM 2478 C CA . GLN A 1 326 ? -25.711 -0.555 25.945 1.00 75.56 326 GLN A CA 1
ATOM 2479 C C . GLN A 1 326 ? -24.927 -1.660 25.222 1.00 75.56 326 GLN A C 1
ATOM 2481 O O . GLN A 1 326 ? -24.979 -2.816 25.629 1.00 75.56 326 GLN A O 1
ATOM 2486 N N . SER A 1 327 ? -24.188 -1.326 24.161 1.00 63.28 327 SER A N 1
ATOM 2487 C CA . SER A 1 327 ? -23.349 -2.270 23.414 1.00 63.28 327 SER A CA 1
ATOM 2488 C C . SER A 1 327 ? -21.895 -1.838 23.589 1.00 63.28 327 SER A C 1
ATOM 2490 O O . SER A 1 327 ? -21.343 -1.107 22.771 1.00 63.28 327 SER A O 1
ATOM 2492 N N . GLY A 1 328 ? -21.307 -2.232 24.721 1.00 66.31 328 GLY A N 1
ATOM 2493 C CA . GLY A 1 328 ? -20.025 -1.753 25.259 1.00 66.31 328 GLY A CA 1
ATOM 2494 C C . GLY A 1 328 ? -18.755 -2.058 24.447 1.00 66.31 328 GLY A C 1
ATOM 2495 O O . GLY A 1 328 ? -17.656 -2.023 24.998 1.00 66.31 328 GLY A O 1
ATOM 2496 N N . ASP A 1 329 ? -18.852 -2.326 23.146 1.00 88.69 329 ASP A N 1
ATOM 2497 C CA . ASP A 1 329 ? -17.705 -2.678 22.309 1.00 88.69 329 ASP A CA 1
ATOM 2498 C C . ASP A 1 329 ? -16.962 -1.432 21.801 1.00 88.69 329 ASP A C 1
ATOM 2500 O O . ASP A 1 329 ? -16.983 -1.084 20.614 1.00 88.69 329 ASP A O 1
ATOM 2504 N N . LEU A 1 330 ? -16.222 -0.773 22.697 1.00 91.06 330 LEU A N 1
ATOM 2505 C CA . LEU A 1 330 ? -15.315 0.338 22.361 1.00 91.06 330 LEU A CA 1
ATOM 2506 C C . LEU A 1 330 ? -14.330 -0.035 21.242 1.00 91.06 330 LEU A C 1
ATOM 2508 O O . LEU A 1 330 ? -13.990 0.780 20.384 1.00 91.06 330 LEU A O 1
ATOM 2512 N N . THR A 1 331 ? -13.895 -1.293 21.206 1.00 92.81 331 THR A N 1
ATOM 2513 C CA . THR A 1 331 ? -12.987 -1.818 20.179 1.00 92.81 331 THR A CA 1
ATOM 2514 C C . THR A 1 331 ? -13.589 -1.714 18.775 1.00 92.81 331 THR A C 1
ATOM 2516 O O . THR A 1 331 ? -12.902 -1.322 17.827 1.00 92.81 331 THR A O 1
ATOM 2519 N N . ARG A 1 332 ? -14.888 -2.000 18.626 1.00 91.81 332 ARG A N 1
ATOM 2520 C CA . ARG A 1 332 ? -15.617 -1.864 17.360 1.00 91.81 332 ARG A CA 1
ATOM 2521 C C . ARG A 1 332 ? -15.749 -0.399 16.957 1.00 91.81 332 ARG A C 1
ATOM 2523 O O . ARG A 1 332 ? -15.612 -0.079 15.772 1.00 91.81 332 ARG A O 1
ATOM 2530 N N . ALA A 1 333 ? -15.957 0.487 17.927 1.00 92.44 333 ALA A N 1
ATOM 2531 C CA . ALA A 1 333 ? -16.003 1.923 17.693 1.00 92.44 333 ALA A CA 1
ATOM 2532 C C . ALA A 1 333 ? -14.658 2.465 17.192 1.00 92.44 333 ALA A C 1
ATOM 2534 O O . ALA A 1 333 ? -14.625 3.149 16.169 1.00 92.44 333 ALA A O 1
ATOM 2535 N N . PHE A 1 334 ? -13.539 2.077 17.814 1.00 94.88 334 PHE A N 1
ATOM 2536 C CA . PHE A 1 334 ? -12.202 2.463 17.351 1.00 94.88 334 PHE A CA 1
ATOM 2537 C C . PHE A 1 334 ? -11.896 1.949 15.942 1.00 94.88 334 PHE A C 1
ATOM 2539 O O . PHE A 1 334 ? -11.414 2.713 15.109 1.00 94.88 334 PHE A O 1
ATOM 2546 N N . ARG A 1 335 ? -12.244 0.694 15.625 1.00 95.31 335 ARG A N 1
ATOM 2547 C CA . ARG A 1 335 ? -12.093 0.152 14.260 1.00 95.31 335 ARG A CA 1
ATOM 2548 C C . ARG A 1 335 ? -12.930 0.921 13.238 1.00 95.31 335 ARG A C 1
ATOM 2550 O O . ARG A 1 335 ? -12.475 1.177 12.124 1.00 95.31 335 ARG A O 1
ATOM 2557 N N . SER A 1 336 ? -14.146 1.306 13.616 1.00 94.19 336 SER A N 1
ATOM 2558 C CA . SER A 1 336 ? -15.035 2.100 12.762 1.00 94.19 336 SER A CA 1
ATOM 2559 C C . SER A 1 336 ? -14.470 3.503 12.535 1.00 94.19 336 SER A C 1
ATOM 2561 O O . SER A 1 336 ? -14.430 3.976 11.398 1.00 94.19 336 SER A O 1
ATOM 2563 N N . LEU A 1 337 ? -13.949 4.132 13.590 1.00 95.12 337 LEU A N 1
ATOM 2564 C CA . LEU A 1 337 ? -13.278 5.427 13.528 1.00 95.12 337 LEU A CA 1
ATOM 2565 C C . LEU A 1 337 ? -12.021 5.380 12.647 1.00 95.12 337 LEU A C 1
ATOM 2567 O O . LEU A 1 337 ? -11.812 6.263 11.812 1.00 95.12 337 LEU A O 1
ATOM 2571 N N . GLU A 1 338 ? -11.199 4.342 12.787 1.00 95.88 338 GLU A N 1
ATOM 2572 C CA . GLU A 1 338 ? -10.009 4.142 11.961 1.00 95.88 338 GLU A CA 1
ATOM 2573 C C . GLU A 1 338 ? -10.386 3.957 10.485 1.00 95.88 338 GLU A C 1
ATOM 2575 O O . GLU A 1 338 ? -9.801 4.595 9.604 1.00 95.88 338 GLU A O 1
ATOM 2580 N N . ALA A 1 339 ? -11.418 3.156 10.199 1.00 95.56 339 ALA A N 1
ATOM 2581 C CA . ALA A 1 339 ? -11.933 2.974 8.847 1.00 95.56 339 ALA A CA 1
ATOM 2582 C C . ALA A 1 339 ? -12.442 4.294 8.240 1.00 95.56 339 ALA A C 1
ATOM 2584 O O . ALA A 1 339 ? -12.157 4.576 7.073 1.00 95.56 339 ALA A O 1
ATOM 2585 N N . LEU A 1 340 ? -13.144 5.127 9.017 1.00 95.06 340 LEU A N 1
ATOM 2586 C CA . LEU A 1 340 ? -13.576 6.463 8.590 1.00 95.06 340 LEU A CA 1
ATOM 2587 C C . LEU A 1 340 ? -12.378 7.372 8.285 1.00 95.06 340 LEU A C 1
ATOM 2589 O O . LEU A 1 340 ? -12.308 7.957 7.202 1.00 95.06 340 LEU A O 1
ATOM 2593 N N . CYS A 1 341 ? -11.390 7.435 9.181 1.00 95.50 341 CYS A N 1
ATOM 2594 C CA . CYS A 1 341 ? -10.163 8.204 8.963 1.00 95.50 341 CYS A CA 1
ATOM 2595 C C . CYS A 1 341 ? -9.386 7.731 7.722 1.00 95.50 341 CYS A C 1
ATOM 2597 O O . CYS A 1 341 ? -8.823 8.553 6.992 1.00 95.50 341 CYS A O 1
ATOM 2599 N N . LYS A 1 342 ? -9.377 6.419 7.451 1.00 95.75 342 LYS A N 1
ATOM 2600 C CA . LYS A 1 342 ? -8.719 5.813 6.286 1.00 95.75 342 LYS A CA 1
ATOM 2601 C C . LYS A 1 342 ? -9.448 6.119 4.977 1.00 95.75 342 LYS A C 1
ATOM 2603 O O . LYS A 1 342 ? -8.783 6.473 4.005 1.00 95.75 342 LYS A O 1
ATOM 2608 N N . ARG A 1 343 ? -10.787 6.039 4.953 1.00 95.38 343 ARG A N 1
ATOM 2609 C CA . ARG A 1 343 ? -11.621 6.430 3.794 1.00 95.38 343 ARG A CA 1
ATOM 2610 C C . ARG A 1 343 ? -11.441 7.906 3.440 1.00 95.38 343 ARG A C 1
ATOM 2612 O O . ARG A 1 343 ? -11.327 8.239 2.269 1.00 95.38 343 ARG A O 1
ATOM 2619 N N . ASN A 1 344 ? -11.335 8.759 4.457 1.00 94.69 344 ASN A N 1
ATOM 2620 C CA . ASN A 1 344 ? -11.097 10.194 4.299 1.00 94.69 344 ASN A CA 1
ATOM 2621 C C . ASN A 1 344 ? -9.617 10.555 4.084 1.00 94.69 344 ASN A C 1
ATOM 2623 O O . ASN A 1 344 ? -9.287 11.733 4.010 1.00 94.69 344 ASN A O 1
ATOM 2627 N N . HIS A 1 345 ? -8.715 9.569 4.007 1.00 95.94 345 HIS A N 1
ATOM 2628 C CA . HIS A 1 345 ? -7.282 9.771 3.772 1.00 95.94 345 HIS A CA 1
ATOM 2629 C C . HIS A 1 345 ? -6.582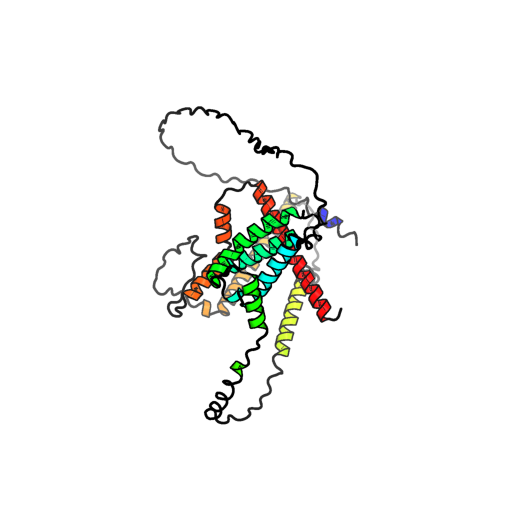 10.734 4.761 1.00 95.94 345 HIS A C 1
ATOM 2631 O O . HIS A 1 345 ? -5.550 11.318 4.433 1.00 95.94 345 HIS A O 1
ATOM 2637 N N . VAL A 1 346 ? -7.065 10.844 6.005 1.00 95.50 346 VAL A N 1
ATOM 2638 C CA . VAL A 1 346 ? -6.577 11.835 6.990 1.00 95.50 346 VAL A CA 1
ATOM 2639 C C . VAL A 1 346 ? -5.084 11.666 7.296 1.00 95.50 346 VAL A C 1
ATOM 2641 O O . VAL A 1 346 ? -4.322 12.630 7.266 1.00 95.50 346 VAL A O 1
ATOM 2644 N N . SER A 1 347 ? -4.642 10.429 7.546 1.00 95.94 347 SER A N 1
ATOM 2645 C CA . SER A 1 347 ? -3.227 10.121 7.820 1.00 95.94 347 SER A CA 1
ATOM 2646 C C . SER A 1 347 ? -2.319 10.440 6.622 1.00 95.94 347 SER A C 1
ATOM 2648 O O . SER A 1 347 ? -1.201 10.935 6.775 1.00 95.94 347 SER A O 1
ATOM 2650 N N . TYR A 1 348 ? -2.819 10.207 5.408 1.00 96.25 348 TYR A N 1
ATOM 2651 C CA . TYR A 1 348 ? -2.087 10.501 4.181 1.00 96.25 348 TYR A CA 1
ATOM 2652 C C . TYR A 1 348 ? -1.905 12.008 3.974 1.00 96.25 348 TYR A C 1
ATOM 2654 O O . TYR A 1 348 ? -0.801 12.456 3.652 1.00 96.25 348 TYR A O 1
ATOM 2662 N N . ASP A 1 349 ? -2.958 12.790 4.205 1.00 96.56 349 ASP A N 1
ATOM 2663 C CA . ASP A 1 349 ? -2.901 14.246 4.102 1.00 96.56 349 ASP A CA 1
ATOM 2664 C C . ASP A 1 349 ? -2.001 14.858 5.174 1.00 96.56 349 ASP A C 1
ATOM 2666 O O . ASP A 1 349 ? -1.189 15.724 4.852 1.00 96.56 349 ASP A O 1
ATOM 2670 N N . PHE A 1 350 ? -2.058 14.351 6.408 1.00 97.31 350 PHE A N 1
ATOM 2671 C CA . PHE A 1 350 ? -1.153 14.756 7.484 1.00 97.31 350 PHE A CA 1
ATOM 2672 C C . PHE A 1 350 ? 0.322 14.586 7.081 1.00 97.31 350 PHE A C 1
ATOM 2674 O O . PHE A 1 350 ? 1.107 15.534 7.142 1.00 97.31 350 PHE A O 1
ATOM 2681 N N . ASN A 1 351 ? 0.692 13.409 6.569 1.00 97.25 351 ASN A N 1
ATOM 2682 C CA . ASN A 1 351 ? 2.061 13.140 6.119 1.00 97.25 351 ASN A CA 1
ATOM 2683 C C . ASN A 1 351 ? 2.479 14.022 4.933 1.00 97.25 351 ASN A C 1
ATOM 2685 O O . ASN A 1 351 ? 3.627 14.458 4.860 1.00 97.25 351 ASN A O 1
ATOM 2689 N N . LYS A 1 352 ? 1.554 14.326 4.017 1.00 96.62 352 LYS A N 1
ATOM 2690 C CA . LYS A 1 352 ? 1.804 15.239 2.892 1.00 96.62 352 LYS A CA 1
ATOM 2691 C C . LYS A 1 352 ? 1.987 16.691 3.313 1.00 96.62 352 LYS A C 1
ATOM 2693 O O . LYS A 1 352 ? 2.718 17.418 2.648 1.00 96.62 352 LYS A O 1
ATOM 2698 N N . GLN A 1 353 ? 1.291 17.124 4.357 1.00 97.62 353 GLN A N 1
ATOM 2699 C CA . GLN A 1 353 ? 1.354 18.494 4.863 1.00 97.62 353 GLN A CA 1
ATOM 2700 C C . GLN A 1 353 ? 2.606 18.747 5.708 1.00 97.62 353 GLN A C 1
ATOM 2702 O O . GLN A 1 353 ? 3.005 19.898 5.855 1.00 97.62 353 GLN A O 1
ATOM 2707 N N . ARG A 1 354 ? 3.262 17.687 6.205 1.00 98.12 354 ARG A N 1
ATOM 2708 C CA . ARG A 1 354 ? 4.470 17.779 7.037 1.00 98.12 354 ARG A CA 1
ATOM 2709 C C . ARG A 1 354 ? 5.611 18.568 6.383 1.00 98.12 354 ARG A C 1
ATOM 2711 O O . ARG A 1 354 ? 6.363 19.230 7.090 1.00 98.12 354 ARG A O 1
ATOM 2718 N N . PHE A 1 355 ? 5.743 18.513 5.056 1.00 98.19 355 PHE A N 1
ATOM 2719 C CA . PHE A 1 355 ? 6.790 19.225 4.321 1.00 98.19 355 PHE A CA 1
ATOM 2720 C C . PHE A 1 355 ? 6.227 19.955 3.101 1.00 98.19 355 PHE A C 1
ATOM 2722 O O . PHE A 1 355 ? 5.380 19.433 2.374 1.00 98.19 355 PHE A O 1
ATOM 2729 N N . HIS A 1 356 ? 6.740 21.157 2.830 1.00 98.12 356 HIS A N 1
ATOM 2730 C CA . HIS A 1 356 ? 6.384 21.885 1.619 1.00 98.12 356 HIS A CA 1
ATOM 2731 C C . HIS A 1 356 ? 6.939 21.180 0.375 1.00 98.12 356 HIS A C 1
ATOM 2733 O O . HIS A 1 356 ? 8.144 20.973 0.238 1.00 98.12 356 HIS A O 1
ATOM 2739 N N . VAL A 1 357 ? 6.059 20.905 -0.586 1.00 98.06 357 VAL A N 1
ATOM 2740 C CA . VAL A 1 357 ? 6.426 20.399 -1.910 1.00 98.06 357 VAL A CA 1
ATOM 2741 C C . VAL A 1 357 ? 6.086 21.449 -2.960 1.00 98.06 357 VAL A C 1
ATOM 2743 O O . VAL A 1 357 ? 4.954 21.935 -3.039 1.00 98.06 357 VAL A O 1
ATOM 2746 N N . ARG A 1 358 ? 7.055 21.759 -3.828 1.00 98.50 358 ARG A N 1
ATOM 2747 C CA . ARG A 1 358 ? 6.866 22.698 -4.942 1.00 98.50 358 ARG A CA 1
ATOM 2748 C C . ARG A 1 358 ? 5.725 22.235 -5.856 1.00 98.50 358 ARG A C 1
ATOM 2750 O O . ARG A 1 358 ? 5.605 21.051 -6.178 1.00 98.50 358 ARG A O 1
ATOM 2757 N N . ARG A 1 359 ? 4.931 23.181 -6.373 1.00 98.38 359 ARG A N 1
ATOM 2758 C CA . ARG A 1 359 ? 3.754 22.903 -7.228 1.00 98.38 359 ARG A CA 1
ATOM 2759 C C . ARG A 1 359 ? 4.070 22.003 -8.430 1.00 98.38 359 ARG A C 1
ATOM 2761 O O . ARG A 1 359 ? 3.269 21.132 -8.763 1.00 98.38 359 ARG A O 1
ATOM 2768 N N . GLY A 1 360 ? 5.223 22.205 -9.074 1.00 98.69 360 GLY A N 1
ATOM 2769 C CA . GLY A 1 360 ? 5.663 21.400 -10.219 1.00 98.69 360 GLY A CA 1
ATOM 2770 C C . GLY A 1 360 ? 5.881 19.930 -9.858 1.00 98.69 360 GLY A C 1
ATOM 2771 O O . GLY A 1 360 ? 5.379 19.052 -10.556 1.00 98.69 360 GLY A O 1
ATOM 2772 N N . GLN A 1 361 ? 6.543 19.671 -8.728 1.00 98.31 361 GLN A N 1
ATOM 2773 C CA . GLN A 1 361 ? 6.765 18.316 -8.229 1.00 98.31 361 GLN A CA 1
ATOM 2774 C C . GLN A 1 361 ? 5.437 17.646 -7.865 1.00 98.31 361 GLN A C 1
ATOM 2776 O O . GLN A 1 361 ? 5.130 16.577 -8.382 1.00 98.31 361 GLN A O 1
ATOM 2781 N N . ARG A 1 362 ? 4.565 18.348 -7.124 1.00 98.00 362 ARG A N 1
ATOM 2782 C CA . ARG A 1 362 ? 3.236 17.833 -6.754 1.00 98.00 362 ARG A CA 1
ATOM 2783 C C . ARG A 1 362 ? 2.406 17.411 -7.972 1.00 98.00 362 ARG A C 1
ATOM 2785 O O . ARG A 1 362 ? 1.719 16.395 -7.928 1.00 98.00 362 ARG A O 1
ATOM 2792 N N . ARG A 1 363 ? 2.457 18.170 -9.074 1.00 98.31 363 ARG A N 1
ATOM 2793 C CA . ARG A 1 363 ? 1.765 17.817 -10.329 1.00 98.31 363 ARG A CA 1
ATOM 2794 C C . ARG A 1 363 ? 2.333 16.546 -10.967 1.00 98.31 363 ARG A C 1
ATOM 2796 O O . ARG A 1 363 ? 1.550 15.730 -11.451 1.00 98.31 363 ARG A O 1
ATOM 2803 N N . LYS A 1 364 ? 3.661 16.380 -10.967 1.00 98.56 364 LYS A N 1
ATOM 2804 C CA . LYS A 1 364 ? 4.326 15.170 -11.477 1.00 98.56 364 LYS A CA 1
ATOM 2805 C C . LYS A 1 364 ? 3.937 13.949 -10.647 1.00 98.56 364 LYS A C 1
ATOM 2807 O O . LYS A 1 364 ? 3.488 12.960 -11.218 1.00 98.56 364 LYS A O 1
ATOM 2812 N N . ASP A 1 365 ? 3.991 14.063 -9.324 1.00 97.94 365 ASP A N 1
ATOM 2813 C CA . ASP A 1 365 ? 3.637 12.971 -8.416 1.00 97.94 365 ASP A CA 1
ATOM 2814 C C . ASP A 1 365 ? 2.179 12.532 -8.616 1.00 97.94 365 ASP A C 1
ATOM 2816 O O . ASP A 1 365 ? 1.898 11.344 -8.771 1.00 97.94 365 ASP A O 1
ATOM 2820 N N . VAL A 1 366 ? 1.245 13.489 -8.700 1.00 97.50 366 VAL A N 1
ATOM 2821 C CA . VAL A 1 366 ? -0.180 13.201 -8.946 1.00 97.50 366 VAL A CA 1
ATOM 2822 C C . VAL A 1 366 ? -0.397 12.543 -10.311 1.00 97.50 366 VAL A C 1
ATOM 2824 O O . VAL A 1 366 ? -1.202 11.618 -10.416 1.00 97.50 366 VAL A O 1
ATOM 2827 N N . ARG A 1 367 ? 0.313 12.979 -11.361 1.00 98.44 367 ARG A N 1
ATOM 2828 C CA . ARG A 1 367 ? 0.236 12.352 -12.691 1.00 98.44 367 ARG A CA 1
ATOM 2829 C C . ARG A 1 367 ? 0.691 10.893 -12.640 1.00 98.44 367 ARG A C 1
ATOM 2831 O O . ARG A 1 367 ? -0.026 10.027 -13.132 1.00 98.44 367 ARG A O 1
ATOM 2838 N N . ILE A 1 368 ? 1.833 10.626 -12.007 1.00 98.31 368 ILE A N 1
ATOM 2839 C CA . ILE A 1 368 ? 2.383 9.272 -11.858 1.00 98.31 368 ILE A CA 1
ATOM 2840 C C . ILE A 1 368 ? 1.422 8.390 -11.050 1.00 98.31 368 ILE A C 1
ATOM 2842 O O . ILE A 1 368 ? 1.137 7.265 -11.452 1.00 98.31 368 ILE A O 1
ATOM 2846 N N . GLN A 1 369 ? 0.866 8.900 -9.947 1.00 97.88 369 GLN A N 1
ATOM 2847 C CA . GLN A 1 369 ? -0.109 8.171 -9.126 1.00 97.88 369 GLN A CA 1
ATOM 2848 C C . GLN A 1 369 ? -1.374 7.801 -9.911 1.00 97.88 369 GLN A C 1
ATOM 2850 O O . GLN A 1 369 ? -1.836 6.664 -9.829 1.00 97.88 369 GLN A O 1
ATOM 2855 N N . ARG A 1 370 ? -1.924 8.737 -10.697 1.00 98.56 370 ARG A N 1
ATOM 2856 C CA . ARG A 1 370 ? -3.097 8.481 -11.549 1.00 98.56 370 ARG A CA 1
ATOM 2857 C C . ARG A 1 370 ? -2.809 7.416 -12.598 1.00 98.56 370 ARG A C 1
ATOM 2859 O O . ARG A 1 370 ? -3.608 6.496 -12.739 1.00 98.56 370 ARG A O 1
ATOM 2866 N N . TRP A 1 371 ? -1.666 7.518 -13.275 1.00 98.62 371 TRP A N 1
ATOM 2867 C CA . TRP A 1 371 ? -1.256 6.537 -14.276 1.00 98.62 371 TRP A CA 1
ATOM 2868 C C . TRP A 1 371 ? -1.111 5.140 -13.664 1.00 98.62 371 TRP A C 1
ATOM 2870 O O . TRP A 1 371 ? -1.702 4.196 -14.175 1.00 98.62 371 TRP A O 1
ATOM 2880 N N . ARG A 1 372 ? -0.441 5.012 -12.509 1.00 98.62 372 ARG A N 1
ATOM 2881 C CA . ARG A 1 372 ? -0.327 3.730 -11.789 1.00 98.62 372 ARG A CA 1
ATOM 2882 C C . ARG A 1 372 ? -1.694 3.141 -11.444 1.00 98.62 372 ARG A C 1
ATOM 2884 O O . ARG A 1 372 ? -1.901 1.955 -11.660 1.00 98.62 372 ARG A O 1
ATOM 2891 N N . LYS A 1 373 ? -2.632 3.966 -10.958 1.00 98.12 373 LYS A N 1
ATOM 2892 C CA . LYS A 1 373 ? -4.000 3.531 -10.623 1.00 98.12 373 LYS A CA 1
ATOM 2893 C C . LYS A 1 373 ? -4.766 3.040 -11.855 1.00 98.12 373 LYS A C 1
ATOM 2895 O O . LYS A 1 373 ? -5.432 2.012 -11.786 1.00 98.12 373 LYS A O 1
ATOM 2900 N N . GLN A 1 374 ? -4.676 3.768 -12.969 1.00 98.38 374 GLN A N 1
ATOM 2901 C CA . GLN A 1 374 ? -5.317 3.387 -14.231 1.00 98.38 374 GLN A CA 1
ATOM 2902 C C . GLN A 1 374 ? -4.713 2.101 -14.799 1.00 98.38 374 GLN A C 1
ATOM 2904 O O . GLN A 1 374 ? -5.455 1.188 -15.147 1.00 98.38 374 GLN A O 1
ATOM 2909 N N . PHE A 1 375 ? -3.383 2.002 -14.815 1.00 98.62 375 PHE A N 1
ATOM 2910 C CA . PHE A 1 375 ? -2.672 0.812 -15.268 1.00 98.62 375 PHE A CA 1
ATOM 2911 C C . PHE A 1 375 ? -3.039 -0.415 -14.428 1.00 98.62 375 PHE A C 1
ATOM 2913 O O . PHE A 1 375 ? -3.438 -1.432 -14.984 1.00 98.62 375 PHE A O 1
ATOM 2920 N N . SER A 1 376 ? -2.997 -0.309 -13.093 1.00 98.56 376 SER A N 1
ATOM 2921 C CA . SER A 1 376 ? -3.362 -1.424 -12.211 1.00 98.56 376 SER A CA 1
ATOM 2922 C C . SER A 1 376 ? -4.814 -1.862 -12.390 1.00 98.56 376 SER A C 1
ATOM 2924 O O . SER A 1 376 ? -5.102 -3.052 -12.325 1.00 98.56 376 SER A O 1
ATOM 2926 N N . ALA A 1 377 ? -5.729 -0.913 -12.622 1.00 98.38 377 ALA A N 1
ATOM 2927 C CA . ALA A 1 377 ? -7.133 -1.225 -12.861 1.00 98.38 377 ALA A CA 1
ATOM 2928 C C . ALA A 1 377 ? -7.315 -1.968 -14.193 1.00 98.38 377 ALA A C 1
ATOM 2930 O O . ALA A 1 377 ? -7.910 -3.039 -14.201 1.00 98.38 377 ALA A O 1
ATOM 2931 N N . GLY A 1 378 ? -6.741 -1.456 -15.288 1.00 98.44 378 GLY A N 1
ATOM 2932 C CA . GLY A 1 378 ? -6.801 -2.113 -16.599 1.00 98.44 378 GLY A CA 1
ATOM 2933 C C . GLY A 1 378 ? -6.154 -3.498 -16.596 1.00 98.44 378 GLY A C 1
ATOM 2934 O O . GLY A 1 378 ? -6.726 -4.451 -17.114 1.00 98.44 378 GLY A O 1
ATOM 2935 N N . PHE A 1 379 ? -5.007 -3.640 -15.932 1.00 98.75 379 PHE A N 1
ATOM 2936 C CA . PHE A 1 379 ? -4.330 -4.927 -15.795 1.00 98.75 379 PHE A CA 1
ATOM 2937 C C . PHE A 1 379 ? -5.165 -5.949 -15.010 1.00 98.75 379 PHE A C 1
ATOM 2939 O O . PHE A 1 379 ? -5.233 -7.120 -15.384 1.00 98.75 379 PHE A O 1
ATOM 2946 N N . LEU A 1 380 ? -5.831 -5.516 -13.933 1.00 98.69 380 LEU A N 1
ATOM 2947 C CA . LEU A 1 380 ? -6.688 -6.394 -13.140 1.00 98.69 380 LEU A CA 1
ATOM 2948 C C . LEU A 1 380 ? -7.928 -6.835 -13.927 1.00 98.69 380 LEU A C 1
ATOM 2950 O O . LEU A 1 380 ? -8.331 -7.992 -13.814 1.00 98.69 380 LEU A O 1
ATOM 2954 N N . GLU A 1 381 ? -8.507 -5.945 -14.736 1.00 98.69 381 GLU A N 1
ATOM 2955 C CA . GLU A 1 381 ? -9.604 -6.283 -15.647 1.00 98.69 381 GLU A CA 1
ATOM 2956 C C . GLU A 1 381 ? -9.177 -7.298 -16.710 1.00 98.69 381 GLU A C 1
ATOM 2958 O O . GLU A 1 381 ? -9.884 -8.285 -16.927 1.00 98.69 381 GLU A O 1
ATOM 2963 N N . GLU A 1 382 ? -7.992 -7.138 -17.302 1.00 98.81 382 GLU A N 1
ATOM 2964 C CA . GLU A 1 382 ? -7.476 -8.111 -18.268 1.00 98.81 382 GLU A CA 1
ATOM 2965 C C . GLU A 1 382 ? -7.209 -9.470 -17.602 1.00 98.81 382 GLU A C 1
ATOM 2967 O O . GLU A 1 382 ? -7.635 -10.507 -18.103 1.00 98.81 382 GLU A O 1
ATOM 2972 N N . CYS A 1 383 ? -6.640 -9.489 -16.392 1.00 98.75 383 CYS A N 1
ATOM 2973 C CA . CYS A 1 383 ? -6.506 -10.726 -15.617 1.00 98.75 383 CYS A CA 1
ATOM 2974 C C . CYS A 1 383 ? -7.865 -11.382 -15.320 1.00 98.75 383 CYS A C 1
ATOM 2976 O O . CYS A 1 383 ? -7.993 -12.606 -15.383 1.00 98.75 383 CYS A O 1
ATOM 2978 N N . ARG A 1 384 ? -8.899 -10.595 -14.989 1.00 98.62 384 ARG A N 1
ATOM 2979 C CA . ARG A 1 384 ? -10.267 -11.106 -14.784 1.00 98.62 384 ARG A CA 1
ATOM 2980 C C . ARG A 1 384 ? -10.845 -11.669 -16.078 1.00 98.62 384 ARG A C 1
ATOM 2982 O O . ARG A 1 384 ? -11.531 -12.687 -16.039 1.00 98.62 384 ARG A O 1
ATOM 2989 N N . ARG A 1 385 ? -10.573 -11.041 -17.222 1.00 98.62 385 ARG A N 1
ATOM 2990 C CA . ARG A 1 385 ? -10.962 -11.540 -18.545 1.00 98.62 385 ARG A CA 1
ATOM 2991 C C . ARG A 1 385 ? -10.284 -12.869 -18.866 1.00 98.62 385 ARG A C 1
ATOM 2993 O O . ARG A 1 385 ? -10.995 -13.819 -19.171 1.00 98.62 385 ARG A O 1
ATOM 3000 N N . ILE A 1 386 ? -8.966 -12.963 -18.706 1.00 98.69 386 ILE A N 1
ATOM 3001 C CA . ILE A 1 386 ? -8.202 -14.198 -18.934 1.00 98.69 386 ILE A CA 1
ATOM 3002 C C . ILE A 1 386 ? -8.726 -15.328 -18.043 1.00 98.69 386 ILE A C 1
ATOM 3004 O O . ILE A 1 386 ? -8.956 -16.435 -18.518 1.00 98.69 386 ILE A O 1
ATOM 3008 N N . ARG A 1 387 ? -8.995 -15.056 -16.758 1.00 98.69 387 ARG A N 1
ATOM 3009 C CA . ARG A 1 387 ? -9.596 -16.054 -15.856 1.00 98.69 387 ARG A CA 1
ATOM 3010 C C . ARG A 1 387 ? -10.966 -16.522 -16.343 1.00 98.69 387 ARG A C 1
ATOM 3012 O O . ARG A 1 387 ? -11.221 -17.717 -16.314 1.00 98.69 387 ARG A O 1
ATOM 3019 N N . ARG A 1 388 ? -11.821 -15.607 -16.818 1.00 98.69 388 ARG A N 1
ATOM 3020 C CA . ARG A 1 388 ? -13.127 -15.962 -17.400 1.00 98.69 388 ARG A CA 1
ATOM 3021 C C . ARG A 1 388 ? -12.982 -16.827 -18.654 1.00 98.69 388 ARG A C 1
ATOM 3023 O O . ARG A 1 388 ? -13.690 -17.820 -18.758 1.00 98.69 388 ARG A O 1
ATOM 3030 N N . MET A 1 389 ? -12.067 -16.479 -19.560 1.00 98.75 389 MET A N 1
ATOM 3031 C CA . MET A 1 389 ? -11.779 -17.265 -20.768 1.00 98.75 389 MET A CA 1
ATOM 3032 C C . MET A 1 389 ? -11.302 -18.676 -20.412 1.00 98.75 389 MET A C 1
ATOM 3034 O O . MET A 1 389 ? -11.874 -19.651 -20.887 1.00 98.75 389 MET A O 1
ATOM 3038 N N . ARG A 1 390 ? -10.375 -18.783 -19.455 1.00 98.56 390 ARG A N 1
ATOM 3039 C CA . ARG A 1 390 ? -9.901 -20.070 -18.938 1.00 98.56 390 ARG A CA 1
ATOM 3040 C C . ARG A 1 390 ? -11.028 -20.919 -18.343 1.00 98.56 390 ARG A C 1
ATOM 3042 O O . ARG A 1 390 ? -11.061 -22.120 -18.567 1.00 98.56 390 ARG A O 1
ATOM 3049 N N . THR A 1 391 ? -11.952 -20.323 -17.583 1.00 98.12 391 THR A N 1
ATOM 3050 C CA . THR A 1 391 ? -13.117 -21.045 -17.031 1.00 98.12 391 THR A CA 1
ATOM 3051 C C . THR A 1 391 ? -14.067 -21.545 -18.121 1.00 98.12 391 THR A C 1
ATOM 3053 O O . THR A 1 391 ? -14.708 -22.572 -17.938 1.00 98.12 391 THR A O 1
ATOM 3056 N N . GLN A 1 392 ? -14.155 -20.837 -19.247 1.00 98.25 392 GLN A N 1
ATOM 3057 C CA . GLN A 1 392 ? -14.947 -21.247 -20.411 1.00 98.25 392 GLN A CA 1
ATOM 3058 C C . GLN A 1 392 ? -14.252 -22.320 -21.268 1.00 98.25 392 GLN A C 1
ATOM 3060 O O . GLN A 1 392 ? -14.901 -22.889 -22.137 1.00 98.25 392 GLN A O 1
ATOM 3065 N N . GLY A 1 393 ? -12.968 -22.605 -21.023 1.00 98.06 393 GLY A N 1
ATOM 3066 C CA . GLY A 1 393 ? -12.184 -23.571 -21.795 1.00 98.06 393 GLY A CA 1
ATOM 3067 C C . GLY A 1 393 ? -11.504 -22.995 -23.041 1.00 98.06 393 GLY A C 1
ATOM 3068 O O . GLY A 1 393 ? -11.092 -23.778 -23.893 1.00 98.06 393 GLY A O 1
ATOM 3069 N N . TRP A 1 394 ? -11.396 -21.663 -23.147 1.00 94.44 394 TRP A N 1
ATOM 3070 C CA . TRP A 1 394 ? -10.594 -20.989 -24.178 1.00 94.44 394 TRP A CA 1
ATOM 3071 C C . TRP A 1 394 ? -9.105 -20.970 -23.846 1.00 94.44 394 TRP A C 1
ATOM 3073 O O . TRP A 1 394 ? -8.766 -20.824 -22.642 1.00 94.44 394 TRP A O 1
#

pLDDT: mean 72.0, std 21.8, range [32.28, 98.81]

Radius of gyration: 41.78 Å; chains: 1; bounding box: 127×99×68 Å

Foldseek 3Di:
DPPVPVVVVVVVPPPPDDDDDDDDDDDDDDDDDDDDDDDDDDDDDDDDDDDDDDDDDDDDDDDDDDDDDDDDDDDDDPDDPDPPCQLLNVLVVLLVLVVLLCVLVVVVVVDDPVLVVQLVVLSVVLVVLSPDPPNDSVNSVVSSVVNLVSVQVVCCVPPVDSPSVVSSVVSVVSVPDDPPPVVPPVVPPVPPPVPPDDDDDDDDDDDPPPPVVVVVVVVVVVVVVVVCVPDVPPPPPPPPPDDDPDDDDDPPDDDDPVVVVVVVVVVVVVVVVVVVVVVVVVVVVVVVVVCVVCVVVVPDPPVPPPDPPPPPPDPCPQLDFDDDPVNPPVVVSVVVSVVSCVVVCVVVVVVVVPDDDDPVVVVVVVVVVVVVVVVVVVVVVVVVVVVVVVVVVD

Secondary structure (DSSP, 8-state):
--TTTHHHHHTTSSSSS-----PPP-PPPPPPPP----------PPPP------------PPPPPPPP---------PPPPP-PPPHHHHHHHHHHHHHHHHHHTTHHHHS-HHHHHHHHHHHHHHHHHHT-TT--GGGHHHHHHHHHHHHHHHHHHHHS---HHHHHHHHHHHHH---GGGTTSSSSSSSSSSSS-----------SSSHHHHHHHHHHHHHHHHHHHH-TTTTSSSSSSS----------SS--HHHHHHHHHHHHHHHHHHHHHHHHHHHHHHHHHHHHH-GGG-S-----S---------TTGGG-----TTS--HHHHHHHHHHHHHHTTHHHHHHHHTS---HHHHHHHHHHHHHHHHHHHHHHHHHHHHHHHHHHT-